Protein 8DP2 (pdb70)

GO terms:
  GO:0008764 UDP-N-acetylmuramoylalanine-D-glutamate ligase activity (F, EXP)

Nearest PDB structures (foldseek):
  8dp2-assembly1_A  TM=1.002E+00  e=1.182E-81  Pseudomonas aeruginosa PAO1
  7u35-assembly1_A  TM=8.808E-01  e=1.745E-71  Pseudomonas aeruginosa PAO1
  7u35-assembly2_B  TM=8.351E-01  e=9.597E-72  Pseudomonas aeruginosa PAO1
  7u35-assembly3_C  TM=8.369E-01  e=3.872E-71  Pseudomonas aeruginosa PAO1
  7sy9-assembly2_B  TM=7.189E-01  e=4.945E-66  Pseudomonas aeruginosa PAO1

Secondary structure (DSSP, 8-state):
----TT-EEEE--SHHHHHHHHHHHHTT--EEEEESSSS-TTHHHHHHH-TTS-EEESS--HHHHTTSSEEEE-TTS-TTSHHHHHHHHTT-EEE-HHHHHHHH--S-EEEEE-SSSHHHHHHHHHHHHHHTT--EEEEETTSS-GGGG--TT--EEEEE--HHHHTT-S----SEEEE----S--TTTSSSHHHHHH--GGGTT-SSEEEETT-GGG--GGGGTS-EEEE-SS---TTEEEEEEETTEEEEEETTEEEEEGGG-SS-SHHHHHHHHHHHHHHHHTT--HHHHHHHHHH----TTSSEEEEEETTEEEEE-TT--SHHHHHHHHHHHHHHSSS-EEEEEESB-TT---GGGHHHHHHHEEEEEEESTTHHHHHHHHTTSS-EEE-SSHHHHHHHHHHH--TT-EEEE--SSBSTTTSSSHHHHHHHHHHHHHH--

Sequence (445 aa):
HHHHHMFRIVVGLGKSSGMSLVRYLARRGLPFAVVDTRENPPELATLRAQYPQVEVRCGELDAEFLCSARELYVSPGLSLRTPALVQAAAKGVRISGDIDLFAREAKAPIVAITGSNAKSTVTTLVGEMAVAADKRVAVGGNLGTPALDLLADDIELYVLELSSFQLETCCDRLNAEVATVLNVSEDHMDRYDGMADDYHLAHRIFRGARRQVVVNRADALTRPLIADTVPCWSFGLNKPDFKAFGLIEEDGQKWLAFQFDKLLPVGEELKIRGAHNYSNALAALALGHAVGLPFDAMLGALKAFSSSGLLAHRCCQWVRERQGVSSYYDDSKKATNVGAALLAAIEGLGADIDDGGKLVLLAGGDGKGADFHDLREPVARFCRAVVLLGRRDAGLIAQQALGNAVPLVRVATLDEAVRRQQAAELAREGDAVLLSPACAASLDMFKNFEEERGRLFAKAVEELA

Radius of gyration: 22.84 Å; Cα contacts (8 Å, |Δi|>4): 1042; chains: 1; bounding box: 58×55×62 Å

InterPro domains:
  IPR004101 Mur ligase, C-terminal [PF02875] (308-424)
  IPR005762 UDP-N-acetylmuramoylalanine-D-glutamate ligase MurD [MF_00639] (8-442)
  IPR005762 UDP-N-acetylmuramoylalanine-D-glutamate ligase MurD [PTHR43692] (10-447)
  IPR005762 UDP-N-acetylmuramoylalanine-D-glutamate ligase MurD [TIGR01087] (12-445)
  IPR013221 Mur ligase, central [PF08245] (114-285)
  IPR036565 Mur-like, catalytic domain superfamily [G3DSA:3.40.1190.10] (98-305)
  IPR036565 Mur-like, catalytic domain superfamily [SSF53623] (100-303)
  IPR036615 Mur ligase, C-terminal domain superfamily [G3DSA:3.90.190.20] (311-448)
  IPR036615 Mur ligase, C-terminal domain superfamily [SSF53244] (305-447)

Foldseek 3Di:
DDDDQQEEEEEAQDDQSVLVVVLCVVVVTHYAYEYQAPCGPCPVVCCVPPVPHHYYYHHDDLVVNLNHQEYAYDLVDACVNPSNVVSVVSPRQYAHQLQVLLVDADAAEEEEEEPDDLLVLQVLLQQLCVLLVFQEAGEEPNPDRSSVRHDPRHHYYYYYYYLSNLLRRQASLHQEYWHLAYDDDLVLRDVDVVVSLVSLSRCRNHQEYEAEPVHPSTDDPCVVPHHYAYEYADQDAANYWYWDADPRWIATDHHPGGQGTPVLAQDDDRVVSRSLRSSVSSNVSVPRDSVSSVVSRSVDNTDPQCQDWQDADQQETEGRVLVQAALVSLLCSLVVVLVVWPAAEAEEAEAALSPDDNLVVQVSCLVGHQEYEYEYDCSVVNCVSNDVSHHYHYDYDLLVSLVVSVVSDHRGYYYYYNHNRFHVRPDPGSVRVRVVNSVSNVPDD

Structure (mmCIF, N/CA/C/O backbone):
data_8DP2
#
_entry.id   8DP2
#
_cell.length_a   95.460
_cell.length_b   95.460
_cell.length_c   99.550
_cell.angle_alpha   90.000
_cell.angle_beta   90.000
_cell.angle_gamma   120.000
#
_symmetry.space_group_name_H-M   'P 61'
#
loop_
_entity.id
_entity.type
_entity.pdbx_description
1 polymer 'UDP-N-acetylmuramoylalanine--D-glutamate ligase'
2 non-polymer "URIDINE-5'-DIPHOSPHATE-N-ACETYLMURAMOYL-L-ALANINE"
3 non-polymer 'MAGNESIUM ION'
4 non-polymer GLYCEROL
5 non-polymer 'PHOSPHATE ION'
6 non-polymer 3,6,9,12,15,18,21-HEPTAOXATRICOSANE-1,23-DIOL
7 non-polymer 'SUCCINIC ACID'
8 non-polymer 'ACETATE ION'
9 water water
#
loop_
_atom_site.group_PDB
_atom_site.id
_atom_site.type_symbol
_atom_site.label_atom_id
_atom_site.label_alt_id
_atom_site.label_comp_id
_atom_site.label_asym_id
_atom_site.label_entity_id
_atom_site.label_seq_id
_atom_site.pdbx_PDB_ins_code
_atom_site.Cartn_x
_atom_site.Cartn_y
_atom_site.Cartn_z
_atom_site.occupancy
_atom_site.B_iso_or_equiv
_atom_site.auth_seq_id
_atom_site.auth_comp_id
_atom_site.auth_asym_id
_atom_site.auth_atom_id
_atom_site.pdbx_PDB_model_num
ATOM 1 N N . HIS A 1 3 ? 75.47833 11.72634 24.51876 1.000 59.58944 3 HIS A N 1
ATOM 2 C CA . HIS A 1 3 ? 74.62185 11.62120 23.34987 1.000 56.76318 3 HIS A CA 1
ATOM 3 C C . HIS A 1 3 ? 73.18909 12.10300 23.64204 1.000 67.23708 3 HIS A C 1
ATOM 4 O O . HIS A 1 3 ? 72.22632 11.33582 23.54324 1.000 65.39952 3 HIS A O 1
ATOM 6 N N . HIS A 1 4 ? 73.07175 13.38522 23.98859 1.000 62.89989 4 HIS A N 1
ATOM 7 C CA . HIS A 1 4 ? 71.79568 14.03471 24.27123 1.000 53.69321 4 HIS A CA 1
ATOM 8 C C . HIS A 1 4 ? 70.95037 14.17040 23.00119 1.000 51.01214 4 HIS A C 1
ATOM 9 O O . HIS A 1 4 ? 71.47140 14.24441 21.88367 1.000 55.06396 4 HIS A O 1
ATOM 16 N N . HIS A 1 5 ? 69.62431 14.22114 23.19190 1.000 50.11776 5 HIS A N 1
ATOM 17 C CA . HIS A 1 5 ? 68.65917 14.51125 22.13083 1.000 39.73697 5 HIS A CA 1
ATOM 18 C C . HIS A 1 5 ? 67.44837 15.23031 22.71365 1.000 43.58973 5 HIS A C 1
ATOM 19 O O . HIS A 1 5 ? 67.16389 15.14828 23.90925 1.000 43.31372 5 HIS A O 1
ATOM 26 N N . HIS A 1 6 ? 66.72683 15.92010 21.83698 1.000 41.98170 6 HIS A N 1
ATOM 27 C CA . HIS A 1 6 ? 65.48061 16.58250 22.20129 1.000 38.74684 6 HIS A CA 1
ATOM 28 C C . HIS A 1 6 ? 64.41750 15.54158 22.56856 1.000 31.29438 6 HIS A C 1
ATOM 29 O O . HIS A 1 6 ? 64.42495 14.41456 22.06399 1.000 29.38247 6 HIS A O 1
ATOM 36 N N . HIS A 1 7 ? 63.50867 15.91869 23.48269 1.000 37.45154 7 HIS A N 1
ATOM 37 C CA . HIS A 1 7 ? 62.49586 14.95137 23.90696 1.000 31.43489 7 HIS A CA 1
ATOM 38 C C . HIS A 1 7 ? 61.55441 14.55049 22.79112 1.000 37.06226 7 HIS A C 1
ATOM 39 O O . HIS A 1 7 ? 60.86015 13.54289 22.94051 1.000 32.48292 7 HIS A O 1
ATOM 46 N N . MET A 1 8 ? 61.52920 15.27183 21.67053 1.000 28.34744 8 MET A N 1
ATOM 47 C CA . MET A 1 8 ? 60.69023 14.89159 20.54237 1.000 26.45766 8 MET A CA 1
ATOM 48 C C . MET A 1 8 ? 61.42919 14.06694 19.50804 1.000 25.48193 8 MET A C 1
ATOM 49 O O . MET A 1 8 ? 60.83259 13.70011 18.49432 1.000 27.10092 8 MET A O 1
ATOM 54 N N . PHE A 1 9 ? 62.69998 13.75187 19.75901 1.000 26.35897 9 PHE A N 1
ATOM 55 C CA . PHE A 1 9 ? 63.55663 13.16526 18.74271 1.000 26.91226 9 PHE A CA 1
ATOM 56 C C . PHE A 1 9 ? 62.96673 11.87942 18.18061 1.000 26.63490 9 PHE A C 1
ATOM 57 O O . PHE A 1 9 ? 62.55338 10.99024 18.92712 1.000 25.45248 9 PHE A O 1
ATOM 65 N N . ARG A 1 10 ? 62.95712 11.77186 16.85437 1.000 22.95051 10 ARG A N 1
ATOM 66 C CA . ARG A 1 10 ? 62.47885 10.58349 16.17497 1.000 21.78653 10 ARG A CA 1
ATOM 67 C C . ARG A 1 10 ? 63.46266 10.18362 15.08125 1.000 23.16230 10 ARG A C 1
ATOM 68 O O . ARG A 1 10 ? 64.29596 10.97905 14.65818 1.000 23.67481 10 ARG A O 1
ATOM 76 N N . ILE A 1 11 ? 63.41049 8.91731 14.66075 1.000 21.01443 11 ILE A N 1
ATOM 77 C CA . ILE A 1 11 ? 64.33949 8.40532 13.65371 1.000 21.27703 11 ILE A CA 1
ATOM 78 C C . ILE A 1 11 ? 63.53969 7.71570 12.55434 1.000 21.15203 11 ILE A C 1
ATOM 79 O O . ILE A 1 11 ? 62.64622 6.90354 12.83382 1.000 20.36933 11 ILE A O 1
ATOM 84 N N . VAL A 1 12 ? 63.84443 8.06814 11.31113 1.000 17.85392 12 VAL A N 1
ATOM 85 C CA . VAL A 1 12 ? 63.32342 7.40918 10.11703 1.000 17.92499 12 VAL A CA 1
ATOM 86 C C . VAL A 1 12 ? 64.24312 6.23664 9.81311 1.000 20.65039 12 VAL A C 1
ATOM 87 O O . VAL A 1 12 ? 65.44516 6.43059 9.60965 1.000 22.12372 12 VAL A O 1
ATOM 91 N N . VAL A 1 13 ? 63.69285 5.02106 9.80149 1.000 18.56246 13 VAL A N 1
ATOM 92 C CA . VAL A 1 13 ? 64.49040 3.81233 9.60893 1.000 17.08199 13 VAL A CA 1
ATOM 93 C C . VAL A 1 13 ? 64.19230 3.31656 8.20031 1.000 19.48966 13 VAL A C 1
ATOM 94 O O . VAL A 1 13 ? 63.14102 2.71518 7.95543 1.000 18.65224 13 VAL A O 1
ATOM 98 N N . GLY A 1 14 ? 65.11410 3.57402 7.27141 1.000 19.86080 14 GLY A N 1
ATOM 99 C CA . GLY A 1 14 ? 64.96764 3.16199 5.89593 1.000 21.12789 14 GLY A CA 1
ATOM 100 C C . GLY A 1 14 ? 64.86040 4.34026 4.96117 1.000 20.60945 14 GLY A C 1
ATOM 101 O O . GLY A 1 14 ? 63.96347 5.18431 5.07577 1.000 21.56459 14 GLY A O 1
ATOM 102 N N . LEU A 1 15 ? 65.78108 4.39121 4.01292 1.000 21.28881 15 LEU A N 1
ATOM 103 C CA . LEU A 1 15 ? 65.90998 5.51745 3.10307 1.000 21.75459 15 LEU A CA 1
ATOM 104 C C . LEU A 1 15 ? 65.50179 5.07783 1.69817 1.000 21.66396 15 LEU A C 1
ATOM 105 O O . LEU A 1 15 ? 66.31742 4.98850 0.76652 1.000 24.69395 15 LEU A O 1
ATOM 110 N N . GLY A 1 16 ? 64.20939 4.76072 1.56505 1.000 22.73893 16 GLY A N 1
ATOM 111 C CA . GLY A 1 16 ? 63.56114 4.50464 0.28989 1.000 20.90655 16 GLY A CA 1
ATOM 112 C C . GLY A 1 16 ? 62.48849 5.54781 0.03328 1.000 24.24793 16 GLY A C 1
ATOM 113 O O . GLY A 1 16 ? 62.56913 6.66321 0.54919 1.000 21.55632 16 GLY A O 1
ATOM 114 N N . LYS A 1 17 ? 61.48633 5.21015 -0.77265 1.000 21.18145 17 LYS A N 1
ATOM 115 C CA . LYS A 1 17 ? 60.47286 6.19509 -1.13522 1.000 20.74707 17 LYS A CA 1
ATOM 116 C C . LYS A 1 17 ? 59.63222 6.61076 0.06390 1.000 21.92934 17 LYS A C 1
ATOM 117 O O . LYS A 1 17 ? 59.31804 7.79871 0.21352 1.000 23.70200 17 LYS A O 1
ATOM 123 N N . SER A 1 18 ? 59.21890 5.66201 0.90725 1.000 21.05719 18 SER A N 1
ATOM 124 C CA A SER A 1 18 ? 58.45415 6.00060 2.11290 0.310 20.66787 18 SER A CA 1
ATOM 125 C CA B SER A 1 18 ? 58.41958 6.13249 2.02647 0.690 20.83592 18 SER A CA 1
ATOM 126 C C . SER A 1 18 ? 59.27829 6.84602 3.06657 1.000 20.50068 18 SER A C 1
ATOM 127 O O . SER A 1 18 ? 58.78574 7.80792 3.66067 1.000 20.31391 18 SER A O 1
ATOM 132 N N . GLY A 1 19 ? 60.54550 6.45292 3.25616 1.000 17.77306 19 GLY A N 1
ATOM 133 C CA . GLY A 1 19 ? 61.43226 7.20496 4.12661 1.000 18.58416 19 GLY A CA 1
ATOM 134 C C . GLY A 1 19 ? 61.54302 8.65694 3.70562 1.000 21.04269 19 GLY A C 1
ATOM 135 O O . GLY A 1 19 ? 61.52739 9.56587 4.54148 1.000 20.22979 19 GLY A O 1
ATOM 136 N N . MET A 1 20 ? 61.66793 8.89939 2.40349 1.000 20.51894 20 MET A N 1
ATOM 137 C CA . MET A 1 20 ? 61.75941 10.27997 1.95160 1.000 21.06605 20 MET A CA 1
ATOM 138 C C . MET A 1 20 ? 60.46736 11.04776 2.20870 1.000 21.57312 20 MET A C 1
ATOM 139 O O . MET A 1 20 ? 60.51895 12.25441 2.47568 1.000 22.35180 20 MET A O 1
ATOM 144 N N . SER A 1 21 ? 59.30660 10.38118 2.13610 1.000 21.59282 21 SER A N 1
ATOM 145 C CA . SER A 1 21 ? 58.06509 11.07810 2.46751 1.000 19.82300 21 SER A CA 1
ATOM 146 C C . SER A 1 21 ? 58.01704 11.43196 3.95118 1.000 20.33068 21 SER A C 1
ATOM 147 O O . SER A 1 21 ? 57.42637 12.45997 4.31527 1.000 23.09712 21 SER A O 1
ATOM 150 N N . LEU A 1 22 ? 58.63511 10.60744 4.80085 1.000 20.89081 22 LEU A N 1
ATOM 151 C CA . LEU A 1 22 ? 58.72360 10.91046 6.22483 1.000 19.90446 22 LEU A CA 1
ATOM 152 C C . LEU A 1 22 ? 59.67764 12.07282 6.47689 1.000 21.55948 22 LEU A C 1
ATOM 153 O O . LEU A 1 22 ? 59.39981 12.93384 7.31959 1.000 23.00050 22 LEU A O 1
ATOM 158 N N . VAL A 1 23 ? 60.82494 12.08743 5.78308 1.000 20.62547 23 VAL A N 1
ATOM 159 C CA . VAL A 1 23 ? 61.74403 13.22971 5.87340 1.000 22.26295 23 VAL A CA 1
ATOM 160 C C . VAL A 1 23 ? 61.01527 14.51641 5.52346 1.000 23.28592 23 VAL A C 1
ATOM 161 O O . VAL A 1 23 ? 61.09335 15.50698 6.25519 1.000 25.99270 23 VAL A O 1
ATOM 165 N N . ARG A 1 24 ? 60.26955 14.50801 4.40929 1.000 22.78819 24 ARG A N 1
ATOM 166 C CA . ARG A 1 24 ? 59.53462 15.70167 3.99748 1.000 24.59039 24 ARG A CA 1
ATOM 167 C C . ARG A 1 24 ? 58.57776 16.14876 5.08673 1.000 24.77071 24 ARG A C 1
ATOM 168 O O . ARG A 1 24 ? 58.47940 17.34649 5.39577 1.000 29.01832 24 ARG A O 1
ATOM 176 N N . TYR A 1 25 ? 57.83948 15.19226 5.64794 1.000 24.28535 25 TYR A N 1
ATOM 177 C CA . TYR A 1 25 ? 56.80428 15.49769 6.62189 1.000 27.70957 25 TYR A CA 1
ATOM 178 C C . TYR A 1 25 ? 57.41172 16.05439 7.90737 1.000 25.44682 25 TYR A C 1
ATOM 179 O O . TYR A 1 25 ? 56.96743 17.08796 8.42529 1.000 28.22199 25 TYR A O 1
ATOM 188 N N . LEU A 1 26 ? 58.43485 15.38028 8.43438 1.000 23.88849 26 LEU A N 1
ATOM 189 C CA . LEU A 1 26 ? 59.02839 15.81375 9.69391 1.000 23.46626 26 LEU A CA 1
ATOM 190 C C . LEU A 1 26 ? 59.74108 17.15162 9.52753 1.000 26.67914 26 LEU A C 1
ATOM 191 O O . LEU A 1 26 ? 59.67636 18.01770 10.41181 1.000 29.15319 26 LEU A O 1
ATOM 196 N N . ALA A 1 27 ? 60.43526 17.32635 8.40137 1.000 28.14349 27 ALA A N 1
ATOM 197 C CA . ALA A 1 27 ? 61.14575 18.57345 8.14124 1.000 29.98068 27 ALA A CA 1
ATOM 198 C C . ALA A 1 27 ? 60.18000 19.74941 8.04865 1.000 33.01792 27 ALA A C 1
ATOM 199 O O . ALA A 1 27 ? 60.43938 20.82294 8.61343 1.000 36.29498 27 ALA A O 1
ATOM 201 N N . ARG A 1 28 ? 59.05538 19.56326 7.35345 1.000 30.63862 28 ARG A N 1
ATOM 202 C CA . ARG A 1 28 ? 58.06486 20.62686 7.25319 1.000 35.81627 28 ARG A CA 1
ATOM 203 C C . ARG A 1 28 ? 57.52875 21.03384 8.61354 1.000 39.29621 28 ARG A C 1
ATOM 204 O O . ARG A 1 28 ? 57.20284 22.20712 8.82198 1.000 43.49634 28 ARG A O 1
ATOM 212 N N . ARG A 1 29 ? 57.43306 20.10438 9.55114 1.000 39.82033 29 ARG A N 1
ATOM 213 C CA . ARG A 1 29 ? 56.97556 20.45753 10.88615 1.000 44.04763 29 ARG A CA 1
ATOM 214 C C . ARG A 1 29 ? 58.10523 20.92441 11.79386 1.000 37.83727 29 ARG A C 1
ATOM 215 O O . ARG A 1 29 ? 57.85695 21.22347 12.96702 1.000 46.949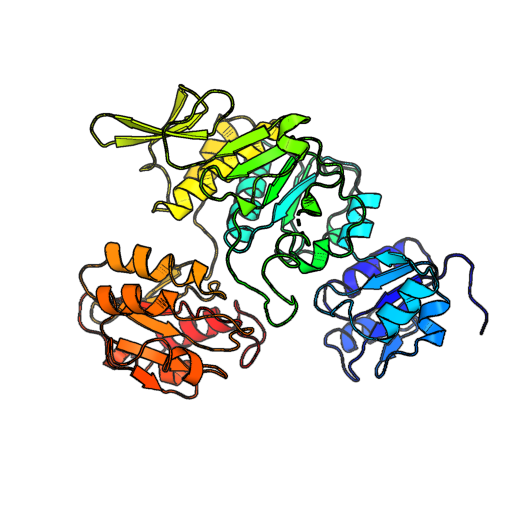69 29 ARG A O 1
ATOM 223 N N . GLY A 1 30 ? 59.32943 21.01905 11.27779 1.000 36.47997 30 GLY A N 1
ATOM 224 C CA . GLY A 1 30 ? 60.45022 21.50417 12.06475 1.000 38.16331 30 GLY A CA 1
ATOM 225 C C . GLY A 1 30 ? 60.80018 20.62433 13.24462 1.000 38.06833 30 GLY A C 1
ATOM 226 O O . GLY A 1 30 ? 61.34047 21.12626 14.23807 1.000 39.36864 30 GLY A O 1
ATOM 227 N N . LEU A 1 31 ? 60.51836 19.25849 13.14950 1.000 34.99832 31 LEU A N 1
ATOM 228 C CA . LEU A 1 31 ? 60.78763 18.35503 14.25712 1.000 35.45738 31 LEU A CA 1
ATOM 229 C C . LEU A 1 31 ? 62.21530 17.82382 14.19901 1.000 34.33872 31 LEU A C 1
ATOM 230 O O . LEU A 1 31 ? 62.80870 17.72650 13.12302 1.000 40.60629 31 LEU A O 1
ATOM 235 N N . PRO A 1 32 ? 62.79480 17.48925 15.34995 1.000 34.68626 32 PRO A N 1
ATOM 236 C CA . PRO A 1 32 ? 64.15272 16.93011 15.35625 1.000 31.20263 32 PRO A CA 1
ATOM 237 C C . PRO A 1 32 ? 64.12071 15.46287 14.94465 1.000 30.29410 32 PRO A C 1
ATOM 238 O O . PRO A 1 32 ? 63.36285 14.66300 15.49906 1.000 29.12769 32 PRO A O 1
ATOM 242 N N . PHE A 1 33 ? 64.94119 15.10583 13.96195 1.000 28.69688 33 PHE A N 1
ATOM 243 C CA . PHE A 1 33 ? 64.96126 13.71660 13.52280 1.000 24.80305 33 PHE A CA 1
ATOM 244 C C . PHE A 1 33 ? 66.26218 13.41781 12.79394 1.000 26.97605 33 PHE A C 1
ATOM 245 O O . PHE A 1 33 ? 67.03487 14.31207 12.44174 1.000 28.72242 33 PHE A O 1
ATOM 253 N N . ALA A 1 34 ? 66.50269 12.12724 12.61212 1.000 23.96569 34 ALA A N 1
ATOM 254 C CA . ALA A 1 34 ? 67.64706 11.60581 11.88057 1.000 25.84185 34 ALA A CA 1
ATOM 255 C C . ALA A 1 34 ? 67.15945 10.42492 11.05217 1.000 24.78507 34 ALA A C 1
ATOM 256 O O . ALA A 1 34 ? 66.04668 9.91912 11.23851 1.000 25.10527 34 ALA A O 1
ATOM 258 N N . VAL A 1 35 ? 68.00252 9.99213 10.12485 1.000 22.18235 35 VAL A N 1
ATOM 259 C CA . VAL A 1 35 ? 67.67316 8.91965 9.20112 1.000 20.19649 35 VAL A CA 1
ATOM 260 C C . VAL A 1 35 ? 68.73841 7.84706 9.35263 1.000 21.02118 35 VAL A C 1
ATOM 261 O O . VAL A 1 35 ? 69.92512 8.16111 9.48635 1.000 24.64117 35 VAL A O 1
ATOM 265 N N . VAL A 1 36 ? 68.31343 6.58352 9.35701 1.000 21.82712 36 VAL A N 1
ATOM 266 C CA . VAL A 1 36 ? 69.24359 5.46061 9.32112 1.000 21.54590 36 VAL A CA 1
ATOM 267 C C . VAL A 1 36 ? 68.78179 4.48077 8.24976 1.000 21.46725 36 VAL A C 1
ATOM 268 O O . VAL A 1 36 ? 67.62247 4.48183 7.83068 1.000 21.36993 36 VAL A O 1
ATOM 272 N N . ASP A 1 37 ? 69.70796 3.62094 7.82418 1.000 24.84637 37 ASP A N 1
ATOM 273 C CA . ASP A 1 37 ? 69.39290 2.57917 6.85666 1.000 22.62280 37 ASP A CA 1
ATOM 274 C C . ASP A 1 37 ? 70.40645 1.45236 7.03554 1.000 23.48255 37 ASP A C 1
ATOM 275 O O . ASP A 1 37 ? 71.57180 1.71594 7.32592 1.000 26.07515 37 ASP A O 1
ATOM 280 N N . THR A 1 38 ? 69.95383 0.20273 6.88226 1.000 23.68616 38 THR A N 1
ATOM 281 C CA . THR A 1 38 ? 70.86523 -0.91903 7.08453 1.000 23.36978 38 THR A CA 1
ATOM 282 C C . THR A 1 38 ? 71.91564 -1.02374 5.98425 1.000 25.76716 38 THR A C 1
ATOM 283 O O . THR A 1 38 ? 72.93088 -1.70122 6.17253 1.000 28.23192 38 THR A O 1
ATOM 287 N N . ARG A 1 39 ? 71.67795 -0.39843 4.83633 1.000 26.77029 39 ARG A N 1
ATOM 288 C CA . ARG A 1 39 ? 72.55103 -0.52013 3.67960 1.000 29.37597 39 ARG A CA 1
ATOM 289 C C . ARG A 1 39 ? 73.54727 0.63489 3.62710 1.000 33.72778 39 ARG A C 1
ATOM 290 O O . ARG A 1 39 ? 73.25545 1.75048 4.06281 1.000 32.44093 39 ARG A O 1
ATOM 298 N N . GLU A 1 40 ? 74.73463 0.35360 3.08385 1.000 35.17294 40 GLU A N 1
ATOM 299 C CA . GLU A 1 40 ? 75.74202 1.39888 2.94679 1.000 35.59430 40 GLU A CA 1
ATOM 300 C C . GLU A 1 40 ? 75.32056 2.45373 1.93513 1.000 37.68511 40 GLU A C 1
ATOM 301 O O . GLU A 1 40 ? 75.69907 3.62375 2.06783 1.000 39.04324 40 GLU A O 1
ATOM 307 N N . ASN A 1 41 ? 74.53375 2.06559 0.93323 1.000 35.90230 41 ASN A N 1
ATOM 308 C CA . ASN A 1 41 ? 74.17933 2.94091 -0.18692 1.000 36.16827 41 ASN A CA 1
ATOM 309 C C . ASN A 1 41 ? 72.71176 2.73070 -0.52753 1.000 33.00081 41 ASN A C 1
ATOM 310 O O . ASN A 1 41 ? 72.37708 2.15598 -1.56899 1.000 33.48478 41 ASN A O 1
ATOM 315 N N . PRO A 1 42 ? 71.79971 3.17206 0.34373 1.000 31.10405 42 PRO A N 1
ATOM 316 C CA . PRO A 1 42 ? 70.37313 2.98319 0.07031 1.000 27.42123 42 PRO A CA 1
ATOM 317 C C . PRO A 1 42 ? 69.95110 3.80637 -1.13134 1.000 27.96077 42 PRO A C 1
ATOM 318 O O . PRO A 1 42 ? 70.63329 4.77802 -1.50014 1.000 29.67163 42 PRO A O 1
ATOM 322 N N . PRO A 1 43 ? 68.82989 3.44078 -1.76160 1.000 27.84093 43 PRO A N 1
ATOM 323 C CA . PRO A 1 43 ? 68.47480 4.04217 -3.05329 1.000 32.25813 43 PRO A CA 1
ATOM 324 C C . PRO A 1 43 ? 68.18636 5.53085 -3.00190 1.000 28.43794 43 PRO A C 1
ATOM 325 O O . PRO A 1 43 ? 68.37467 6.20455 -4.01780 1.000 33.04916 43 PRO A O 1
ATOM 329 N N . GLU A 1 44 ? 67.71862 6.06787 -1.87640 1.000 27.54005 44 GLU A N 1
ATOM 330 C CA . GLU A 1 44 ? 67.44668 7.49997 -1.78948 1.000 27.87309 44 GLU A CA 1
ATOM 331 C C . GLU A 1 44 ? 68.53219 8.26516 -1.03548 1.000 33.87050 44 GLU A C 1
ATOM 332 O O . GLU A 1 44 ? 68.31141 9.42116 -0.65120 1.000 30.46591 44 GLU A O 1
ATOM 338 N N . LEU A 1 45 ? 69.70328 7.65615 -0.82132 1.000 29.96029 45 LEU A N 1
ATOM 339 C CA . LEU A 1 45 ? 70.79958 8.39092 -0.18999 1.000 32.57585 45 LEU A CA 1
ATOM 340 C C . LEU A 1 45 ? 71.20043 9.60192 -1.02033 1.000 33.70964 45 LEU A C 1
ATOM 341 O O . LEU A 1 45 ? 71.36296 10.70524 -0.48822 1.000 34.53441 45 LEU A O 1
ATOM 346 N N . ALA A 1 46 ? 71.38446 9.41255 -2.33077 1.000 33.97111 46 ALA A N 1
ATOM 347 C CA . ALA A 1 46 ? 71.75673 10.54167 -3.17620 1.000 39.21822 46 ALA A CA 1
A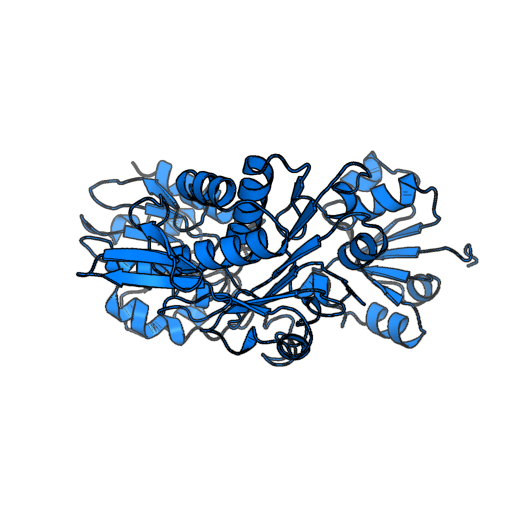TOM 348 C C . ALA A 1 46 ? 70.70242 11.63773 -3.10387 1.000 37.30205 46 ALA A C 1
ATOM 349 O O . ALA A 1 46 ? 71.03125 12.83066 -3.07903 1.000 42.14064 46 ALA A O 1
ATOM 351 N N . THR A 1 47 ? 69.43140 11.24351 -3.04961 1.000 35.87859 47 THR A N 1
ATOM 352 C CA . THR A 1 47 ? 68.33920 12.20367 -2.95579 1.000 33.38613 47 THR A CA 1
ATOM 353 C C . THR A 1 47 ? 68.40166 12.98056 -1.65536 1.000 34.27941 47 THR A C 1
ATOM 354 O O . THR A 1 47 ? 68.27706 14.20883 -1.64474 1.000 33.50399 47 THR A O 1
ATOM 358 N N . LEU A 1 48 ? 68.55339 12.27027 -0.53664 1.000 35.03483 48 LEU A N 1
ATOM 359 C CA . LEU A 1 48 ? 68.62375 12.94537 0.75098 1.000 28.59996 48 LEU A CA 1
ATOM 360 C C . LEU A 1 48 ? 69.81750 13.88406 0.80895 1.000 33.20441 48 LEU A C 1
ATOM 361 O O . LEU A 1 48 ? 69.71622 14.99446 1.34807 1.000 34.01470 48 LEU A O 1
ATOM 366 N N . ARG A 1 49 ? 70.96846 13.45053 0.27534 1.000 32.39180 49 ARG A N 1
ATOM 367 C CA . ARG A 1 49 ? 72.15679 14.29738 0.33141 1.000 38.21336 49 ARG A CA 1
ATOM 368 C C . ARG A 1 49 ? 71.97926 15.55076 -0.50515 1.000 37.32417 49 ARG A C 1
ATOM 369 O O . ARG A 1 49 ? 72.50934 16.60943 -0.15437 1.000 40.68457 49 ARG A O 1
ATOM 377 N N . ALA A 1 50 ? 71.21618 15.45446 -1.59469 1.000 37.25296 50 ALA A N 1
ATOM 378 C CA . ALA A 1 50 ? 71.04918 16.59865 -2.48123 1.000 39.77975 50 ALA A CA 1
ATOM 379 C C . ALA A 1 50 ? 70.01147 17.57927 -1.95091 1.000 39.50801 50 ALA A C 1
ATOM 380 O O . ALA A 1 50 ? 70.19448 18.79871 -2.05940 1.000 41.99797 50 ALA A O 1
ATOM 382 N N . GLN A 1 51 ? 68.92091 17.06541 -1.39256 1.000 36.80724 51 GLN A N 1
ATOM 383 C CA . GLN A 1 51 ? 67.77728 17.87386 -0.99301 1.000 39.88157 51 GLN A CA 1
ATOM 384 C C . GLN A 1 51 ? 67.78139 18.25795 0.47429 1.000 37.06560 51 GLN A C 1
ATOM 385 O O . GLN A 1 51 ? 67.27125 19.32646 0.82005 1.000 39.44395 51 GLN A O 1
ATOM 391 N N . TYR A 1 52 ? 68.30903 17.40566 1.35029 1.000 38.19454 52 TYR A N 1
ATOM 392 C CA . TYR A 1 52 ? 68.34920 17.66409 2.79220 1.000 37.14794 52 TYR A CA 1
ATOM 393 C C . TYR A 1 52 ? 69.77919 17.47514 3.29046 1.000 40.96227 52 TYR A C 1
ATOM 394 O O . TYR A 1 52 ? 70.06362 16.54354 4.06033 1.000 38.62217 52 TYR A O 1
ATOM 403 N N . PRO A 1 53 ? 70.70687 18.34784 2.87257 1.000 40.08309 53 PRO A N 1
ATOM 404 C CA . PRO A 1 53 ? 72.12276 18.15492 3.24569 1.000 39.94861 53 PRO A CA 1
ATOM 405 C C . PRO A 1 53 ? 72.39564 18.30830 4.73445 1.000 44.23868 53 PRO A C 1
ATOM 406 O O . PRO A 1 53 ? 73.48369 17.92300 5.18743 1.000 44.69091 53 PRO A O 1
ATOM 410 N N . GLN A 1 54 ? 71.44803 18.83883 5.50301 1.000 37.66300 54 GLN A N 1
ATOM 411 C CA . GLN A 1 54 ? 71.62015 19.04524 6.93445 1.000 39.52852 54 GLN A CA 1
ATOM 412 C C . GLN A 1 54 ? 71.04527 17.92136 7.79277 1.000 36.71649 54 GLN A C 1
ATOM 413 O O . GLN A 1 54 ? 71.23595 17.94244 9.01435 1.000 41.83294 54 GLN A O 1
ATOM 419 N N . VAL A 1 55 ? 70.34228 16.95902 7.21660 1.000 33.29520 55 VAL A N 1
ATOM 420 C CA . VAL A 1 55 ? 69.77142 15.88801 8.02497 1.000 31.55763 55 VAL A CA 1
ATOM 421 C C . VAL A 1 55 ? 70.85727 14.86395 8.32992 1.000 38.97953 55 VAL A C 1
ATOM 422 O O . VAL A 1 55 ? 71.59999 14.44582 7.42963 1.000 36.50000 55 VAL A O 1
ATOM 426 N N . GLU A 1 56 ? 70.98128 14.49295 9.61056 1.000 35.55478 56 GLU A N 1
ATOM 427 C CA . GLU A 1 56 ? 71.89837 13.42723 10.00270 1.000 34.25535 56 GLU A CA 1
ATOM 428 C C . GLU A 1 56 ? 71.43610 12.11356 9.38417 1.000 30.04999 56 GLU A C 1
ATOM 429 O O . GLU A 1 56 ? 70.25735 11.75635 9.47735 1.000 31.37758 56 GLU A O 1
ATOM 435 N N . VAL A 1 57 ? 72.35724 11.39766 8.74522 1.000 32.85586 57 VAL A N 1
ATOM 436 C CA . VAL A 1 57 ? 72.03296 10.09816 8.17105 1.000 26.95432 57 VAL A CA 1
ATOM 437 C C . VAL A 1 57 ? 73.15643 9.13451 8.52136 1.000 29.70599 57 VAL A C 1
ATOM 438 O O . VAL A 1 57 ? 74.33678 9.50066 8.47815 1.000 34.16825 57 VAL A O 1
ATOM 442 N N . ARG A 1 58 ? 72.77836 7.91898 8.92840 1.000 28.20622 58 ARG A N 1
ATOM 443 C CA . ARG A 1 58 ? 73.72225 6.88048 9.34145 1.000 32.57800 58 ARG A CA 1
ATOM 444 C C . ARG A 1 58 ? 73.40051 5.61849 8.55726 1.000 32.60517 58 ARG A C 1
ATOM 445 O O . ARG A 1 58 ? 72.32947 5.03594 8.73901 1.000 27.91592 58 ARG A O 1
ATOM 453 N N . CYS A 1 59 ? 74.31964 5.19551 7.69430 1.000 32.98975 59 CYS A N 1
ATOM 454 C CA . CYS A 1 59 ? 74.10074 4.05854 6.81015 1.000 28.97686 59 CYS A CA 1
ATOM 455 C C . CYS A 1 59 ? 74.98658 2.89745 7.23796 1.000 36.08292 59 CYS A C 1
ATOM 456 O O . CYS A 1 59 ? 76.18399 3.08267 7.45274 1.000 38.05822 59 CYS A O 1
ATOM 459 N N . GLY A 1 60 ? 74.39931 1.70765 7.36697 1.000 29.00550 60 GLY A N 1
ATOM 460 C CA . GLY A 1 60 ? 75.13222 0.51036 7.73421 1.000 28.61162 60 GLY A CA 1
ATOM 461 C C . GLY A 1 60 ? 74.47860 -0.16528 8.91739 1.000 27.62707 60 GLY A C 1
ATOM 462 O O . GLY A 1 60 ? 73.33289 0.12292 9.27163 1.000 27.75090 60 GLY A O 1
ATOM 463 N N . GLU A 1 61 ? 75.21295 -1.09508 9.52726 1.000 33.35941 61 GLU A N 1
ATOM 464 C CA . GLU A 1 61 ? 74.73142 -1.83050 10.68942 1.000 38.71489 61 GLU A CA 1
ATOM 465 C C . GLU A 1 61 ? 74.01928 -0.90964 11.67163 1.000 30.88160 61 GLU A C 1
ATOM 466 O O . GLU A 1 61 ? 74.61195 0.04472 12.17800 1.000 31.24416 61 GLU A O 1
ATOM 472 N N . LEU A 1 62 ? 72.74525 -1.19258 11.94675 1.000 27.88769 62 LEU A N 1
ATOM 473 C CA . LEU A 1 62 ? 71.97533 -0.32825 12.84425 1.000 27.51206 62 LEU A CA 1
ATOM 474 C C . LEU A 1 62 ? 72.57066 -0.30058 14.24304 1.000 30.64331 62 LEU A C 1
ATOM 475 O O . LEU A 1 62 ? 72.92718 -1.33502 14.81201 1.000 32.62030 62 LEU A O 1
ATOM 480 N N . ASP A 1 63 ? 72.62567 0.90054 14.81048 1.000 30.69451 63 ASP A N 1
ATOM 481 C CA . ASP A 1 63 ? 73.14903 1.12465 16.15290 1.000 31.32043 63 ASP A CA 1
ATOM 482 C C . ASP A 1 63 ? 71.95925 1.14942 17.10350 1.000 35.02900 63 ASP A C 1
ATOM 483 O O . ASP A 1 63 ? 71.23214 2.14189 17.17914 1.000 30.42781 63 ASP A O 1
ATOM 488 N N . ALA A 1 64 ? 71.74865 0.04104 17.82022 1.000 31.24409 64 ALA A N 1
ATOM 489 C CA . ALA A 1 64 ? 70.57347 -0.06026 18.67623 1.000 33.78643 64 ALA A CA 1
ATOM 490 C C . ALA A 1 64 ? 70.56451 1.02807 19.74041 1.000 30.02792 64 ALA A C 1
ATOM 491 O O . ALA A 1 64 ? 69.49506 1.49401 20.14508 1.000 34.66801 64 ALA A O 1
ATOM 493 N N . GLU A 1 65 ? 71.73990 1.45006 20.20101 1.000 33.02756 65 GLU A N 1
ATOM 494 C CA . GLU A 1 65 ? 71.78268 2.48765 21.22907 1.000 33.19659 65 GLU A CA 1
ATOM 495 C C . GLU A 1 65 ? 71.30250 3.81930 20.67769 1.000 37.74364 65 GLU A C 1
ATOM 496 O O . GLU A 1 65 ? 70.63972 4.58639 21.38890 1.000 37.21961 65 GLU A O 1
ATOM 502 N N . PHE A 1 66 ? 71.59431 4.09026 19.40270 1.000 30.03922 66 PHE A N 1
ATOM 503 C CA . PHE A 1 66 ? 71.07094 5.28622 18.74985 1.000 31.30495 66 PHE A CA 1
ATOM 504 C C . PHE A 1 66 ? 69.55298 5.20467 18.57784 1.000 33.92503 66 PHE A C 1
ATOM 505 O O . PHE A 1 66 ? 68.83363 6.16369 18.89211 1.000 32.64049 66 PHE A O 1
ATOM 513 N N . LEU A 1 67 ? 69.04067 4.06810 18.08034 1.000 26.17987 67 LEU A N 1
ATOM 514 C CA . LEU A 1 67 ? 67.59237 3.92671 17.91476 1.000 24.14588 67 LEU A CA 1
ATOM 515 C C . LEU A 1 67 ? 66.86405 4.08399 19.23690 1.000 29.38825 67 LEU A C 1
ATOM 516 O O . LEU A 1 67 ? 65.75232 4.62784 19.28162 1.000 27.83689 67 LEU A O 1
ATOM 521 N N . CYS A 1 68 ? 67.46612 3.59346 20.32136 1.000 28.58313 68 CYS A N 1
ATOM 522 C CA . CYS A 1 68 ? 66.81539 3.62859 21.62386 1.000 30.47747 68 CYS A CA 1
ATOM 523 C C . CYS A 1 68 ? 66.73170 5.03023 22.20226 1.000 32.66704 68 CYS A C 1
ATOM 524 O O . CYS A 1 68 ? 66.08181 5.21222 23.23908 1.000 33.04355 68 CYS A O 1
ATOM 527 N N . SER A 1 69 ? 67.33058 6.02276 21.54869 1.000 27.98392 69 SER A N 1
ATOM 528 C CA . SER A 1 69 ? 67.21365 7.40071 22.00530 1.000 31.04248 69 SER A CA 1
ATOM 529 C C . SER A 1 69 ? 66.00573 8.11838 21.41407 1.000 31.20149 69 SER A C 1
ATOM 530 O O . SER A 1 69 ? 65.73105 9.26437 21.79495 1.000 34.15263 69 SER A O 1
ATOM 533 N N . ALA A 1 70 ? 65.28756 7.48235 20.50461 1.000 29.06409 70 ALA A N 1
ATOM 534 C CA . ALA A 1 70 ? 64.16229 8.10968 19.83103 1.000 24.99649 70 ALA A CA 1
ATOM 535 C C . ALA A 1 70 ? 62.87566 7.77466 20.56589 1.000 26.88040 70 ALA A C 1
ATOM 536 O O . ALA A 1 70 ? 62.77692 6.74552 21.24287 1.000 28.84959 70 ALA A O 1
ATOM 538 N N . ARG A 1 71 ? 61.89629 8.68169 20.46738 1.000 24.36819 71 ARG A N 1
ATOM 539 C CA . ARG A 1 71 ? 60.56944 8.38692 21.01068 1.000 23.10048 71 ARG A CA 1
ATOM 540 C C . ARG A 1 71 ? 59.81218 7.41748 20.12488 1.000 23.96218 71 ARG A C 1
ATOM 541 O O . ARG A 1 71 ? 59.00429 6.62823 20.63453 1.000 24.11436 71 ARG A O 1
ATOM 549 N N . GLU A 1 72 ? 60.03402 7.50195 18.80935 1.000 24.85657 72 GLU A N 1
ATOM 550 C CA . GLU A 1 72 ? 59.38460 6.65689 17.82082 1.000 20.76929 72 GLU A CA 1
ATOM 551 C C . GLU A 1 72 ? 60.36072 6.41473 16.68667 1.000 19.99048 72 GLU A C 1
ATOM 552 O O . GLU A 1 72 ? 61.13399 7.30599 16.32229 1.000 20.84477 72 GLU A O 1
ATOM 558 N N . LEU A 1 73 ? 60.24927 5.23995 16.08882 1.000 18.33683 73 LEU A N 1
ATOM 559 C CA . LEU A 1 73 ? 60.93507 4.88950 14.85570 1.000 19.19759 73 LEU A CA 1
ATOM 560 C C . LEU A 1 73 ? 59.88327 4.77218 13.76323 1.000 17.57569 73 LEU A C 1
ATOM 561 O O . LEU A 1 73 ? 58.88378 4.08531 13.95485 1.000 21.20748 73 LEU A O 1
ATOM 566 N N . TYR A 1 74 ? 60.12558 5.38695 12.61864 1.000 15.85082 74 TYR A N 1
ATOM 567 C CA . TYR A 1 74 ? 59.22729 5.22859 11.46372 1.000 15.15812 74 TYR A CA 1
ATOM 568 C C . TYR A 1 74 ? 59.91959 4.28162 10.49200 1.000 18.06468 74 TYR A C 1
ATOM 569 O O . TYR A 1 74 ? 60.88105 4.66759 9.82154 1.000 18.55459 74 TYR A O 1
ATOM 578 N N . VAL A 1 75 ? 59.46394 3.02170 10.45491 1.000 16.76231 75 VAL A N 1
ATOM 579 C CA . VAL A 1 75 ? 60.20934 1.94761 9.80244 1.000 17.61387 75 VAL A CA 1
ATOM 580 C C . VAL A 1 75 ? 59.67428 1.74030 8.39595 1.000 17.09602 75 VAL A C 1
ATOM 581 O O . VAL A 1 75 ? 58.45565 1.60991 8.20097 1.000 17.88895 75 VAL A O 1
ATOM 585 N N . SER A 1 76 ? 60.59452 1.68911 7.43267 1.000 17.76912 76 SER A N 1
ATOM 586 C CA . SER A 1 76 ? 60.26418 1.29008 6.06388 1.000 16.88571 76 SER A CA 1
ATOM 587 C C . SER A 1 76 ? 59.48365 -0.02191 6.06811 1.000 15.96297 76 SER A C 1
ATOM 588 O O . SER A 1 76 ? 59.90158 -0.97525 6.73355 1.000 17.24628 76 SER A O 1
ATOM 591 N N . PRO A 1 77 ? 58.39184 -0.12931 5.30980 1.000 16.62744 77 PRO A N 1
ATOM 592 C CA . PRO A 1 77 ? 57.61811 -1.38787 5.34452 1.000 16.32557 77 PRO A CA 1
ATOM 593 C C . PRO A 1 77 ? 58.39374 -2.57750 4.80680 1.000 17.17419 77 PRO A C 1
ATOM 594 O O . PRO A 1 77 ? 58.14407 -3.70812 5.24431 1.000 18.95319 77 PRO A O 1
ATOM 598 N N . GLY A 1 78 ? 59.36082 -2.35225 3.91411 1.000 16.42660 78 GLY A N 1
ATOM 599 C CA . GLY A 1 78 ? 60.16264 -3.46170 3.41029 1.000 19.37264 78 GLY A CA 1
ATOM 600 C C . GLY A 1 78 ? 61.18946 -4.02115 4.38070 1.000 19.49201 78 GLY A C 1
ATOM 601 O O . GLY A 1 78 ? 61.81113 -5.05522 4.07357 1.000 21.43508 78 GLY A O 1
ATOM 602 N N . LEU A 1 79 ? 61.39863 -3.38567 5.53782 1.000 18.22402 79 LEU A N 1
ATOM 603 C CA . LEU A 1 79 ? 62.37501 -3.83689 6.52472 1.000 18.78396 79 LEU A CA 1
ATOM 604 C C . LEU A 1 79 ? 61.68546 -4.65060 7.62075 1.000 21.07189 79 LEU A C 1
ATOM 605 O O . LEU A 1 79 ? 60.79242 -4.14848 8.31002 1.000 20.70139 79 LEU A O 1
ATOM 610 N N . SER A 1 80 ? 62.07239 -5.91746 7.76282 1.000 21.51353 80 SER A N 1
ATOM 611 C CA . SER A 1 80 ? 61.40334 -6.77631 8.73892 1.000 22.05831 80 SER A CA 1
ATOM 612 C C . SER A 1 80 ? 61.49888 -6.19925 10.15351 1.000 20.67895 80 SER A C 1
ATOM 613 O O . SER A 1 80 ? 62.55017 -5.71818 10.58328 1.000 22.01624 80 SER A O 1
ATOM 616 N N . LEU A 1 81 ? 60.38449 -6.25222 10.88043 1.000 23.02224 81 LEU A N 1
ATOM 617 C CA . LEU A 1 81 ? 60.40691 -5.79076 12.26027 1.000 22.33771 81 LEU A CA 1
ATOM 618 C C . LEU A 1 81 ? 61.14198 -6.75712 13.16824 1.000 25.74305 81 LEU A C 1
ATOM 619 O O . LEU A 1 81 ? 61.34105 -6.44796 14.34650 1.000 24.86170 81 LEU A O 1
ATOM 624 N N . ARG A 1 82 ? 61.53119 -7.92095 12.66012 1.000 22.60307 82 ARG A N 1
ATOM 625 C CA . ARG A 1 82 ? 62.40770 -8.79733 13.42598 1.000 21.79559 82 ARG A CA 1
ATOM 626 C C . ARG A 1 82 ? 63.87720 -8.42768 13.29016 1.000 25.64551 82 ARG A C 1
ATOM 627 O O . ARG A 1 82 ? 64.71907 -9.11827 13.87223 1.000 26.03638 82 ARG A O 1
ATOM 635 N N . THR A 1 83 ? 64.20613 -7.37163 12.54180 1.000 24.78899 83 THR A N 1
ATOM 636 C CA . THR A 1 83 ? 65.56777 -6.85428 12.53513 1.000 22.39729 83 THR A CA 1
ATOM 637 C C . THR A 1 83 ? 66.01720 -6.61871 13.97697 1.000 22.78758 83 THR A C 1
ATOM 638 O O . THR A 1 83 ? 65.30340 -5.94410 14.73235 1.000 24.50846 83 THR A O 1
ATOM 642 N N . PRO A 1 84 ? 67.15039 -7.18528 14.40878 1.000 25.09127 84 PRO A N 1
ATOM 643 C CA . PRO A 1 84 ? 67.47139 -7.19059 15.85476 1.000 24.41426 84 PRO A CA 1
ATOM 644 C C . PRO A 1 84 ? 67.42363 -5.84172 16.55177 1.000 30.42526 84 PRO A C 1
ATOM 645 O O . PRO A 1 84 ? 66.86032 -5.74084 17.65075 1.000 27.82721 84 PRO A O 1
ATOM 649 N N . ALA A 1 85 ? 68.01143 -4.79693 15.96073 1.000 25.31214 85 ALA A N 1
ATOM 650 C CA . ALA A 1 85 ? 67.98765 -3.49432 16.61785 1.000 29.43068 85 ALA A CA 1
ATOM 651 C C . ALA A 1 85 ? 66.56665 -2.97293 16.78637 1.000 24.50939 85 ALA A C 1
ATOM 652 O O . ALA 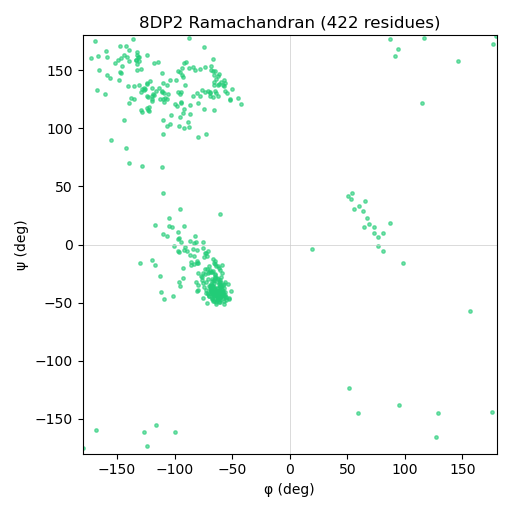A 1 85 ? 66.30239 -2.21825 17.73245 1.000 25.35055 85 ALA A O 1
ATOM 654 N N . LEU A 1 86 ? 65.65675 -3.33617 15.87997 1.000 24.17125 86 LEU A N 1
ATOM 655 C CA . LEU A 1 86 ? 64.26291 -2.92359 16.02962 1.000 23.06751 86 LEU A CA 1
ATOM 656 C C . LEU A 1 86 ? 63.59798 -3.70359 17.15371 1.000 29.44591 86 LEU A C 1
ATOM 657 O O . LEU A 1 86 ? 62.81442 -3.14386 17.92802 1.000 29.54957 86 LEU A O 1
ATOM 662 N N . VAL A 1 87 ? 63.90640 -4.99687 17.26399 1.000 26.55289 87 VAL A N 1
ATOM 663 C CA . VAL A 1 87 ? 63.38954 -5.77476 18.38898 1.000 31.05355 87 VAL A CA 1
ATOM 664 C C . VAL A 1 87 ? 63.87194 -5.17930 19.69871 1.000 31.56685 87 VAL A C 1
ATOM 665 O O . VAL A 1 87 ? 63.11095 -5.06631 20.66950 1.000 29.25793 87 VAL A O 1
ATOM 669 N N . GLN A 1 88 ? 65.14791 -4.78544 19.74537 1.000 28.04514 88 GLN A N 1
ATOM 670 C CA . GLN A 1 88 ? 65.73118 -4.26587 20.97058 1.000 31.47841 88 GLN A CA 1
ATOM 671 C C . GLN A 1 88 ? 65.13277 -2.91272 21.32628 1.000 34.56219 88 GLN A C 1
ATOM 672 O O . GLN A 1 88 ? 64.86337 -2.63744 22.50405 1.000 36.04468 88 GLN A O 1
ATOM 678 N N . ALA A 1 89 ? 64.88259 -2.06679 20.32466 1.000 28.93309 89 ALA A N 1
ATOM 679 C CA . ALA A 1 89 ? 64.26392 -0.77867 20.61340 1.000 32.03325 89 ALA A CA 1
ATOM 680 C C . ALA A 1 89 ? 62.84304 -0.97251 21.12176 1.000 27.07238 89 ALA A C 1
ATOM 681 O O . ALA A 1 89 ? 62.43239 -0.32387 22.09463 1.000 30.13830 89 ALA A O 1
ATOM 683 N N . ALA A 1 90 ? 62.10685 -1.89811 20.50921 1.000 27.81646 90 ALA A N 1
ATOM 684 C CA . ALA A 1 90 ? 60.72506 -2.15849 20.90565 1.000 27.44521 90 ALA A CA 1
ATOM 685 C C . ALA A 1 90 ? 60.65823 -2.59604 22.36061 1.000 31.95432 90 ALA A C 1
ATOM 686 O O . ALA A 1 90 ? 59.78350 -2.15396 23.11907 1.000 32.49400 90 ALA A O 1
ATOM 688 N N . ALA A 1 91 ? 61.59486 -3.44818 22.77322 1.000 30.69505 91 ALA A N 1
ATOM 689 C CA . ALA A 1 91 ? 61.60420 -3.91420 24.15667 1.000 27.58801 91 ALA A CA 1
ATOM 690 C C . ALA A 1 91 ? 61.97775 -2.81867 25.14875 1.000 35.05799 91 ALA A C 1
ATOM 691 O O . ALA A 1 91 ? 61.66665 -2.94067 26.33887 1.000 37.97266 91 ALA A O 1
ATOM 693 N N . LYS A 1 92 ? 62.65953 -1.77186 24.71263 1.000 32.91191 92 LYS A N 1
ATOM 694 C CA . LYS A 1 92 ? 62.95024 -0.64627 25.58090 1.000 32.58611 92 LYS A CA 1
ATOM 695 C C . LYS A 1 92 ? 61.89220 0.44724 25.49456 1.000 32.00887 92 LYS A C 1
ATOM 696 O O . LYS A 1 92 ? 62.13706 1.58085 25.94125 1.000 30.59826 92 LYS A O 1
ATOM 702 N N . GLY A 1 93 ? 60.72999 0.12669 24.92963 1.000 32.36832 93 GLY A N 1
ATOM 703 C CA . GLY A 1 93 ? 59.59676 1.02138 24.88022 1.000 31.86687 93 GLY A CA 1
ATOM 704 C C . GLY A 1 93 ? 59.60650 2.06689 23.78846 1.000 30.12288 93 GLY A C 1
ATOM 705 O O . GLY A 1 93 ? 58.76552 2.97097 23.82593 1.000 28.07138 93 GLY A O 1
ATOM 706 N N . VAL A 1 94 ? 60.52897 1.99658 22.82572 1.000 23.35148 94 VAL A N 1
ATOM 707 C CA . VAL A 1 94 ? 60.45274 2.88738 21.67124 1.000 23.54594 94 VAL A CA 1
ATOM 708 C C . VAL A 1 94 ? 59.28697 2.44560 20.80970 1.000 24.90523 94 VAL A C 1
ATOM 709 O O . VAL A 1 94 ? 59.12729 1.25448 20.52266 1.000 23.78572 94 VAL A O 1
ATOM 713 N N . ARG A 1 95 ? 58.44428 3.39076 20.40637 1.000 21.86795 95 ARG A N 1
ATOM 714 C CA . ARG A 1 95 ? 57.31118 3.00418 19.58299 1.000 19.21476 95 ARG A CA 1
ATOM 715 C C . ARG A 1 95 ? 57.79761 2.67211 18.18584 1.000 20.69497 95 ARG A C 1
ATOM 716 O O . ARG A 1 95 ? 58.55750 3.44244 17.59081 1.000 21.79131 95 ARG A O 1
ATOM 724 N N . ILE A 1 96 ? 57.35956 1.53094 17.67352 1.000 20.46490 96 ILE A N 1
ATOM 725 C CA . ILE A 1 96 ? 57.68284 1.11304 16.31722 1.000 19.44550 96 ILE A CA 1
ATOM 726 C C . ILE A 1 96 ? 56.52336 1.55814 15.44290 1.000 18.65311 96 ILE A C 1
ATOM 727 O O . ILE A 1 96 ? 55.42235 1.00834 15.54426 1.000 19.68993 96 ILE A O 1
ATOM 732 N N . SER A 1 97 ? 56.75642 2.56023 14.59651 1.000 17.40625 97 SER A N 1
ATOM 733 C CA . SER A 1 97 ? 55.72154 3.16956 13.76967 1.000 16.90858 97 SER A CA 1
ATOM 734 C C . SER A 1 97 ? 56.17894 3.14688 12.31135 1.000 16.49562 97 SER A C 1
ATOM 735 O O . SER A 1 97 ? 57.09568 2.40721 11.92101 1.000 17.75424 97 SER A O 1
ATOM 738 N N . GLY A 1 98 ? 55.55261 3.98912 11.49309 1.000 15.32647 98 GLY A N 1
ATOM 739 C CA . GLY A 1 98 ? 55.78549 3.99381 10.05993 1.000 16.36552 98 GLY A CA 1
ATOM 740 C C . GLY A 1 98 ? 54.90243 5.04618 9.43235 1.000 17.18606 98 GLY A C 1
ATOM 741 O O . GLY A 1 98 ? 54.13126 5.72539 10.11553 1.000 16.62872 98 GLY A O 1
ATOM 742 N N . ASP A 1 99 ? 55.02269 5.17803 8.10961 1.000 15.27692 99 ASP A N 1
ATOM 743 C CA . ASP A 1 99 ? 54.37396 6.32065 7.46544 1.000 16.91266 99 ASP A CA 1
ATOM 744 C C . ASP A 1 99 ? 52.85561 6.19096 7.47310 1.000 15.75131 99 ASP A C 1
ATOM 745 O O . ASP A 1 99 ? 52.15655 7.20777 7.55155 1.000 17.32109 99 ASP A O 1
ATOM 750 N N . ILE A 1 100 ? 52.32091 4.97568 7.33262 1.000 14.33864 100 ILE A N 1
ATOM 751 C CA . ILE A 1 100 ? 50.87013 4.80463 7.35814 1.000 15.59112 100 ILE A CA 1
ATOM 752 C C . ILE A 1 100 ? 50.33315 5.05243 8.77067 1.000 17.19314 100 ILE A C 1
ATOM 753 O O . ILE A 1 100 ? 49.32123 5.73795 8.94843 1.000 17.22113 100 ILE A O 1
ATOM 758 N N . ASP A 1 101 ? 51.00711 4.51288 9.80084 1.000 15.24298 101 ASP A N 1
ATOM 759 C CA . ASP A 1 101 ? 50.63987 4.82115 11.18182 1.000 15.52125 101 ASP A CA 1
ATOM 760 C C . ASP A 1 101 ? 50.59200 6.32701 11.41700 1.000 17.55030 101 ASP A C 1
ATOM 761 O O . ASP A 1 101 ? 49.62475 6.85631 11.97942 1.000 16.78877 101 ASP A O 1
ATOM 766 N N . LEU A 1 102 ? 51.62356 7.03415 10.96626 1.000 15.86613 102 LEU A N 1
ATOM 767 C CA . LEU A 1 102 ? 51.64579 8.47787 11.15746 1.000 16.46653 102 LEU A CA 1
ATOM 768 C C . LEU A 1 102 ? 50.54033 9.14760 10.34866 1.000 16.61597 102 LEU A C 1
ATOM 769 O O . LEU A 1 102 ? 49.85393 10.04722 10.85444 1.000 17.33908 102 LEU A O 1
ATOM 774 N N . PHE A 1 103 ? 50.33401 8.70690 9.10362 1.000 17.08042 103 PHE A N 1
ATOM 775 C CA . PHE A 1 103 ? 49.24075 9.25918 8.31542 1.000 16.98754 103 PHE A CA 1
ATOM 776 C C . PHE A 1 103 ? 47.90948 9.11086 9.04191 1.000 17.57818 103 PHE A C 1
ATOM 777 O O . PHE A 1 103 ? 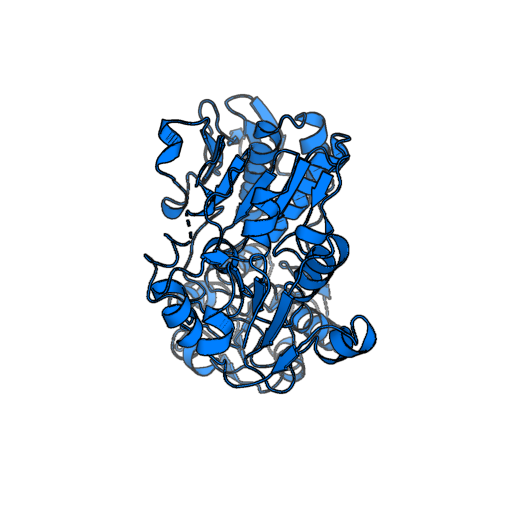47.11035 10.05954 9.10173 1.000 18.38526 103 PHE A O 1
ATOM 785 N N . ALA A 1 104 ? 47.66119 7.92994 9.60273 1.000 16.26591 104 ALA A N 1
ATOM 786 C CA . ALA A 1 104 ? 46.38118 7.65912 10.25140 1.000 17.62755 104 ALA A CA 1
ATOM 787 C C . ALA A 1 104 ? 46.16542 8.56532 11.44479 1.000 19.16554 104 ALA A C 1
ATOM 788 O O . ALA A 1 104 ? 45.02003 8.86154 11.80382 1.000 21.11102 104 ALA A O 1
ATOM 790 N N . ARG A 1 105 ? 47.25930 8.98792 12.07964 1.000 16.32817 105 ARG A N 1
ATOM 791 C CA . ARG A 1 105 ? 47.23226 9.83521 13.25547 1.000 16.23223 105 ARG A CA 1
ATOM 792 C C . ARG A 1 105 ? 47.03736 11.29158 12.89314 1.000 17.35939 105 ARG A C 1
ATOM 793 O O . ARG A 1 105 ? 46.69549 12.09486 13.76831 1.000 18.94528 105 ARG A O 1
ATOM 801 N N . GLU A 1 106 ? 47.24398 11.63634 11.61559 1.000 18.80554 106 GLU A N 1
ATOM 802 C CA . GLU A 1 106 ? 47.20920 13.02192 11.17521 1.000 20.20127 106 GLU A CA 1
ATOM 803 C C . GLU A 1 106 ? 46.05062 13.35143 10.24864 1.000 17.89474 106 GLU A C 1
ATOM 804 O O . GLU A 1 106 ? 45.64648 14.52402 10.18969 1.000 21.10406 106 GLU A O 1
ATOM 810 N N . ALA A 1 107 ? 45.53804 12.37415 9.50528 1.000 18.95847 107 ALA A N 1
ATOM 811 C CA . ALA A 1 107 ? 44.54288 12.65051 8.46954 1.000 17.12635 107 ALA A CA 1
ATOM 812 C C . ALA A 1 107 ? 43.26998 13.24264 9.06773 1.000 17.82525 107 ALA A C 1
ATOM 813 O O . ALA A 1 107 ? 42.89419 12.94154 10.20509 1.000 19.45562 107 ALA A O 1
ATOM 815 N N . LYS A 1 108 ? 42.63656 14.15526 8.32516 1.000 17.61031 108 LYS A N 1
ATOM 816 C CA . LYS A 1 108 ? 41.46440 14.86872 8.82114 1.000 17.17761 108 LYS A CA 1
ATOM 817 C C . LYS A 1 108 ? 40.21213 14.57145 8.00430 1.000 21.11313 108 LYS A C 1
ATOM 818 O O . LYS A 1 108 ? 39.21985 15.31210 8.09533 1.000 21.82373 108 LYS A O 1
ATOM 824 N N . ALA A 1 109 ? 40.23443 13.50959 7.22392 1.000 18.54544 109 ALA A N 1
ATOM 825 C CA . ALA A 1 109 ? 39.10664 13.10604 6.40931 1.000 17.83439 109 ALA A CA 1
ATOM 826 C C . ALA A 1 109 ? 38.98773 11.59428 6.46820 1.000 16.63097 109 ALA A C 1
ATOM 827 O O . ALA A 1 109 ? 39.98555 10.89342 6.70013 1.000 18.94397 109 ALA A O 1
ATOM 829 N N . PRO A 1 110 ? 37.80220 11.05407 6.18651 1.000 17.03009 110 PRO A N 1
ATOM 830 C CA . PRO A 1 110 ? 37.62352 9.59264 6.19682 1.000 17.23116 110 PRO A CA 1
ATOM 831 C C . PRO A 1 110 ? 38.56986 8.86134 5.26115 1.000 18.62287 110 PRO A C 1
ATOM 832 O O . PRO A 1 110 ? 38.83924 9.31654 4.13864 1.000 17.09615 110 PRO A O 1
ATOM 836 N N . ILE A 1 111 ? 39.03958 7.70382 5.73214 1.000 16.56858 111 ILE A N 1
ATOM 837 C CA . ILE A 1 111 ? 39.96711 6.83661 5.00986 1.000 16.80798 111 ILE A CA 1
ATOM 838 C C . ILE A 1 111 ? 39.22158 5.59287 4.54816 1.000 16.83479 111 ILE A C 1
ATOM 839 O O . ILE A 1 111 ? 38.60369 4.88854 5.35531 1.000 16.79243 111 ILE A O 1
ATOM 844 N N . VAL A 1 112 ? 39.29870 5.31131 3.25868 1.000 15.10605 112 VAL A N 1
ATOM 845 C CA . VAL A 1 112 ? 38.96011 4.00294 2.70158 1.000 13.73103 112 VAL A CA 1
ATOM 846 C C . VAL A 1 112 ? 40.25847 3.22339 2.67166 1.000 16.62189 112 VAL A C 1
ATOM 847 O O . VAL A 1 112 ? 41.20771 3.65425 2.01730 1.000 17.56313 112 VAL A O 1
ATOM 851 N N . ALA A 1 113 ? 40.34011 2.13121 3.42821 1.000 15.03876 113 ALA A N 1
ATOM 852 C CA . ALA A 1 113 ? 41.57540 1.35649 3.53884 1.000 14.47839 113 ALA A CA 1
ATOM 853 C C . ALA A 1 113 ? 41.40024 -0.01715 2.89552 1.000 15.69769 113 ALA A C 1
ATOM 854 O O . ALA A 1 113 ? 40.48176 -0.76918 3.25385 1.000 15.20167 113 ALA A O 1
ATOM 856 N N . ILE A 1 114 ? 42.29231 -0.35258 1.95857 1.000 13.13521 114 ILE A N 1
ATOM 857 C CA . ILE A 1 114 ? 42.13935 -1.54360 1.10962 1.000 13.86961 114 ILE A CA 1
ATOM 858 C C . ILE A 1 114 ? 43.42442 -2.36622 1.13976 1.000 14.44959 114 ILE A C 1
ATOM 859 O O . ILE A 1 114 ? 44.47738 -1.88717 0.70548 1.000 14.52129 114 ILE A O 1
ATOM 864 N N . THR A 1 115 ? 43.35693 -3.58424 1.67143 1.000 13.65147 115 THR A N 1
ATOM 865 C CA . THR A 1 115 ? 44.47196 -4.52036 1.51825 1.000 13.06116 115 THR A CA 1
ATOM 866 C C . THR A 1 115 ? 43.97255 -5.83149 0.87895 1.000 12.52393 115 THR A C 1
ATOM 867 O O . THR A 1 115 ? 42.81928 -5.95895 0.49757 1.000 14.67596 115 THR A O 1
ATOM 871 N N . GLY A 1 116 ? 44.83690 -6.81610 0.80222 1.000 13.80189 116 GLY A N 1
ATOM 872 C CA . GLY A 1 116 ? 44.51375 -8.08645 0.17917 1.000 16.22992 116 GLY A CA 1
ATOM 873 C C . GLY A 1 116 ? 45.75386 -8.62903 -0.50300 1.000 15.95910 116 GLY A C 1
ATOM 874 O O . GLY A 1 116 ? 46.69705 -7.91129 -0.81449 1.000 17.08435 116 GLY A O 1
ATOM 875 N N . SER A 1 117 ? 45.76558 -9.94092 -0.72310 1.000 14.35061 117 SER A N 1
ATOM 876 C CA . SER A 1 117 ? 46.93874 -10.55485 -1.35005 1.000 12.31581 117 SER A CA 1
ATOM 877 C C . SER A 1 117 ? 47.01251 -10.22263 -2.82635 1.000 16.57042 117 SER A C 1
ATOM 878 O O . SER A 1 117 ? 48.10597 -10.21187 -3.40678 1.000 18.01705 117 SER A O 1
ATOM 881 N N . ASN A 1 118 ? 45.85486 -9.92720 -3.41700 1.000 15.45307 118 ASN A N 1
ATOM 882 C CA . ASN A 1 118 ? 45.70307 -9.53343 -4.80856 1.000 13.45935 118 ASN A CA 1
ATOM 883 C C . ASN A 1 118 ? 44.56334 -8.54566 -4.87931 1.000 15.88803 118 ASN A C 1
ATOM 884 O O . ASN A 1 118 ? 43.76748 -8.43438 -3.94827 1.000 17.06062 118 ASN A O 1
ATOM 889 N N . ALA A 1 119 ? 44.53498 -7.78904 -5.97454 1.000 17.21071 119 ALA A N 1
ATOM 890 C CA . ALA A 1 119 ? 43.43831 -6.93077 -6.38782 1.000 17.88470 119 ALA A CA 1
ATOM 891 C C . ALA A 1 119 ? 43.43553 -5.59524 -5.67052 1.000 18.92266 119 ALA A C 1
ATOM 892 O O . ALA A 1 119 ? 42.59517 -4.75302 -5.99594 1.000 18.32996 119 ALA A O 1
ATOM 894 N N . LYS A 1 120 ? 44.31715 -5.35891 -4.68952 1.000 15.88425 120 LYS A N 1
ATOM 895 C CA . LYS A 1 120 ? 44.17037 -4.13176 -3.92008 1.000 14.75946 120 LYS A CA 1
ATOM 896 C C . LYS A 1 120 ? 44.53739 -2.89827 -4.72776 1.000 16.00828 120 LYS A C 1
ATOM 897 O O . LYS A 1 120 ? 43.92860 -1.84588 -4.51933 1.000 18.45052 120 LYS A O 1
ATOM 903 N N . SER A 1 121 ? 45.45367 -3.00673 -5.69839 1.000 16.19926 121 SER A N 1
ATOM 904 C CA . SER A 1 121 ? 45.73589 -1.82674 -6.52253 1.000 16.70084 121 SER A CA 1
ATOM 905 C C . SER A 1 121 ? 44.57325 -1.51914 -7.46053 1.000 15.46151 121 SER A C 1
ATOM 906 O O . SER A 1 121 ? 44.20857 -0.35350 -7.66171 1.000 16.63821 121 SER A O 1
ATOM 909 N N . THR A 1 122 ? 44.00029 -2.55516 -8.06394 1.000 15.77351 122 THR A N 1
ATOM 910 C CA . THR A 1 122 ? 42.87961 -2.34667 -8.97847 1.000 14.89413 122 THR A CA 1
ATOM 911 C C . THR A 1 122 ? 41.68356 -1.74657 -8.24433 1.000 15.90148 122 THR A C 1
ATOM 912 O O . THR A 1 122 ? 41.08899 -0.76979 -8.71148 1.000 16.76311 122 THR A O 1
ATOM 916 N N . VAL A 1 123 ? 41.32581 -2.30980 -7.08489 1.000 13.39170 123 VAL A N 1
ATOM 917 C CA . VAL A 1 123 ? 40.15675 -1.81434 -6.35698 1.000 15.61643 123 VAL A CA 1
ATOM 918 C C . VAL A 1 123 ? 40.41439 -0.41212 -5.80234 1.000 17.08723 123 VAL A C 1
ATOM 919 O O . VAL A 1 123 ? 39.55240 0.45913 -5.89408 1.000 15.78502 123 VAL A O 1
ATOM 923 N N . THR A 1 124 ? 41.61948 -0.15287 -5.28271 1.000 14.46644 124 THR A N 1
ATOM 924 C CA . THR A 1 124 ? 41.97569 1.20224 -4.83718 1.000 14.15806 124 THR A CA 1
ATOM 925 C C . THR A 1 124 ? 41.83213 2.20440 -5.98107 1.000 15.29834 124 THR A C 1
ATOM 926 O O . THR A 1 124 ? 41.21599 3.26798 -5.81655 1.000 15.79592 124 THR A O 1
ATOM 930 N N . THR A 1 125 ? 42.38750 1.87215 -7.15540 1.000 14.66141 125 THR A N 1
ATOM 931 C CA . THR A 1 125 ? 42.31316 2.77627 -8.29508 1.000 14.82566 125 THR A CA 1
ATOM 932 C C . THR A 1 125 ? 40.86302 3.02141 -8.67154 1.000 16.25698 125 THR A C 1
ATOM 933 O O . THR A 1 125 ? 40.45445 4.16688 -8.91832 1.000 17.58371 125 THR A O 1
ATOM 937 N N . LEU A 1 126 ? 40.07932 1.94455 -8.72342 1.000 17.34355 126 LEU A N 1
ATOM 938 C CA . LEU A 1 126 ? 38.66925 2.04669 -9.08375 1.000 16.80985 126 LEU A CA 1
ATOM 939 C C . LEU A 1 126 ? 37.89399 2.90807 -8.09413 1.000 15.78561 126 LEU A C 1
ATOM 940 O O . LEU A 1 126 ? 37.13108 3.79562 -8.51034 1.000 16.63310 126 LEU A O 1
ATOM 945 N N . VAL A 1 127 ? 38.07638 2.68615 -6.78818 1.000 15.11839 127 VAL A N 1
ATOM 946 C CA . VAL A 1 127 ? 37.33884 3.50859 -5.82508 1.000 15.00227 127 VAL A CA 1
ATOM 947 C C . VAL A 1 127 ? 37.74756 4.96287 -5.97440 1.000 14.63471 127 VAL A C 1
ATOM 948 O O . VAL A 1 127 ? 36.90595 5.86536 -5.88455 1.000 15.89555 127 VAL A O 1
ATOM 952 N N . GLY A 1 128 ? 39.04170 5.21577 -6.19279 1.000 15.39104 128 GLY A N 1
ATOM 953 C CA . GLY A 1 128 ? 39.47670 6.58290 -6.46172 1.000 15.83954 128 GLY A CA 1
ATOM 954 C C . GLY A 1 128 ? 38.76796 7.18973 -7.65742 1.000 17.60235 128 GLY A C 1
ATOM 955 O O . GLY A 1 128 ? 38.29635 8.32894 -7.59343 1.000 17.06918 128 GLY A O 1
ATOM 956 N N . GLU A 1 129 ? 38.63201 6.42655 -8.74866 1.000 16.96977 129 GLU A N 1
ATOM 957 C CA . GLU A 1 129 ? 37.96212 6.96456 -9.93199 1.000 15.06250 129 GLU A CA 1
ATOM 958 C C . GLU A 1 129 ? 36.47208 7.16280 -9.67061 1.000 16.31268 129 GLU A C 1
ATOM 959 O O . GLU A 1 129 ? 35.86433 8.11591 -10.17930 1.000 17.82608 129 GLU A O 1
ATOM 965 N N . MET A 1 130 ? 35.86256 6.26612 -8.89450 1.000 16.31847 130 MET A N 1
ATOM 966 C CA . MET A 1 130 ? 34.48051 6.48221 -8.47670 1.000 18.14368 130 MET A CA 1
ATOM 967 C C . MET A 1 130 ? 34.33885 7.77854 -7.68416 1.000 16.69210 130 MET A C 1
ATOM 968 O O . MET A 1 130 ? 33.38091 8.53690 -7.88325 1.000 16.69721 130 MET A O 1
ATOM 973 N N . ALA A 1 131 ? 35.27871 8.03916 -6.77412 1.000 17.07390 131 ALA A N 1
ATOM 974 C CA . ALA A 1 131 ? 35.21006 9.25690 -5.96450 1.000 17.23480 131 ALA A CA 1
ATOM 975 C C . ALA A 1 131 ? 35.36089 10.50957 -6.82964 1.000 18.38880 131 ALA A C 1
ATOM 976 O O . ALA A 1 131 ? 34.64914 11.50814 -6.61864 1.000 17.31622 131 ALA A O 1
ATOM 978 N N . VAL A 1 132 ? 36.23226 10.45872 -7.85230 1.000 15.51043 132 VAL A N 1
ATOM 979 C CA . VAL A 1 132 ? 36.36753 11.59386 -8.75420 1.000 17.66015 132 VAL A CA 1
ATOM 980 C C . VAL A 1 132 ? 35.06964 11.78556 -9.52122 1.000 17.74153 132 VAL A C 1
ATOM 981 O O . VAL A 1 132 ? 34.57292 12.91050 -9.67231 1.000 20.44853 132 VAL A O 1
ATOM 985 N N . ALA A 1 133 ? 34.46797 10.68001 -9.96608 1.000 18.18785 133 ALA A N 1
ATOM 986 C CA . ALA A 1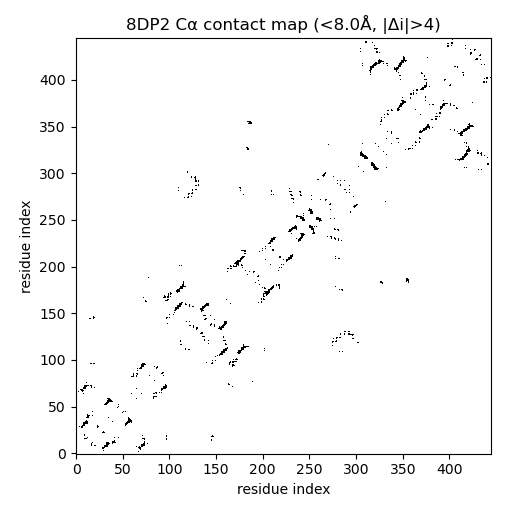 133 ? 33.20713 10.77721 -10.69844 1.000 20.27565 133 ALA A CA 1
ATOM 987 C C . ALA A 1 133 ? 32.08660 11.31178 -9.82424 1.000 21.46105 133 ALA A C 1
ATOM 988 O O . ALA A 1 133 ? 31.15042 11.95023 -10.33779 1.000 23.51677 133 ALA A O 1
ATOM 990 N N . ALA A 1 134 ? 32.16439 11.07016 -8.52160 1.000 19.14838 134 ALA A N 1
ATOM 991 C CA . ALA A 1 134 ? 31.22067 11.60550 -7.55194 1.000 19.45479 134 ALA A CA 1
ATOM 992 C C . ALA A 1 134 ? 31.53762 13.03701 -7.14370 1.000 21.21657 134 ALA A C 1
ATOM 993 O O . ALA A 1 134 ? 30.85505 13.57588 -6.26032 1.000 23.20352 134 ALA A O 1
ATOM 995 N N . ASP A 1 135 ? 32.57587 13.63375 -7.72777 1.000 19.96643 135 ASP A N 1
ATOM 996 C CA . ASP A 1 135 ? 32.94577 15.02358 -7.47694 1.000 18.78016 135 ASP A CA 1
ATOM 997 C C . ASP A 1 135 ? 33.39889 15.23267 -6.03743 1.000 21.22127 135 ASP A C 1
ATOM 998 O O . ASP A 1 135 ? 33.09305 16.25018 -5.41532 1.000 22.97033 135 ASP A O 1
ATOM 1003 N N . LYS A 1 136 ? 34.11719 14.25352 -5.49827 1.000 18.57569 136 LYS A N 1
ATOM 1004 C CA . LYS A 1 136 ? 34.74961 14.37350 -4.19661 1.000 17.98731 136 LYS A CA 1
ATOM 1005 C C . LYS A 1 136 ? 36.18292 14.85646 -4.37111 1.000 19.44497 136 LYS A C 1
ATOM 1006 O O . LYS A 1 136 ? 36.85730 14.48580 -5.34062 1.000 20.56037 136 LYS A O 1
ATOM 1012 N N . ARG A 1 137 ? 36.65146 15.65946 -3.41763 1.000 19.36026 137 ARG A N 1
ATOM 1013 C CA . ARG A 1 137 ? 38.07775 16.00661 -3.37581 1.000 20.61921 137 ARG A CA 1
ATOM 1014 C C . ARG A 1 137 ? 38.81156 14.83740 -2.74804 1.000 17.29302 137 ARG A C 1
ATOM 1015 O O . ARG A 1 137 ? 38.93127 14.72723 -1.52478 1.000 17.18038 137 ARG A O 1
ATOM 1023 N N . VAL A 1 138 ? 39.28945 13.93047 -3.59169 1.000 17.56786 138 VAL A N 1
ATOM 1024 C CA . VAL A 1 138 ? 39.82374 12.66159 -3.13196 1.000 18.16953 138 VAL A CA 1
ATOM 1025 C C . VAL A 1 138 ? 41.33012 12.63684 -3.35930 1.000 17.20113 138 VAL A C 1
ATOM 1026 O O . VAL A 1 138 ? 41.85752 13.25507 -4.30210 1.000 20.13568 138 VAL A O 1
ATOM 1030 N N . ALA A 1 139 ? 42.03411 11.94357 -2.45733 1.000 16.94077 139 ALA A N 1
ATOM 1031 C CA . ALA A 1 139 ? 43.45855 11.68787 -2.62139 1.000 14.97730 139 ALA A CA 1
ATOM 1032 C C . ALA A 1 139 ? 43.68520 10.19339 -2.51781 1.000 17.05782 139 ALA A C 1
ATOM 1033 O O . ALA A 1 139 ? 43.15735 9.54660 -1.59917 1.000 17.57531 139 ALA A O 1
ATOM 1035 N N . VAL A 1 140 ? 44.47985 9.64421 -3.44069 1.000 16.05999 140 VAL A N 1
ATOM 1036 C CA . VAL A 1 140 ? 44.62429 8.19943 -3.58620 1.000 16.00128 140 VAL A CA 1
ATOM 1037 C C . VAL A 1 140 ? 46.10617 7.83277 -3.52581 1.000 18.04408 140 VAL A C 1
ATOM 1038 O O . VAL A 1 140 ? 46.93089 8.43359 -4.23048 1.000 19.47913 140 VAL A O 1
ATOM 1042 N N . GLY A 1 141 ? 46.44120 6.82238 -2.73434 1.000 16.32008 141 GLY A N 1
ATOM 1043 C CA . GLY A 1 141 ? 47.84417 6.45560 -2.67393 1.000 16.30785 141 GLY A CA 1
ATOM 1044 C C . GLY A 1 141 ? 48.12302 5.36264 -1.66838 1.000 17.03773 141 GLY A C 1
ATOM 1045 O O . GLY A 1 141 ? 47.32269 4.43849 -1.52020 1.000 18.85457 141 GLY A O 1
ATOM 1046 N N . GLY A 1 142 ? 49.27599 5.43920 -0.99293 1.000 17.49427 142 GLY A N 1
ATOM 1047 C CA . GLY A 1 142 ? 49.73263 4.35893 -0.12259 1.000 16.42703 142 GLY A CA 1
ATOM 1048 C C . GLY A 1 142 ? 50.68874 3.42114 -0.84350 1.000 18.79330 142 GLY A C 1
ATOM 1049 O O . GLY A 1 142 ? 51.54260 3.87304 -1.61808 1.000 20.86630 142 GLY A O 1
ATOM 1050 N N . ASN A 1 143 ? 50.53471 2.10987 -0.62865 1.000 17.10439 143 ASN A N 1
ATOM 1051 C CA . ASN A 1 143 ? 51.35039 1.10925 -1.29962 1.000 15.81416 143 ASN A CA 1
ATOM 1052 C C . ASN A 1 143 ? 51.22017 1.21428 -2.81297 1.000 19.11143 143 ASN A C 1
ATOM 1053 O O . ASN A 1 143 ? 52.14309 0.83336 -3.51924 1.000 19.64429 143 ASN A O 1
ATOM 1058 N N . LEU A 1 144 ? 50.10579 1.77397 -3.29976 1.000 19.43156 144 LEU A N 1
ATOM 1059 C CA . LEU A 1 144 ? 49.86794 1.93150 -4.73182 1.000 19.56135 144 LEU A CA 1
ATOM 1060 C C . LEU A 1 144 ? 50.98621 2.71250 -5.40693 1.000 21.64432 144 LEU A C 1
ATOM 1061 O O . LEU A 1 144 ? 51.29866 2.46971 -6.58697 1.000 21.20110 144 LEU A O 1
ATOM 1066 N N . GLY A 1 145 ? 51.59671 3.64272 -4.69040 1.000 22.08232 145 GLY A N 1
ATOM 1067 C CA . GLY A 1 145 ? 52.70101 4.41460 -5.20580 1.000 23.80744 145 GLY A CA 1
ATOM 1068 C C . GLY A 1 145 ? 52.90646 5.75691 -4.53088 1.000 20.00969 145 GLY A C 1
ATOM 1069 O O . GLY A 1 145 ? 54.00735 6.00615 -4.04121 1.000 28.16277 145 GLY A O 1
ATOM 1070 N N . THR A 1 146 ? 51.90694 6.63758 -4.51045 1.000 20.36079 146 THR A N 1
ATOM 1071 C CA . THR A 1 146 ? 52.12426 7.95517 -3.88669 1.000 21.37268 146 THR A CA 1
ATOM 1072 C C . THR A 1 146 ? 52.13604 7.79983 -2.37799 1.000 20.35325 146 THR A C 1
ATOM 1073 O O . THR A 1 146 ? 51.11243 7.40343 -1.80339 1.000 20.08941 146 THR A O 1
ATOM 1077 N N . PRO A 1 147 ? 53.24331 8.07817 -1.70624 1.000 17.89046 147 PRO A N 1
ATOM 1078 C CA . PRO A 1 147 ? 53.28767 7.87760 -0.25036 1.000 17.45951 147 PRO A CA 1
ATOM 1079 C C . PRO A 1 147 ? 52.18393 8.65304 0.43476 1.000 18.51878 147 PRO A C 1
ATOM 1080 O O . PRO A 1 147 ? 51.90621 9.80497 0.09709 1.000 18.88817 147 PRO A O 1
ATOM 1084 N N . ALA A 1 148 ? 51.57077 8.00398 1.43217 1.000 18.09118 148 ALA A N 1
ATOM 1085 C CA . ALA A 1 148 ? 50.36108 8.55835 2.03196 1.000 18.32100 148 ALA A CA 1
ATOM 1086 C C . ALA A 1 148 ? 50.58941 9.94481 2.62972 1.000 19.05636 148 ALA A C 1
ATOM 1087 O O . ALA A 1 148 ? 49.72241 10.81926 2.52796 1.000 17.40863 148 ALA A O 1
ATOM 1089 N N . LEU A 1 149 ? 51.72823 10.16158 3.29415 1.000 18.50964 149 LEU A N 1
ATOM 1090 C CA . LEU A 1 149 ? 51.96433 11.46959 3.90569 1.000 16.00779 149 LEU A CA 1
ATOM 1091 C C . LEU A 1 149 ? 51.98151 12.60302 2.87454 1.000 16.92525 149 LEU A C 1
ATOM 1092 O O . LEU A 1 149 ? 51.63010 13.74898 3.20030 1.000 19.84028 149 LEU A O 1
ATOM 1097 N N . ASP A 1 150 ? 52.40858 12.30773 1.63928 1.000 17.44478 150 ASP A N 1
ATOM 1098 C CA . ASP A 1 150 ? 52.41423 13.30087 0.57200 1.000 18.32665 150 ASP A CA 1
ATOM 1099 C C . ASP A 1 150 ? 51.00289 13.63350 0.08629 1.000 19.50043 150 ASP A C 1
ATOM 1100 O O . ASP A 1 150 ? 50.84602 14.58382 -0.69405 1.000 22.39922 150 ASP A O 1
ATOM 1105 N N . LEU A 1 151 ? 49.99567 12.88034 0.51167 1.000 17.35639 151 LEU A N 1
ATOM 1106 C CA . LEU A 1 151 ? 48.60517 13.17035 0.17974 1.000 18.09345 151 LEU A CA 1
ATOM 1107 C C . LEU A 1 151 ? 47.93723 14.15643 1.11879 1.000 22.45209 151 LEU A C 1
ATOM 1108 O O . LEU A 1 151 ? 46.86249 14.66607 0.78421 1.000 19.28848 151 LEU A O 1
ATOM 1113 N N . LEU A 1 152 ? 48.48826 14.38062 2.30666 1.000 21.32422 152 LEU A N 1
ATOM 1114 C CA . LEU A 1 152 ? 47.78640 15.15080 3.32787 1.000 20.28227 152 LEU A CA 1
ATOM 1115 C C . LEU A 1 152 ? 47.51848 16.58116 2.88668 1.000 19.78800 152 LEU A C 1
ATOM 1116 O O . LEU A 1 152 ? 48.43061 17.31241 2.49382 1.000 23.58324 152 LEU A O 1
ATOM 1121 N N . ALA A 1 153 ? 46.25804 16.98177 2.98967 1.000 18.96772 153 ALA A N 1
ATOM 1122 C CA . ALA A 1 153 ? 45.88299 18.37696 2.81031 1.000 18.86081 153 ALA A CA 1
ATOM 1123 C C . ALA A 1 153 ? 44.54094 18.57033 3.49079 1.000 17.16642 153 ALA A C 1
ATOM 1124 O O . ALA A 1 153 ? 43.69853 17.68068 3.46890 1.000 19.71526 153 ALA A O 1
ATOM 1126 N N . ASP A 1 154 ? 44.33614 19.75826 4.05651 1.000 18.89459 154 ASP A N 1
ATOM 1127 C CA . ASP A 1 154 ? 43.13629 19.93026 4.86462 1.000 20.16071 154 ASP A CA 1
ATOM 1128 C C . ASP A 1 154 ? 41.85964 19.93578 4.02364 1.000 24.05053 154 ASP A C 1
ATOM 1129 O O . ASP A 1 154 ? 40.78534 19.66674 4.56492 1.000 24.85215 154 ASP A O 1
ATOM 1134 N N . ASP A 1 155 ? 41.93868 20.26138 2.72807 1.000 21.08026 155 ASP A N 1
ATOM 1135 C CA . ASP A 1 155 ? 40.73703 20.29508 1.88705 1.000 21.51310 155 ASP A CA 1
ATOM 1136 C C . ASP A 1 155 ? 40.34196 18.93233 1.32927 1.000 21.15147 155 ASP A C 1
ATOM 1137 O O . ASP A 1 155 ? 39.30372 18.83852 0.65690 1.000 20.57920 155 ASP A O 1
ATOM 1142 N N . ILE A 1 156 ? 41.12830 17.88000 1.57357 1.000 17.27580 156 ILE A N 1
ATOM 1143 C CA . ILE A 1 156 ? 40.78241 16.55638 1.07639 1.000 18.52955 156 ILE A CA 1
ATOM 1144 C C . ILE A 1 156 ? 39.55762 16.06818 1.83283 1.000 17.08269 156 ILE A C 1
ATOM 1145 O O . ILE A 1 156 ? 39.48488 16.21383 3.06055 1.000 19.54457 156 ILE A O 1
ATOM 1150 N N . GLU A 1 157 ? 38.55987 15.58760 1.08613 1.000 17.24122 157 GLU A N 1
ATOM 1151 C CA . GLU A 1 157 ? 37.31335 15.04758 1.61913 1.000 18.35632 157 GLU A CA 1
ATOM 1152 C C . GLU A 1 157 ? 37.33990 13.54273 1.84411 1.000 19.60858 157 GLU A C 1
ATOM 1153 O O . GLU A 1 157 ? 36.53471 13.02403 2.62781 1.000 19.35550 157 GLU A O 1
ATOM 1159 N N . LEU A 1 158 ? 38.24313 12.83474 1.19087 1.000 17.11171 158 LEU A N 1
ATOM 1160 C CA . LEU A 1 158 ? 38.22519 11.37756 1.23646 1.000 16.01939 158 LEU A CA 1
ATOM 1161 C C . LEU A 1 158 ? 39.60655 10.89770 0.83632 1.000 16.50155 158 LEU A C 1
ATOM 1162 O O . LEU A 1 158 ? 40.16053 11.37893 -0.15761 1.000 16.54230 158 LEU A O 1
ATOM 1167 N N . TYR A 1 159 ? 40.19127 10.02154 1.63948 1.000 14.62645 159 TYR A N 1
ATOM 1168 C CA . TYR A 1 159 ? 41.44497 9.37463 1.28335 1.000 13.11908 159 TYR A CA 1
ATOM 1169 C C . TYR A 1 159 ? 41.16553 7.93198 0.92324 1.000 17.86236 159 TYR A C 1
ATOM 1170 O O . TYR A 1 159 ? 40.38896 7.25736 1.60690 1.000 17.88280 159 TYR A O 1
ATOM 1179 N N . VAL A 1 160 ? 41.80225 7.45367 -0.13963 1.000 16.12428 160 VAL A N 1
ATOM 1180 C CA . VAL A 1 160 ? 41.68697 6.04811 -0.52801 1.000 13.37631 160 VAL A CA 1
ATOM 1181 C C . VAL A 1 160 ? 43.09609 5.47267 -0.53389 1.000 17.24739 160 VAL A C 1
ATOM 1182 O O . VAL A 1 160 ? 43.95267 5.90127 -1.33392 1.000 16.88897 160 VAL A O 1
ATOM 1186 N N . LEU A 1 161 ? 43.35292 4.52594 0.36463 1.000 15.43775 161 LEU A N 1
ATOM 1187 C CA . LEU A 1 161 ? 44.69628 3.99056 0.53831 1.000 14.43345 161 LEU A CA 1
ATOM 1188 C C . LEU A 1 161 ? 44.73333 2.50753 0.22101 1.000 14.85014 161 LEU A C 1
ATOM 1189 O O . LEU A 1 161 ? 43.95884 1.71686 0.78128 1.000 16.30562 161 LEU A O 1
ATOM 1194 N N . GLU A 1 162 ? 45.66993 2.13672 -0.63903 1.000 14.15485 162 GLU A N 1
ATOM 1195 C CA . GLU A 1 162 ? 46.09207 0.74553 -0.74717 1.000 13.13658 162 GLU A CA 1
ATOM 1196 C C . GLU A 1 162 ? 47.13670 0.49315 0.32004 1.000 15.37764 162 GLU A C 1
ATOM 1197 O O . GLU A 1 162 ? 48.10378 1.26003 0.43416 1.000 15.76389 162 GLU A O 1
ATOM 1203 N N . LEU A 1 163 ? 46.92979 -0.54115 1.11749 1.000 14.39517 163 LEU A N 1
ATOM 1204 C CA . LEU A 1 163 ? 47.84583 -0.84806 2.20737 1.000 12.70433 163 LEU A CA 1
ATOM 1205 C C . LEU A 1 163 ? 48.37234 -2.26394 2.08353 1.000 15.23515 163 LEU A C 1
ATOM 1206 O O . LEU A 1 163 ? 47.61431 -3.19581 1.79533 1.000 16.05203 163 LEU A O 1
ATOM 1211 N N . SER A 1 164 ? 49.66544 -2.42919 2.34986 1.000 13.38313 164 SER A N 1
ATOM 1212 C CA . SER A 1 164 ? 50.25532 -3.76395 2.39156 1.000 14.93078 164 SER A CA 1
ATOM 1213 C C . SER A 1 164 ? 50.21062 -4.31856 3.81167 1.000 14.65662 164 SER A C 1
ATOM 1214 O O . SER A 1 164 ? 50.14119 -3.57494 4.79879 1.000 15.52205 164 SER A O 1
ATOM 1217 N N . SER A 1 165 ? 50.25290 -5.65353 3.90183 1.000 15.44283 165 SER A N 1
ATOM 1218 C CA . SER A 1 165 ? 50.43234 -6.29049 5.20679 1.000 14.93365 165 SER A CA 1
ATOM 1219 C C . SER A 1 165 ? 51.65841 -5.75388 5.93593 1.000 17.65701 165 SER A C 1
ATOM 1220 O O . SER A 1 165 ? 51.61865 -5.58160 7.15542 1.000 15.70225 165 SER A O 1
ATOM 1223 N N . PHE A 1 166 ? 52.72546 -5.39848 5.21080 1.000 16.40356 166 PHE A N 1
ATOM 1224 C CA . PHE A 1 166 ? 53.91220 -4.86494 5.88081 1.000 16.76592 166 PHE A CA 1
ATOM 1225 C C . PHE A 1 166 ? 53.61272 -3.52249 6.53739 1.000 15.30412 166 PHE A C 1
ATOM 1226 O O . PHE A 1 166 ? 54.00741 -3.28841 7.68999 1.000 16.32803 166 PHE A O 1
ATOM 1234 N N . GLN A 1 167 ? 52.97766 -2.60531 5.79224 1.000 15.43301 167 GLN A N 1
ATOM 1235 C CA . GLN A 1 167 ? 52.63650 -1.30782 6.36440 1.000 14.09420 167 GLN A CA 1
ATOM 1236 C C . GLN A 1 167 ? 51.76023 -1.47931 7.57658 1.000 16.08042 167 GLN A C 1
ATOM 1237 O O . GLN A 1 167 ? 51.88231 -0.73571 8.55211 1.000 16.61362 167 GLN A O 1
ATOM 1243 N N . LEU A 1 168 ? 50.82424 -2.41556 7.50310 1.000 14.91030 168 LEU A N 1
ATOM 1244 C CA . LEU A 1 168 ? 49.87226 -2.58536 8.58828 1.000 16.45518 168 LEU A CA 1
ATOM 1245 C C . LEU A 1 168 ? 50.53179 -3.09036 9.86131 1.000 17.06419 168 LEU A C 1
ATOM 1246 O O . LEU A 1 168 ? 49.99430 -2.86411 10.94514 1.000 16.19732 168 LEU A O 1
ATOM 1251 N N . GLU A 1 169 ? 51.68043 -3.75964 9.76160 1.000 15.40434 169 GLU A N 1
ATOM 1252 C CA . GLU A 1 169 ? 52.34093 -4.27220 10.95638 1.000 15.05121 169 GLU A CA 1
ATOM 1253 C C . GLU A 1 169 ? 52.69893 -3.17191 11.93842 1.000 17.07334 169 GLU A C 1
ATOM 1254 O O . GLU A 1 169 ? 52.79069 -3.44276 13.14299 1.000 19.15168 169 GLU A O 1
ATOM 1260 N N . THR A 1 170 ? 52.92497 -1.94272 11.46326 1.000 17.18448 170 THR A N 1
ATOM 1261 C CA . THR A 1 170 ? 53.26313 -0.84786 12.36229 1.000 18.56916 170 THR A CA 1
ATOM 1262 C C . THR A 1 170 ? 52.13158 0.14165 12.54604 1.000 17.90242 170 THR A C 1
ATOM 1263 O O . THR A 1 170 ? 52.34444 1.17967 13.18396 1.000 20.92878 170 THR A O 1
ATOM 1267 N N . CYS A 1 171 ? 50.94868 -0.14485 12.01699 1.000 17.99808 171 CYS A N 1
ATOM 1268 C CA A CYS A 1 171 ? 49.79916 0.73139 12.19891 0.500 18.40377 171 CYS A CA 1
ATOM 1269 C CA B CYS A 1 171 ? 49.76480 0.69285 12.19218 0.500 18.45261 171 CYS A CA 1
ATOM 1270 C C . CYS A 1 171 ? 49.08934 0.33250 13.49215 1.000 22.13116 171 CYS A C 1
ATOM 1271 O O . CYS A 1 171 ? 48.53133 -0.76113 13.59853 1.000 24.42791 171 CYS A O 1
ATOM 1276 N N . ASP A 1 172 ? 49.11166 1.23903 14.47481 1.000 20.67226 172 ASP A N 1
ATOM 1277 C CA . ASP A 1 172 ? 48.56464 0.88841 15.77434 1.000 21.05988 172 ASP A CA 1
ATOM 1278 C C . ASP A 1 172 ? 47.04643 0.87290 15.76371 1.000 20.43942 172 ASP A C 1
ATOM 1279 O O . ASP A 1 172 ? 46.42960 -0.05354 16.29736 1.000 25.61744 172 ASP A O 1
ATOM 1284 N N . ARG A 1 173 ? 46.42839 1.89742 15.17517 1.000 21.15643 173 ARG A N 1
ATOM 1285 C CA . ARG A 1 173 ? 44.97465 2.01560 15.15976 1.000 22.47562 173 ARG A CA 1
ATOM 1286 C C . ARG A 1 173 ? 44.60714 2.87115 13.94832 1.000 24.24265 173 ARG A C 1
ATOM 1287 O O . ARG A 1 173 ? 44.53712 4.10095 14.02642 1.000 24.27932 173 ARG A O 1
ATOM 1295 N N . LEU A 1 174 ? 44.39659 2.19912 12.82061 1.000 19.65900 174 LEU A N 1
ATOM 1296 C CA . LEU A 1 174 ? 44.17032 2.89580 11.56427 1.000 20.38224 174 LEU A CA 1
ATOM 1297 C C . LEU A 1 174 ? 42.93609 3.77924 11.61891 1.000 18.97473 174 LEU A C 1
ATOM 1298 O O . LEU A 1 174 ? 42.92570 4.86963 11.03498 1.000 21.34288 174 LEU A O 1
ATOM 1303 N N . ASN A 1 175 ? 41.88024 3.32301 12.31332 1.000 19.92890 175 ASN A N 1
ATOM 1304 C CA . ASN A 1 175 ? 40.64257 4.09306 12.42737 1.000 20.58078 175 ASN A CA 1
ATOM 1305 C C . ASN A 1 175 ? 40.08892 4.49471 11.04790 1.000 20.76725 175 ASN A C 1
ATOM 1306 O O . ASN A 1 175 ? 39.64911 5.62890 10.82036 1.000 20.13413 175 ASN A O 1
ATOM 1311 N N . ALA A 1 176 ? 40.09270 3.54108 10.10917 1.000 16.42493 176 ALA A N 1
ATOM 1312 C CA . ALA A 1 176 ? 39.49137 3.74894 8.79590 1.000 15.91368 176 ALA A CA 1
ATOM 1313 C C . ALA A 1 176 ? 37.98395 3.93573 8.89144 1.000 18.53482 176 ALA A C 1
ATOM 1314 O O . ALA A 1 176 ? 37.31212 3.39763 9.78585 1.000 19.21886 176 ALA A O 1
ATOM 1316 N N . GLU A 1 177 ? 37.45194 4.71637 7.95786 1.000 15.57388 177 GLU A N 1
ATOM 1317 C CA . GLU A 1 177 ? 36.00291 4.83667 7.83258 1.000 14.28897 177 GLU A CA 1
ATOM 1318 C C . GLU A 1 177 ? 35.41955 3.53978 7.30006 1.000 18.39362 177 GLU A C 1
ATOM 1319 O O . GLU A 1 177 ? 34.39888 3.06111 7.80043 1.000 17.98917 177 GLU A O 1
ATOM 1325 N N . VAL A 1 178 ? 36.04659 2.96563 6.28156 1.000 15.73637 178 VAL A N 1
ATOM 1326 C CA . VAL A 1 178 ? 35.69230 1.62033 5.83385 1.000 16.40485 178 VAL A CA 1
ATOM 1327 C C . VAL A 1 178 ? 36.98973 0.89156 5.48066 1.000 16.34550 178 VAL A C 1
ATOM 1328 O O . VAL A 1 178 ? 37.91914 1.48230 4.91783 1.000 16.60668 178 VAL A O 1
ATOM 1332 N N . ALA A 1 179 ? 37.08207 -0.36574 5.90178 1.000 15.59040 179 ALA A N 1
ATOM 1333 C CA . ALA A 1 179 ? 38.27686 -1.16781 5.66930 1.000 16.35469 179 ALA A CA 1
ATOM 1334 C C . ALA A 1 179 ? 37.89983 -2.49657 5.04527 1.000 15.98891 179 ALA A C 1
ATOM 1335 O O . ALA A 1 179 ? 36.83157 -3.04729 5.31933 1.000 16.42448 179 ALA A O 1
ATOM 1337 N N . THR A 1 180 ? 38.82737 -3.04165 4.26160 1.000 14.40872 180 THR A N 1
ATOM 1338 C CA . THR A 1 180 ? 38.61345 -4.34227 3.64335 1.000 14.18077 180 THR A CA 1
ATOM 1339 C C . THR A 1 180 ? 39.92878 -5.08255 3.48279 1.000 14.28018 180 THR A C 1
ATOM 1340 O O . THR A 1 180 ? 40.97480 -4.48699 3.18197 1.000 14.73191 180 THR A O 1
ATOM 1344 N N . VAL A 1 181 ? 39.86067 -6.38984 3.70756 1.000 14.21021 181 VAL A N 1
ATOM 1345 C CA . VAL A 1 181 ? 40.85915 -7.32362 3.19078 1.000 14.73353 181 VAL A CA 1
ATOM 1346 C C . VAL A 1 181 ? 40.20053 -7.99717 1.99132 1.000 14.86827 181 VAL A C 1
ATOM 1347 O O . VAL A 1 181 ? 39.24300 -8.74533 2.16716 1.000 14.85194 181 VAL A O 1
ATOM 1351 N N . LEU A 1 182 ? 40.66074 -7.73342 0.76192 1.000 13.71592 182 LEU A N 1
ATOM 1352 C CA . LEU A 1 182 ? 39.89177 -8.23342 -0.38711 1.000 13.79624 182 LEU A CA 1
ATOM 1353 C C . LEU A 1 182 ? 39.92740 -9.74796 -0.48389 1.000 15.02952 182 LEU A C 1
ATOM 1354 O O . LEU A 1 182 ? 38.93714 -10.38232 -0.88624 1.000 16.13607 182 LEU A O 1
ATOM 1359 N N . ASN A 1 183 ? 41.05605 -10.34800 -0.13559 1.000 15.08119 183 ASN A N 1
ATOM 1360 C CA . ASN A 1 183 ? 41.28476 -11.77730 -0.27560 1.000 15.25419 183 ASN A CA 1
ATOM 1361 C C . ASN A 1 183 ? 42.60442 -12.04737 0.41157 1.000 14.86597 183 ASN A C 1
ATOM 1362 O O . ASN A 1 183 ? 43.38593 -11.11581 0.67595 1.000 16.18897 183 ASN A O 1
ATOM 1367 N N . VAL A 1 184 ? 42.81587 -13.31125 0.76247 1.000 15.25879 184 VAL A N 1
ATOM 1368 C CA . VAL A 1 184 ? 44.09486 -13.75842 1.33063 1.000 14.20599 184 VAL A CA 1
ATOM 1369 C C . VAL A 1 184 ? 44.49274 -15.06240 0.66021 1.000 16.51075 184 VAL A C 1
ATOM 1370 O O . VAL A 1 184 ? 43.72997 -16.04373 0.67507 1.000 19.69301 184 VAL A O 1
ATOM 1374 N N . SER A 1 185 ? 45.70309 -15.09992 0.09972 1.000 15.50696 185 SER A N 1
ATOM 1375 C CA . SER A 1 185 ? 46.29056 -16.33798 -0.36821 1.000 16.43572 185 SER A CA 1
ATOM 1376 C C . SER A 1 185 ? 47.76875 -16.26555 -0.03245 1.000 15.11837 185 SER A C 1
ATOM 1377 O O . SER A 1 185 ? 48.30927 -15.18330 0.22255 1.000 18.67337 185 SER A O 1
ATOM 1380 N N . GLU A 1 186 ? 48.41574 -17.41599 -0.02117 1.000 15.81511 186 GLU A N 1
ATOM 1381 C CA . GLU A 1 186 ? 49.80911 -17.46163 0.42462 1.000 17.31310 186 GLU A CA 1
ATOM 1382 C C . GLU A 1 186 ? 50.67400 -16.44207 -0.29955 1.000 17.56916 186 GLU A C 1
ATOM 1383 O O . GLU A 1 186 ? 50.75742 -16.44087 -1.53428 1.000 17.32306 186 GLU A O 1
ATOM 1389 N N . ASP A 1 187 ? 51.34653 -15.59127 0.47328 1.000 17.18005 187 ASP A N 1
ATOM 1390 C CA . ASP A 1 187 ? 52.29850 -14.64469 -0.08759 1.000 17.04400 187 ASP A CA 1
ATOM 1391 C C . ASP A 1 187 ? 53.24275 -14.22647 1.03112 1.000 21.36850 187 ASP A C 1
ATOM 1392 O O . ASP A 1 187 ? 52.94144 -14.40663 2.21694 1.000 17.47707 187 ASP A O 1
ATOM 1397 N N . HIS A 1 188 ? 54.39546 -13.67844 0.63886 1.000 17.27813 188 HIS A N 1
ATOM 1398 C CA . HIS A 1 188 ? 55.31540 -13.05070 1.60216 1.000 17.70848 188 HIS A CA 1
ATOM 1399 C C . HIS A 1 188 ? 55.79711 -14.02177 2.66679 1.000 19.54383 188 HIS A C 1
ATOM 1400 O O . HIS A 1 188 ? 56.04716 -13.62878 3.81571 1.000 19.47975 188 HIS A O 1
ATOM 1407 N N . MET A 1 189 ? 55.96439 -15.29653 2.31156 1.000 17.55739 189 MET A N 1
ATOM 1408 C CA . MET A 1 189 ? 56.41706 -16.28138 3.28492 1.000 19.40660 189 MET A CA 1
ATOM 1409 C C . MET A 1 189 ? 57.92325 -16.26348 3.45805 1.000 18.95397 189 MET A C 1
ATOM 1410 O O . MET A 1 189 ? 58.46911 -17.14182 4.14276 1.000 24.16877 189 MET A O 1
ATOM 1415 N N . ASP A 1 190 ? 58.60172 -15.29328 2.84879 1.000 20.58989 190 ASP A N 1
ATOM 1416 C CA . ASP A 1 190 ? 59.96181 -14.98397 3.24420 1.000 24.64295 190 ASP A CA 1
ATOM 1417 C C . ASP A 1 190 ? 59.99451 -13.99381 4.39897 1.000 21.95105 190 ASP A C 1
ATOM 1418 O O . ASP A 1 190 ? 61.07061 -13.75460 4.95528 1.000 25.74191 190 ASP A O 1
ATOM 1423 N N . ARG A 1 191 ? 58.85228 -13.42129 4.76007 1.000 19.97105 191 ARG A N 1
ATOM 1424 C CA . ARG A 1 191 ? 58.75093 -12.51869 5.90534 1.000 20.89516 191 ARG A CA 1
ATOM 1425 C C . ARG A 1 191 ? 57.94473 -13.11507 7.04504 1.000 25.90946 191 ARG A C 1
ATOM 1426 O O . ARG A 1 191 ? 58.35160 -12.99186 8.20229 1.000 30.28241 191 ARG A O 1
ATOM 1434 N N . TYR A 1 192 ? 56.84026 -13.79804 6.75576 1.000 18.34034 192 TYR A N 1
ATOM 1435 C CA . TYR A 1 192 ? 55.98372 -14.37754 7.78958 1.000 19.37653 192 TYR A CA 1
ATOM 1436 C C . TYR A 1 192 ? 56.29825 -15.84336 8.01095 1.000 20.42451 192 TYR A C 1
ATOM 1437 O O . TYR A 1 192 ? 56.71806 -16.54837 7.09418 1.000 22.34919 192 TYR A O 1
ATOM 1446 N N . ASP A 1 193 ? 56.09152 -16.29738 9.25690 1.000 20.78725 193 ASP A N 1
ATOM 1447 C CA . ASP A 1 193 ? 56.33575 -17.69596 9.59242 1.000 22.54494 193 ASP A CA 1
ATOM 1448 C C . ASP A 1 193 ? 55.30349 -18.60867 8.96686 1.000 25.01322 193 ASP A C 1
ATOM 1449 O O . ASP A 1 193 ? 55.56907 -19.79763 8.76413 1.000 31.74393 193 ASP A O 1
ATOM 1454 N N . GLY A 1 194 ? 54.12890 -18.08108 8.67597 1.000 23.53126 194 GLY A N 1
ATOM 1455 C CA . GLY A 1 194 ? 53.03286 -18.90531 8.20215 1.000 22.59104 194 GLY A CA 1
ATOM 1456 C C . GLY A 1 194 ? 51.82212 -18.04124 7.94440 1.000 19.96729 194 GLY A C 1
ATOM 1457 O O . GLY A 1 194 ? 51.85784 -16.80803 8.06309 1.000 19.37673 194 GLY A O 1
ATOM 1458 N N . MET A 1 195 ? 50.71983 -18.70653 7.59581 1.000 20.21875 195 MET A N 1
ATOM 1459 C CA . MET A 1 195 ? 49.51095 -17.96909 7.27624 1.000 17.45763 195 MET A CA 1
ATOM 1460 C C . MET A 1 195 ? 48.94105 -17.22009 8.47705 1.000 16.35903 195 MET A C 1
ATOM 1461 O O . MET A 1 195 ? 48.31127 -16.18443 8.29813 1.000 17.88551 195 MET A O 1
ATOM 1466 N N . ALA A 1 196 ? 49.12892 -17.72943 9.69329 1.000 19.59059 196 ALA A N 1
ATOM 1467 C CA . ALA A 1 196 ? 48.51235 -17.05839 10.83471 1.000 17.77843 196 ALA A CA 1
ATOM 1468 C C . ALA A 1 196 ? 49.06388 -15.65666 11.02741 1.000 18.31640 196 ALA A C 1
ATOM 1469 O O . ALA A 1 196 ? 48.29144 -14.70726 11.16951 1.000 17.92475 196 ALA A O 1
ATOM 1471 N N . ASP A 1 197 ? 50.39616 -15.48570 11.00278 1.000 20.05261 197 ASP A N 1
ATOM 1472 C CA A ASP A 1 197 ? 50.96601 -14.15373 11.21152 0.644 19.53480 197 ASP A CA 1
ATOM 1473 C CA B ASP A 1 197 ? 50.87240 -14.12976 11.25497 0.356 19.56658 197 ASP A CA 1
ATOM 1474 C C . ASP A 1 197 ? 50.65605 -13.21981 10.05235 1.000 16.32685 197 ASP A C 1
ATOM 1475 O O . ASP A 1 197 ? 50.44960 -12.01678 10.23979 1.000 16.32725 197 ASP A O 1
ATOM 1484 N N . TYR A 1 198 ? 50.62622 -13.76030 8.83200 1.000 18.12719 198 TYR A N 1
ATOM 1485 C CA . TYR A 1 198 ? 50.25066 -12.97750 7.65813 1.000 16.61740 198 TYR A CA 1
ATOM 1486 C C . TYR A 1 198 ? 48.81387 -12.46938 7.76226 1.000 15.80090 198 TYR A C 1
ATOM 1487 O O . TYR A 1 198 ? 48.53673 -11.28404 7.56360 1.000 14.79459 198 TYR A O 1
ATOM 1496 N N . HIS A 1 199 ? 47.89784 -13.36812 8.13682 1.000 16.16091 199 HIS A N 1
ATOM 1497 C CA . HIS A 1 199 ? 46.49137 -13.01048 8.33028 1.000 14.69795 199 HIS A CA 1
ATOM 1498 C C . HIS A 1 199 ? 46.33682 -11.96435 9.43446 1.000 15.06985 199 HIS A C 1
ATOM 1499 O O . HIS A 1 199 ? 45.59534 -10.98372 9.27713 1.000 15.45513 199 HIS A O 1
ATOM 1506 N N . LEU A 1 200 ? 47.02819 -12.16777 10.56441 1.000 17.44847 200 LEU A N 1
ATOM 1507 C CA . LEU A 1 200 ? 46.95388 -11.19888 11.66406 1.000 18.21783 200 LEU A CA 1
ATOM 1508 C C . LEU A 1 200 ? 47.43281 -9.83000 11.23218 1.000 17.83937 200 LEU A C 1
ATOM 1509 O O . LEU A 1 200 ? 46.83125 -8.80887 11.60230 1.000 16.66524 200 LEU A O 1
ATOM 1514 N N . ALA A 1 201 ? 48.51546 -9.78160 10.46133 1.000 16.89794 201 ALA A N 1
ATOM 1515 C CA . ALA A 1 201 ? 49.00754 -8.48339 10.00526 1.000 17.03569 201 ALA A CA 1
ATOM 1516 C C . ALA A 1 201 ? 47.94220 -7.78286 9.16739 1.000 15.73752 201 ALA A C 1
ATOM 1517 O O . ALA A 1 201 ? 47.65583 -6.61621 9.37230 1.000 16.28299 201 ALA A O 1
ATOM 1531 N N . HIS A 1 203 ? 44.74334 -8.12544 9.24796 1.000 16.64576 203 HIS A N 1
ATOM 1532 C CA . HIS A 1 203 ? 43.58393 -7.74954 10.05108 1.000 16.07855 203 HIS A CA 1
ATOM 1533 C C . HIS A 1 203 ? 43.84841 -6.57128 10.96645 1.000 17.20198 203 HIS A C 1
ATOM 1534 O O . HIS A 1 203 ? 42.91589 -6.04869 11.56868 1.000 18.15821 203 HIS A O 1
ATOM 1541 N N . ARG A 1 204 ? 45.08781 -6.08499 11.00113 1.000 16.84192 204 ARG A N 1
ATOM 1542 C CA . ARG A 1 204 ? 45.29238 -4.80419 11.67114 1.000 15.15369 204 ARG A CA 1
ATOM 1543 C C . ARG A 1 204 ? 44.57727 -3.67481 10.94295 1.000 16.33693 204 ARG A C 1
ATOM 1544 O O . ARG A 1 204 ? 44.35819 -2.61553 11.55093 1.000 18.02353 204 ARG A O 1
ATOM 1552 N N . ILE A 1 205 ? 44.16640 -3.88198 9.67474 1.000 15.46081 205 ILE A N 1
ATOM 1553 C CA . ILE A 1 205 ? 43.43721 -2.85393 8.93994 1.000 14.46191 205 ILE A CA 1
ATOM 1554 C C . ILE A 1 205 ? 42.09806 -2.56016 9.59519 1.000 15.81781 205 ILE A C 1
ATOM 1555 O O . ILE A 1 205 ? 41.52499 -1.49932 9.37503 1.000 17.34220 205 ILE A O 1
ATOM 1560 N N . PHE A 1 206 ? 41.60976 -3.45867 10.44222 1.000 15.96349 206 PHE A N 1
ATOM 1561 C CA . PHE A 1 206 ? 40.30199 -3.29267 11.05915 1.000 17.43459 206 PHE A CA 1
ATOM 1562 C C . PHE A 1 206 ? 40.35802 -2.59312 12.39778 1.000 17.97463 206 PHE A C 1
ATOM 1563 O O . PHE A 1 206 ? 39.29893 -2.29609 12.96550 1.000 19.33147 206 PHE A O 1
ATOM 1571 N N . ARG A 1 207 ? 41.54498 -2.29022 12.90983 1.000 18.26811 207 ARG A N 1
ATOM 1572 C CA . ARG A 1 207 ? 41.60993 -1.67074 14.22945 1.000 19.67537 207 ARG A CA 1
ATOM 1573 C C . ARG A 1 207 ? 40.98320 -0.28433 14.16958 1.000 19.27876 207 ARG A C 1
ATOM 1574 O O . ARG A 1 207 ? 41.46254 0.59485 13.43968 1.000 19.55002 207 ARG A O 1
ATOM 1582 N N . GLY A 1 208 ? 39.89101 -0.10822 14.90335 1.000 19.91935 208 GLY A N 1
ATOM 1583 C CA . GLY A 1 208 ? 39.16682 1.14444 14.87170 1.000 20.08242 208 GLY A CA 1
ATOM 1584 C C . GLY A 1 208 ? 38.29566 1.37358 13.65355 1.000 20.49099 208 GLY A C 1
ATOM 1585 O O . GLY A 1 208 ? 37.72347 2.45970 13.52371 1.000 20.61789 208 GLY A O 1
ATOM 1586 N N . ALA A 1 209 ? 38.13922 0.38581 12.78010 1.000 18.43951 209 ALA A N 1
ATOM 1587 C CA . ALA A 1 209 ? 37.38357 0.61265 11.55515 1.000 17.07669 209 ALA A CA 1
ATOM 1588 C C . ALA A 1 209 ? 35.92072 0.89116 11.88643 1.000 21.76889 209 ALA A C 1
ATOM 1589 O O . ALA A 1 209 ? 35.32631 0.23906 12.75122 1.000 20.55868 209 ALA A O 1
ATOM 1591 N N . ARG A 1 210 ? 35.33593 1.87640 11.20565 1.000 17.01327 210 ARG A N 1
ATOM 1592 C CA A ARG A 1 210 ? 33.94763 2.23722 11.47480 0.423 16.92964 210 ARG A CA 1
ATOM 1593 C CA B ARG A 1 210 ? 33.95001 2.23573 11.47736 0.577 16.88144 210 ARG A CA 1
ATOM 1594 C C . ARG A 1 210 ? 32.95522 1.44633 10.63017 1.000 16.98550 210 ARG A C 1
ATOM 1595 O O . ARG A 1 210 ? 31.76795 1.39732 10.97717 1.000 19.06608 210 ARG A O 1
ATOM 1610 N N . GLN A 1 211 ? 33.41833 0.83139 9.54416 1.000 17.51689 211 GLN A N 1
ATOM 1611 C CA . GLN A 1 211 ? 32.62691 -0.01356 8.65624 1.000 17.97654 211 GLN A CA 1
ATOM 1612 C C . GLN A 1 211 ? 33.58332 -1.01428 8.04551 1.000 15.86268 211 GLN A C 1
ATOM 1613 O O . GLN A 1 211 ? 34.77846 -0.74628 7.95971 1.000 16.34568 211 GLN A O 1
ATOM 1619 N N . VAL A 1 212 ? 33.06320 -2.16926 7.60096 1.000 16.79514 212 VAL A N 1
ATOM 1620 C CA . VAL A 1 212 ? 33.91926 -3.11477 6.88988 1.000 17.07239 212 VAL A CA 1
ATOM 1621 C C . VAL A 1 212 ? 33.23051 -3.60528 5.62566 1.000 17.16688 212 VAL A C 1
ATOM 1622 O O . VAL A 1 212 ? 32.00367 -3.58547 5.51455 1.000 18.11345 212 VAL A O 1
ATOM 1626 N N . VAL A 1 213 ? 34.05612 -4.02765 4.67147 1.000 14.18264 213 VAL A N 1
ATOM 1627 C CA . VAL A 1 213 ? 33.62550 -4.69430 3.43574 1.000 17.41040 213 VAL A CA 1
ATOM 1628 C C . VAL A 1 213 ? 34.26591 -6.07339 3.43091 1.000 14.41884 213 VAL A C 1
ATOM 1629 O O . VAL A 1 213 ? 35.49232 -6.19509 3.52580 1.000 16.95223 213 VAL A O 1
ATOM 1633 N N . VAL A 1 214 ? 33.43774 -7.11205 3.29182 1.000 16.77280 214 VAL A N 1
ATOM 1634 C CA . VAL A 1 214 ? 33.87518 -8.49748 3.45620 1.000 16.71746 214 VAL A CA 1
ATOM 1635 C C . VAL A 1 214 ? 33.60874 -9.28894 2.17198 1.000 19.21392 214 VAL A C 1
ATOM 1636 O O . VAL A 1 214 ? 32.55744 -9.13743 1.54852 1.000 19.99079 214 VAL A O 1
ATOM 1640 N N . ASN A 1 215 ? 34.54695 -10.16680 1.81056 1.000 14.72743 215 ASN A N 1
ATOM 1641 C CA . ASN A 1 215 ? 34.42720 -11.06613 0.66419 1.000 15.36405 215 ASN A CA 1
ATOM 1642 C C . ASN A 1 215 ? 33.71134 -12.32413 1.13450 1.000 19.11142 215 ASN A C 1
ATOM 1643 O O . ASN A 1 215 ? 34.26556 -13.08221 1.93831 1.000 18.79503 215 ASN A O 1
ATOM 1648 N N . ARG A 1 216 ? 32.48332 -12.55297 0.64640 1.000 20.21467 216 ARG A N 1
ATOM 1649 C CA . ARG A 1 216 ? 31.74373 -13.75717 1.04865 1.000 20.91381 216 ARG A CA 1
ATOM 1650 C C . ARG A 1 216 ? 32.46381 -15.03099 0.64513 1.000 22.08916 216 ARG A C 1
ATOM 1651 O O . ARG A 1 216 ? 32.16045 -16.09961 1.19260 1.000 27.04484 216 ARG A O 1
ATOM 1659 N N . ALA A 1 217 ? 33.38107 -14.95432 -0.31989 1.000 19.71575 217 ALA A N 1
ATOM 1660 C CA . ALA A 1 217 ? 34.05577 -16.12467 -0.85464 1.000 22.66922 217 ALA A CA 1
ATOM 1661 C C . ALA A 1 217 ? 35.40834 -16.36960 -0.20775 1.000 24.17785 217 ALA A C 1
ATOM 1662 O O . ALA A 1 217 ? 36.12289 -17.28723 -0.62261 1.000 23.67517 217 ALA A O 1
ATOM 1664 N N . ASP A 1 218 ? 35.77679 -15.59597 0.81382 1.000 18.73087 218 ASP A N 1
ATOM 1665 C CA . ASP A 1 218 ? 37.09496 -15.75779 1.41974 1.000 16.69477 218 ASP A CA 1
ATOM 1666 C C . ASP A 1 218 ? 36.97395 -15.51358 2.91960 1.000 16.61623 218 ASP A C 1
ATOM 1667 O O . ASP A 1 218 ? 36.84927 -14.37628 3.35727 1.000 16.63789 218 ASP A O 1
ATOM 1672 N N . ALA A 1 219 ? 37.05732 -16.58827 3.69960 1.000 15.63006 219 ALA A N 1
ATOM 1673 C CA . ALA A 1 219 ? 36.84336 -16.48899 5.13740 1.000 15.84552 219 ALA A CA 1
ATOM 1674 C C . ALA A 1 219 ? 37.93499 -15.71331 5.84135 1.000 19.84571 219 ALA A C 1
ATOM 1675 O O . ALA A 1 219 ? 37.69104 -15.20173 6.94291 1.000 19.30282 219 ALA A O 1
ATOM 1677 N N . LEU A 1 220 ? 39.13061 -15.63041 5.25281 1.000 16.56566 220 LEU A N 1
ATOM 1678 C CA . LEU A 1 220 ? 40.21138 -14.88839 5.87286 1.000 15.65076 220 LEU A CA 1
ATOM 1679 C C . LEU A 1 220 ? 40.02702 -13.39664 5.73832 1.000 16.99963 220 LEU A C 1
ATOM 1680 O O . LEU A 1 220 ? 40.89021 -12.64441 6.21439 1.000 17.08716 220 LEU A O 1
ATOM 1685 N N . THR A 1 221 ? 38.91643 -12.94627 5.13491 1.000 17.05082 221 THR A N 1
ATOM 1686 C CA . THR A 1 221 ? 38.59508 -11.52741 5.07965 1.000 15.06544 221 THR A CA 1
ATOM 1687 C C . THR A 1 221 ? 37.55827 -11.10940 6.10966 1.000 16.20514 221 THR A C 1
ATOM 1688 O O . THR A 1 221 ? 37.24740 -9.92096 6.19453 1.000 16.85561 221 THR A O 1
ATOM 1692 N N . ARG A 1 222 ? 37.04626 -12.04343 6.92248 1.000 15.50591 222 ARG A N 1
ATOM 1693 C CA . ARG A 1 222 ? 35.92571 -11.75023 7.80387 1.000 17.38561 222 ARG A CA 1
ATOM 1694 C C . ARG A 1 222 ? 36.46716 -11.30828 9.15821 1.000 15.62894 222 ARG A C 1
ATOM 1695 O O . ARG A 1 222 ? 37.06521 -12.13133 9.87357 1.000 18.71080 222 ARG A O 1
ATOM 1703 N N . PRO A 1 223 ? 36.28037 -10.05726 9.54747 1.000 16.04823 223 PRO A N 1
ATOM 1704 C CA . PRO A 1 223 ? 36.81282 -9.56239 10.82094 1.000 20.30593 223 PRO A CA 1
ATOM 1705 C C . PRO A 1 223 ? 35.82846 -9.74900 11.96286 1.000 20.91029 223 PRO A C 1
ATOM 1706 O O . PRO A 1 223 ? 34.62005 -9.79729 11.76931 1.000 19.41540 223 PRO A O 1
ATOM 1710 N N . LEU A 1 224 ? 36.37509 -9.77731 13.18001 1.000 20.46089 224 LEU A N 1
ATOM 1711 C CA . LEU A 1 224 ? 35.51918 -9.85879 14.35497 1.000 19.91394 224 LEU A CA 1
ATOM 1712 C C . LEU A 1 224 ? 34.51743 -8.70916 14.39635 1.000 19.00610 224 LEU A C 1
ATOM 1713 O O . LEU A 1 224 ? 33.35211 -8.90143 14.77425 1.000 24.46698 224 LEU A O 1
ATOM 1718 N N . ILE A 1 225 ? 34.93263 -7.51101 13.98709 1.000 22.18425 225 ILE A N 1
ATOM 1719 C CA . ILE A 1 225 ? 34.06551 -6.35189 14.17747 1.000 22.47222 225 ILE A CA 1
ATOM 1720 C C . ILE A 1 225 ? 32.91916 -6.31693 13.18642 1.000 22.28043 225 ILE A C 1
ATOM 1721 O O . ILE A 1 225 ? 32.08506 -5.40929 13.25496 1.000 26.00054 225 ILE A O 1
ATOM 1726 N N . ALA A 1 226 ? 32.86934 -7.27244 12.24409 1.000 21.17139 226 ALA A N 1
ATOM 1727 C CA . ALA A 1 226 ? 31.72165 -7.33982 11.34159 1.000 22.32522 226 ALA A CA 1
ATOM 1728 C C . ALA A 1 226 ? 30.39942 -7.51588 12.07395 1.000 27.06931 226 ALA A C 1
ATOM 1729 O O . ALA A 1 226 ? 29.34268 -7.27946 11.47722 1.000 29.46921 226 ALA A O 1
ATOM 1731 N N . ASP A 1 227 ? 30.43373 -7.94751 13.33067 1.000 26.22995 227 ASP A N 1
ATOM 1732 C CA . ASP A 1 227 ? 29.24165 -8.06885 14.16534 1.000 29.12571 227 ASP A CA 1
ATOM 1733 C C . ASP A 1 227 ? 28.86066 -6.77808 14.87334 1.000 31.34739 227 ASP A C 1
ATOM 1734 O O . ASP A 1 227 ? 27.73533 -6.68637 15.38830 1.000 32.67695 227 ASP A O 1
ATOM 1739 N N . THR A 1 228 ? 29.76149 -5.79326 14.93865 1.000 26.50670 228 THR A N 1
ATOM 1740 C CA . THR A 1 228 ? 29.50373 -4.58807 15.71294 1.000 26.70393 228 THR A CA 1
ATOM 1741 C C . THR A 1 228 ? 29.51885 -3.29359 14.90765 1.000 25.23469 228 THR A C 1
ATOM 1742 O O . THR A 1 228 ? 29.09625 -2.25849 15.44571 1.000 30.43187 228 THR A O 1
ATOM 1746 N N . VAL A 1 229 ? 30.00732 -3.29873 13.67190 1.000 22.95413 229 VAL A N 1
ATOM 1747 C CA . VAL A 1 229 ? 29.97787 -2.11238 12.81309 1.000 23.46998 229 VAL A CA 1
ATOM 1748 C C . VAL A 1 229 ? 29.25591 -2.48988 11.52735 1.000 22.48569 229 VAL A C 1
ATOM 1749 O O . VAL A 1 229 ? 29.11247 -3.68743 11.21409 1.000 23.55429 229 VAL A O 1
ATOM 1753 N N . PRO A 1 230 ? 28.80453 -1.50550 10.73438 1.000 20.15390 230 PRO A N 1
ATOM 1754 C CA . PRO A 1 230 ? 28.18438 -1.83172 9.44440 1.000 21.00545 230 PRO A CA 1
ATOM 1755 C C . PRO A 1 230 ? 29.10086 -2.69463 8.59885 1.000 20.77048 230 PRO A C 1
ATOM 1756 O O . PRO A 1 230 ? 30.28516 -2.40202 8.42449 1.000 19.79271 230 PRO A O 1
ATOM 1760 N N . CYS A 1 231 ? 28.53769 -3.77909 8.08144 1.000 20.02819 231 CYS A N 1
ATOM 1761 C CA . CYS A 1 231 ? 29.27901 -4.77273 7.33141 1.000 19.49168 231 CYS A CA 1
ATOM 1762 C C . CYS A 1 231 ? 28.61675 -4.92263 5.97101 1.000 22.78843 231 CYS A C 1
ATOM 1763 O O . CYS A 1 231 ? 27.45839 -5.35332 5.88258 1.000 25.02499 231 CYS A O 1
ATOM 1766 N N . TRP A 1 232 ? 29.35824 -4.60717 4.92246 1.000 19.19278 232 TRP A N 1
ATOM 1767 C CA . TRP A 1 232 ? 28.88599 -4.72493 3.55687 1.000 19.43342 232 TRP A CA 1
ATOM 1768 C C . TRP A 1 232 ? 29.63542 -5.88456 2.91982 1.000 22.07312 232 TRP A C 1
ATOM 1769 O O . TRP A 1 232 ? 30.86501 -5.94460 3.00764 1.000 33.10144 232 TRP A O 1
ATOM 1780 N N . SER A 1 233 ? 28.93474 -6.80220 2.28062 1.000 20.44743 233 SER A N 1
ATOM 1781 C CA . SER A 1 233 ? 29.67617 -7.91365 1.69728 1.000 20.09877 233 SER A CA 1
ATOM 1782 C C . SER A 1 233 ? 29.57940 -7.89662 0.18249 1.000 22.39116 233 SER A C 1
ATOM 1783 O O . SER A 1 233 ? 28.65705 -7.32560 -0.40166 1.000 22.85682 233 SER A O 1
ATOM 1786 N N . PHE A 1 234 ? 30.55885 -8.52772 -0.44888 1.000 17.75230 234 PHE A N 1
ATOM 1787 C CA . PHE A 1 234 ? 30.52606 -8.72613 -1.89085 1.000 18.55346 234 PHE A CA 1
ATOM 1788 C C . PHE A 1 234 ? 30.82247 -10.18855 -2.17558 1.000 21.49116 234 PHE A C 1
ATOM 1789 O O . PHE A 1 234 ? 31.43016 -10.89727 -1.36818 1.000 20.20202 234 PHE A O 1
ATOM 1797 N N . GLY A 1 235 ? 30.39768 -10.61958 -3.35368 1.000 20.71708 235 GLY A N 1
ATOM 1798 C CA . GLY A 1 235 ? 30.54814 -12.00561 -3.77826 1.000 19.18649 235 GLY A CA 1
ATOM 1799 C C . GLY A 1 235 ? 29.88548 -12.13839 -5.12722 1.000 22.75825 235 GLY A C 1
ATOM 1800 O O . GLY A 1 235 ? 29.24691 -11.20245 -5.62265 1.000 23.29410 235 GLY A O 1
ATOM 1801 N N . LEU A 1 236 ? 30.05996 -13.31014 -5.72663 1.000 21.95492 236 LEU A N 1
ATOM 1802 C CA . LEU A 1 236 ? 29.51727 -13.53563 -7.06523 1.000 24.16506 236 LEU A CA 1
ATOM 1803 C C . LEU A 1 236 ? 28.17375 -14.23968 -7.04689 1.000 27.87229 236 LEU A C 1
ATOM 1804 O O . LEU A 1 236 ? 27.55108 -14.37895 -8.10825 1.000 30.73971 236 LEU A O 1
ATOM 1809 N N . ASN A 1 237 ? 27.69518 -14.66715 -5.88154 1.000 27.59843 237 ASN A N 1
ATOM 1810 C CA . ASN A 1 237 ? 26.38066 -15.27015 -5.80775 1.000 29.00283 237 ASN A CA 1
ATOM 1811 C C . ASN A 1 237 ? 25.32110 -14.18549 -5.61186 1.000 24.45087 237 ASN A C 1
ATOM 1812 O O . ASN A 1 237 ? 25.62064 -12.99242 -5.50464 1.000 25.75217 237 ASN A O 1
ATOM 1817 N N . LYS A 1 238 ? 24.06831 -14.61510 -5.57209 1.000 26.48801 238 LYS A N 1
ATOM 1818 C CA . LYS A 1 238 ? 22.94053 -13.69719 -5.44762 1.000 28.29889 238 LYS A CA 1
ATOM 1819 C C . LYS A 1 238 ? 22.97423 -13.01706 -4.08570 1.000 27.07687 238 LYS A C 1
ATOM 1820 O O . LYS A 1 238 ? 23.06236 -13.70199 -3.05766 1.000 30.79454 238 LYS A O 1
ATOM 1826 N N . PRO A 1 239 ? 22.92111 -11.69193 -4.02588 1.000 24.44042 239 PRO A N 1
ATOM 1827 C CA . PRO A 1 239 ? 23.11780 -11.01571 -2.74019 1.000 25.15552 239 PRO A CA 1
ATOM 1828 C C . PRO A 1 239 ? 21.85285 -10.93940 -1.90688 1.000 27.06204 239 PRO A C 1
ATOM 1829 O O . PRO A 1 239 ? 20.73371 -10.93671 -2.41836 1.000 28.17944 239 PRO A O 1
ATOM 1833 N N . ASP A 1 240 ? 22.05748 -10.87579 -0.59621 1.000 25.81870 240 ASP A N 1
ATOM 1834 C CA . ASP A 1 240 ? 20.99168 -10.69424 0.37700 1.000 31.45033 240 ASP A CA 1
ATOM 1835 C C . ASP A 1 240 ? 20.95063 -9.21527 0.78973 1.000 31.05027 240 ASP A C 1
ATOM 1836 O O . ASP A 1 240 ? 21.49538 -8.34621 0.09929 1.000 27.10242 240 ASP A O 1
ATOM 1841 N N . PHE A 1 241 ? 20.32148 -8.91097 1.92227 1.000 35.26372 241 PHE A N 1
ATOM 1842 C CA . PHE A 1 241 ? 20.27755 -7.52237 2.36863 1.000 36.22303 241 PHE A CA 1
ATOM 1843 C C . PHE A 1 241 ? 21.68793 -7.03017 2.67492 1.000 31.50995 241 PHE A C 1
ATOM 1844 O O . PHE A 1 241 ? 22.53063 -7.78927 3.15894 1.000 36.53455 241 PHE A O 1
ATOM 1846 N N . LYS A 1 242 ? 21.96620 -5.76349 2.35197 1.000 36.72344 242 LYS A N 1
ATOM 1847 C CA . LYS A 1 242 ? 23.25177 -5.14929 2.67535 1.000 34.30605 242 LYS A CA 1
ATOM 1848 C C . LYS A 1 242 ? 24.40165 -5.77547 1.89701 1.000 30.29236 242 LYS A C 1
ATOM 1849 O O . LYS A 1 242 ? 25.56342 -5.71932 2.31745 1.000 35.93818 242 LYS A O 1
ATOM 1855 N N . ALA A 1 243 ? 24.11496 -6.40366 0.75972 1.000 27.14063 243 ALA A N 1
ATOM 1856 C CA . ALA A 1 243 ? 25.12118 -7.19991 0.09652 1.000 25.11510 243 ALA A CA 1
ATOM 1857 C C . ALA A 1 243 ? 25.16618 -6.86222 -1.37944 1.000 21.54678 243 ALA A C 1
ATOM 1858 O O . ALA A 1 243 ? 24.15426 -6.49136 -1.98775 1.000 22.17350 243 ALA A O 1
ATOM 1860 N N . PHE A 1 244 ? 26.34908 -7.01542 -1.93772 1.000 19.52068 244 PHE A N 1
ATOM 1861 C CA . PHE A 1 244 ? 26.59162 -6.81953 -3.34996 1.000 19.45203 244 PHE A CA 1
ATOM 1862 C C . PHE A 1 244 ? 26.86430 -8.17647 -3.98604 1.000 21.84866 244 PHE A C 1
ATOM 1863 O O . PHE A 1 244 ? 27.55721 -9.01541 -3.40420 1.000 23.71659 244 PHE A O 1
ATOM 1871 N N . GLY A 1 245 ? 26.32490 -8.40168 -5.17074 1.000 20.66304 245 GLY A N 1
ATOM 1872 C CA . GLY A 1 245 ? 26.50626 -9.69427 -5.79776 1.000 20.62518 245 GLY A CA 1
ATOM 1873 C C . GLY A 1 245 ? 26.06844 -9.66274 -7.24339 1.000 21.54031 245 GLY A C 1
ATOM 1874 O O . GLY A 1 245 ? 26.02774 -8.60352 -7.87229 1.000 21.70672 245 GLY A O 1
ATOM 1875 N N . LEU A 1 246 ? 25.78568 -10.84685 -7.78056 1.000 21.47511 246 LEU A N 1
ATOM 1876 C CA . LEU A 1 246 ? 25.30506 -10.96792 -9.14677 1.000 21.06344 246 LEU A CA 1
ATOM 1877 C C . LEU A 1 246 ? 23.87550 -11.47360 -9.14048 1.000 22.49427 246 LEU A C 1
ATOM 1878 O O . LEU A 1 246 ? 23.55919 -12.44155 -8.43477 1.000 24.58428 246 LEU A O 1
ATOM 1883 N N . ILE A 1 247 ? 23.02482 -10.83873 -9.94929 1.000 21.35021 247 ILE A N 1
ATOM 1884 C CA . ILE A 1 247 ? 21.68888 -11.33853 -10.24361 1.000 22.01461 247 ILE A CA 1
ATOM 1885 C C . ILE A 1 247 ? 21.73043 -11.88927 -11.65754 1.000 25.38746 247 ILE A C 1
ATOM 1886 O O . ILE A 1 247 ? 22.24343 -11.23032 -12.56855 1.000 25.16536 247 ILE A O 1
ATOM 1891 N N . GLU A 1 248 ? 21.24549 -13.11282 -11.83057 1.000 25.01421 248 GLU A N 1
ATOM 1892 C CA . GLU A 1 248 ? 21.29341 -13.78566 -13.11772 1.000 30.10267 248 GLU A CA 1
ATOM 1893 C C . GLU A 1 248 ? 19.87749 -14.08233 -13.57312 1.000 29.39839 248 GLU A C 1
ATOM 1894 O O . GLU A 1 248 ? 19.08139 -14.65246 -12.81778 1.000 28.11593 248 GLU A O 1
ATOM 1900 N N . GLU A 1 249 ? 19.55936 -13.69993 -14.80696 1.000 27.50530 249 GLU A N 1
ATOM 1901 C CA . GLU A 1 249 ? 18.23602 -13.94660 -15.36131 1.000 27.19891 249 GLU A CA 1
ATOM 1902 C C . GLU A 1 249 ? 18.39649 -14.36599 -16.81136 1.000 31.92637 249 GLU A C 1
ATOM 1903 O O . GLU A 1 249 ? 18.98104 -13.61967 -17.60344 1.000 28.92224 249 GLU A O 1
ATOM 1909 N N . ASP A 1 250 ? 17.89149 -15.55813 -17.13901 1.000 28.58889 250 ASP A N 1
ATOM 1910 C CA . ASP A 1 250 ? 18.02061 -16.14100 -18.47910 1.000 29.75088 250 ASP A CA 1
ATOM 1911 C C . ASP A 1 250 ? 19.47782 -16.09760 -18.92269 1.000 30.52125 250 ASP A C 1
ATOM 1912 O O . ASP A 1 250 ? 19.79589 -15.74717 -20.05649 1.000 32.90940 250 ASP A O 1
ATOM 1917 N N . GLY A 1 251 ? 20.37631 -16.41986 -17.99390 1.000 31.78407 251 GLY A N 1
ATOM 1918 C CA . GLY A 1 251 ? 21.78265 -16.48138 -18.30980 1.000 33.31199 251 GLY A CA 1
ATOM 1919 C C . GLY A 1 251 ? 22.48369 -15.14665 -18.43412 1.000 37.69380 251 GLY A C 1
ATOM 1920 O O . GLY A 1 251 ? 23.69529 -15.13248 -18.68962 1.000 40.34923 251 GLY A O 1
ATOM 1921 N N . GLN A 1 252 ? 21.76512 -14.03047 -18.28137 1.000 27.07460 252 GLN A N 1
ATOM 1922 C CA . GLN A 1 252 ? 22.37042 -12.69939 -18.26641 1.000 28.54019 252 GLN A CA 1
ATOM 1923 C C . GLN A 1 252 ? 22.65246 -12.27087 -16.83061 1.000 26.55153 252 GLN A C 1
ATOM 1924 O O . GLN A 1 252 ? 21.77790 -12.37208 -15.97596 1.000 27.96517 252 GLN A O 1
ATOM 1930 N N . LYS A 1 253 ? 23.87225 -11.79936 -16.57587 1.000 25.69587 253 LYS A N 1
ATOM 1931 C CA . LYS A 1 253 ? 24.32281 -11.43247 -15.23767 1.000 25.96388 253 LYS A CA 1
ATOM 1932 C C . LYS A 1 253 ? 24.34104 -9.92110 -15.05299 1.000 30.71085 253 LYS A C 1
ATOM 1933 O O . LYS A 1 253 ? 24.71750 -9.16817 -15.95994 1.000 27.96051 253 LYS A O 1
ATOM 1939 N N . TRP A 1 254 ? 23.94813 -9.49218 -13.85550 1.000 24.25618 254 TRP A N 1
ATOM 1940 C CA . TRP A 1 254 ? 23.92137 -8.09219 -13.46017 1.000 22.35590 254 TRP A CA 1
ATOM 1941 C C . TRP A 1 254 ? 24.69678 -7.92014 -12.17081 1.000 21.89616 254 TRP A C 1
ATOM 1942 O O . TRP A 1 254 ? 24.49079 -8.68510 -11.22523 1.000 22.54206 254 TRP A O 1
ATOM 1953 N N . LEU A 1 255 ? 25.55137 -6.90146 -12.10956 1.000 21.15107 255 LEU A N 1
ATOM 1954 C CA . LEU A 1 255 ? 25.97960 -6.39974 -10.80883 1.000 20.02867 255 LEU A CA 1
ATOM 1955 C C . LEU A 1 255 ? 24.74848 -5.93355 -10.05237 1.000 20.14159 255 LEU A C 1
ATOM 1956 O O . LEU A 1 255 ? 23.83615 -5.34663 -10.63964 1.000 20.51868 255 LEU A O 1
ATOM 1961 N N . ALA A 1 256 ? 24.70587 -6.21774 -8.75163 1.000 18.79489 256 ALA A N 1
ATOM 1962 C CA . ALA A 1 256 ? 23.46883 -6.03366 -8.00877 1.000 21.26685 256 ALA A CA 1
ATOM 1963 C C . ALA A 1 256 ? 23.78048 -5.62142 -6.58138 1.000 20.87850 256 ALA A C 1
ATOM 1964 O O . ALA A 1 256 ? 24.79714 -6.01761 -6.01101 1.000 21.47659 256 ALA A O 1
ATOM 1966 N N . PHE A 1 257 ? 22.87353 -4.82763 -6.00907 1.000 20.07734 257 PHE A N 1
ATOM 1967 C CA . PHE A 1 257 ? 22.88255 -4.49838 -4.59387 1.000 20.94350 257 PHE A CA 1
ATOM 1968 C C . PHE A 1 257 ? 21.53837 -4.94625 -4.04516 1.000 23.97456 257 PHE A C 1
ATOM 1969 O O . PHE A 1 257 ? 20.49629 -4.45275 -4.48952 1.000 23.89646 257 PHE A O 1
ATOM 1977 N N . GLN A 1 258 ? 21.55985 -5.89121 -3.10336 1.000 25.12897 258 GLN A N 1
ATOM 1978 C CA . GLN A 1 258 ? 20.32689 -6.49932 -2.60654 1.000 25.66897 258 GLN A CA 1
ATOM 1979 C C . GLN A 1 258 ? 19.48573 -6.99886 -3.78558 1.000 26.82192 258 GLN A C 1
ATOM 1980 O O . GLN A 1 258 ? 19.98147 -7.77850 -4.59973 1.000 28.92781 258 GLN A O 1
ATOM 1986 N N . PHE A 1 259 ? 18.23742 -6.56294 -3.92894 1.000 28.89975 259 PHE A N 1
ATOM 1987 C CA . PHE A 1 259 ? 17.40758 -7.06164 -5.02057 1.000 28.37900 259 PHE A CA 1
ATOM 1988 C C . PHE A 1 259 ? 17.39545 -6.14255 -6.23013 1.000 32.12441 259 PHE A C 1
ATOM 1989 O O . PHE A 1 259 ? 16.59165 -6.34751 -7.14579 1.000 31.84091 259 PHE A O 1
ATOM 1997 N N . ASP A 1 260 ? 18.26382 -5.14683 -6.26082 1.000 26.45656 260 ASP A N 1
ATOM 1998 C CA . ASP A 1 260 ? 18.29419 -4.16471 -7.33026 1.000 29.57450 260 ASP A CA 1
ATOM 1999 C C . ASP A 1 260 ? 19.39397 -4.51462 -8.31499 1.000 25.81702 260 ASP A C 1
ATOM 2000 O O . ASP A 1 260 ? 20.57160 -4.59299 -7.94315 1.000 24.09909 260 ASP A O 1
ATOM 2005 N N . LYS A 1 261 ? 19.00485 -4.72050 -9.56682 1.000 27.24155 261 LYS A N 1
ATOM 2006 C CA . LYS A 1 261 ? 19.98491 -4.83214 -10.63179 1.000 28.24942 261 LYS A CA 1
ATOM 2007 C C . LYS A 1 261 ? 20.62125 -3.47253 -10.85565 1.000 30.16135 261 LYS A C 1
ATOM 2008 O O . LYS A 1 261 ? 19.92577 -2.45486 -10.95346 1.000 31.84921 261 LYS A O 1
ATOM 2014 N N . LEU A 1 262 ? 21.94528 -3.43702 -10.89654 1.000 23.43837 262 LEU A N 1
ATOM 2015 C CA . LEU A 1 262 ? 22.63500 -2.16819 -11.07731 1.000 21.12456 262 LEU A CA 1
ATOM 2016 C C . LEU A 1 262 ? 23.11344 -1.97231 -12.50703 1.000 26.44575 262 LEU A C 1
ATOM 2017 O O . LEU A 1 262 ? 22.94584 -0.88795 -13.06808 1.000 28.17060 262 LEU A O 1
ATOM 2022 N N . LEU A 1 263 ? 23.69023 -2.99974 -13.09617 1.000 21.76111 263 LEU A N 1
ATOM 2023 C CA . LEU A 1 263 ? 24.37563 -2.88278 -14.38214 1.000 23.01992 263 LEU A CA 1
ATOM 2024 C C . LEU A 1 263 ? 24.65433 -4.26742 -14.94759 1.000 23.69057 263 LEU A C 1
ATOM 2025 O O . LEU A 1 263 ? 25.15727 -5.13126 -14.22614 1.000 24.56112 263 LEU A O 1
ATOM 2030 N N . PRO A 1 264 ? 24.36054 -4.51707 -16.22709 1.000 25.25828 264 PRO A N 1
ATOM 2031 C CA . PRO A 1 264 ? 24.73826 -5.80195 -16.82121 1.000 27.48311 264 PRO A CA 1
ATOM 2032 C C . PRO A 1 264 ? 26.25455 -5.90910 -16.87817 1.000 28.62734 264 PRO A C 1
ATOM 2033 O O . PRO A 1 264 ? 26.94234 -4.92712 -17.16181 1.000 26.47087 264 PRO A O 1
ATOM 2037 N N . VAL A 1 265 ? 26.78319 -7.10138 -16.58460 1.000 26.49193 265 VAL A N 1
ATOM 2038 C CA . VAL A 1 265 ? 28.23778 -7.23360 -16.52173 1.000 27.31035 265 VAL A CA 1
ATOM 2039 C C . VAL A 1 265 ? 28.83580 -6.98670 -17.89093 1.000 26.60744 265 VAL A C 1
ATOM 2040 O O . VAL A 1 265 ? 29.99373 -6.56534 -17.99567 1.000 29.30739 265 VAL A O 1
ATOM 2044 N N . GLY A 1 266 ? 28.05310 -7.20756 -18.94678 1.000 27.97424 266 GLY A N 1
ATOM 2045 C CA . GLY A 1 266 ? 28.52043 -6.93873 -20.29338 1.000 32.27058 266 GLY A CA 1
ATOM 2046 C C . GLY A 1 266 ? 28.85292 -5.48589 -20.55862 1.000 31.99563 266 GLY A C 1
ATOM 2047 O O . GLY A 1 266 ? 29.59084 -5.19713 -21.50412 1.000 31.76659 266 GLY A O 1
ATOM 2048 N N . GLU A 1 267 ? 28.35603 -4.55990 -19.73339 1.000 30.06965 267 GLU A N 1
ATOM 2049 C CA A GLU A 1 267 ? 28.63290 -3.13632 -19.90505 0.499 29.05980 267 GLU A CA 1
ATOM 2050 C CA B GLU A 1 267 ? 28.65509 -3.14848 -19.94239 0.501 29.06927 267 GLU A CA 1
ATOM 2051 C C . GLU A 1 267 ? 29.95122 -2.70824 -19.26878 1.000 29.89752 267 GLU A C 1
ATOM 2052 O O . GLU A 1 267 ? 30.35749 -1.55168 -19.42836 1.000 35.08914 267 GLU A O 1
ATOM 2063 N N . LEU A 1 268 ? 30.61491 -3.59669 -18.54260 1.000 27.73167 268 LEU A N 1
ATOM 2064 C CA . LEU A 1 268 ? 31.96497 -3.34325 -18.05837 1.000 25.32873 268 LEU A CA 1
ATOM 2065 C C . LEU A 1 268 ? 32.95113 -3.54811 -19.20488 1.000 26.39725 268 LEU A C 1
ATOM 2066 O O . LEU A 1 268 ? 32.70204 -4.33854 -20.11534 1.000 29.95706 268 LEU A O 1
ATOM 2071 N N . LYS A 1 269 ? 34.07557 -2.82453 -19.16077 1.000 26.35113 269 LYS A N 1
ATOM 2072 C CA . LYS A 1 269 ? 35.18572 -3.10876 -20.07399 1.000 23.27071 269 LYS A CA 1
ATOM 2073 C C . LYS A 1 269 ? 36.00589 -4.29362 -19.59293 1.000 29.65357 269 LYS A C 1
ATOM 2074 O O . LYS A 1 269 ? 36.48569 -5.08462 -20.41467 1.000 38.00476 269 LYS A O 1
ATOM 2080 N N . ILE A 1 270 ? 36.21653 -4.38441 -18.27758 1.000 28.39410 270 ILE A N 1
ATOM 2081 C CA . ILE A 1 270 ? 36.94524 -5.49109 -17.66354 1.000 34.37448 270 ILE A CA 1
ATOM 2082 C C . ILE A 1 270 ? 36.05427 -6.72929 -17.68152 1.000 34.19038 270 ILE A C 1
ATOM 2083 O O . ILE A 1 270 ? 34.82519 -6.63127 -17.69432 1.000 36.45407 270 ILE A O 1
ATOM 2088 N N . ARG A 1 271 ? 36.66815 -7.90918 -17.69928 1.000 34.46123 271 ARG A N 1
ATOM 2089 C CA . ARG A 1 271 ? 35.92320 -9.13607 -17.92088 1.000 34.16623 271 ARG A CA 1
ATOM 2090 C C . ARG A 1 271 ? 36.32381 -10.19515 -16.90962 1.000 27.74701 271 ARG A C 1
ATOM 2091 O O . ARG A 1 271 ? 37.39988 -10.14068 -16.30783 1.000 31.43729 271 ARG A O 1
ATOM 2099 N N . GLY A 1 272 ? 35.43325 -11.16449 -16.73114 1.000 29.23888 272 GLY A N 1
ATOM 2100 C CA . GLY A 1 272 ? 35.75277 -12.34117 -15.95352 1.000 30.76203 272 GLY A CA 1
ATOM 2101 C C . GLY A 1 272 ? 35.38958 -12.19403 -14.48749 1.000 28.44549 272 GLY A C 1
ATOM 2102 O O . GLY A 1 272 ? 35.21361 -11.09675 -13.96256 1.000 27.35740 272 GLY A O 1
ATOM 2103 N N . ALA A 1 273 ? 35.30673 -13.34961 -13.81872 1.000 25.55400 273 ALA A N 1
ATOM 2104 C CA . ALA A 1 273 ? 34.78083 -13.40887 -12.45767 1.000 23.01812 273 ALA A CA 1
ATOM 2105 C C . ALA A 1 273 ? 35.60192 -12.57398 -11.48403 1.000 25.75238 273 ALA A C 1
ATOM 2106 O O . ALA A 1 273 ? 35.03779 -11.92686 -10.59367 1.000 24.10933 273 ALA A O 1
ATOM 2108 N N . HIS A 1 274 ? 36.93238 -12.58141 -11.60987 1.000 26.00040 274 HIS A N 1
ATOM 2109 C CA . HIS A 1 274 ? 37.72119 -11.79647 -10.65481 1.000 26.78357 274 HIS A CA 1
ATOM 2110 C C . HIS A 1 274 ? 37.45859 -10.30454 -10.82145 1.000 22.27951 274 HIS A C 1
ATOM 2111 O O . HIS A 1 274 ? 37.40687 -9.56132 -9.83031 1.000 23.85224 274 HIS A O 1
ATOM 2118 N N . ASN A 1 275 ? 37.27155 -9.84505 -12.06275 1.000 23.15813 275 ASN A N 1
ATOM 2119 C CA . ASN A 1 275 ? 36.97861 -8.42664 -12.25690 1.000 23.85159 275 ASN A CA 1
ATOM 2120 C C . ASN A 1 275 ? 35.55723 -8.06707 -11.82149 1.000 22.92046 275 ASN A C 1
ATOM 2121 O O . ASN A 1 275 ? 35.32733 -6.95011 -11.34589 1.000 19.88818 275 ASN A O 1
ATOM 2126 N N . TYR A 1 276 ? 34.59427 -8.97927 -11.96445 1.000 21.41366 276 TYR A N 1
ATOM 2127 C CA . TYR A 1 276 ? 33.26448 -8.71620 -11.41231 1.000 20.84872 276 TYR A CA 1
ATOM 2128 C C . TYR A 1 276 ? 33.34426 -8.58041 -9.90395 1.000 20.67551 276 TYR A C 1
ATOM 2129 O O . TYR A 1 276 ? 32.70684 -7.70254 -9.31412 1.000 19.05879 276 TYR A O 1
ATOM 2138 N N . SER A 1 277 ? 34.11267 -9.45945 -9.26566 1.000 20.01105 277 SER A N 1
ATOM 2139 C CA . SER A 1 277 ? 34.27800 -9.36550 -7.82286 1.000 19.99863 277 SER A CA 1
ATOM 2140 C C . SER A 1 277 ? 34.90276 -8.03304 -7.43299 1.000 18.68604 277 SER A C 1
ATOM 2141 O O . SER A 1 277 ? 34.46237 -7.38774 -6.46129 1.000 19.58584 277 SER A O 1
ATOM 2144 N N . ASN A 1 278 ? 35.90840 -7.59072 -8.19525 1.000 16.63797 278 ASN A N 1
ATOM 2145 C CA . ASN A 1 278 ? 36.55218 -6.30904 -7.90895 1.000 18.64362 278 ASN A CA 1
ATOM 2146 C C . ASN A 1 278 ? 35.56807 -5.16356 -8.04759 1.000 18.16195 278 ASN A C 1
ATOM 2147 O O . ASN A 1 278 ? 35.58349 -4.21692 -7.25129 1.000 16.59122 278 ASN A O 1
ATOM 2152 N N . ALA A 1 279 ? 34.72428 -5.22513 -9.07614 1.000 16.92663 279 ALA A N 1
ATOM 2153 C CA . ALA A 1 279 ? 33.72576 -4.18541 -9.27896 1.000 15.09639 279 ALA A CA 1
ATOM 2154 C C . ALA A 1 279 ? 32.77295 -4.11855 -8.10919 1.000 17.01427 279 ALA A C 1
ATOM 2155 O O . ALA A 1 279 ? 32.43795 -3.02243 -7.63699 1.000 17.30925 279 ALA A O 1
ATOM 2157 N N . LEU A 1 280 ? 32.32311 -5.28653 -7.62799 1.000 17.51678 280 LEU A N 1
ATOM 2158 C CA . LEU A 1 280 ? 31.39151 -5.32385 -6.50156 1.000 16.04869 280 LEU A CA 1
ATOM 2159 C C . LEU A 1 280 ? 32.06461 -4.85964 -5.20662 1.000 14.96532 280 LEU A C 1
ATOM 2160 O O . LEU A 1 280 ? 31.45294 -4.12997 -4.41127 1.000 15.32923 280 LEU A O 1
ATOM 2165 N N . ALA A 1 281 ? 33.33525 -5.21766 -4.99940 1.000 15.47377 281 ALA A N 1
ATOM 2166 C CA . ALA A 1 281 ? 34.05527 -4.71876 -3.82953 1.000 15.77155 281 ALA A CA 1
ATOM 2167 C C . ALA A 1 281 ? 34.17661 -3.20054 -3.86379 1.000 15.77222 281 ALA A C 1
ATOM 2168 O O . ALA A 1 281 ? 33.97712 -2.52399 -2.84611 1.000 15.56341 281 ALA A O 1
ATOM 2170 N N . ALA A 1 282 ? 34.50430 -2.64512 -5.03511 1.000 16.26431 282 ALA A N 1
ATOM 2171 C CA . ALA A 1 282 ? 34.60855 -1.19988 -5.15237 1.000 14.93836 282 ALA A CA 1
ATOM 2172 C C . ALA A 1 282 ? 33.26352 -0.52361 -4.90300 1.000 17.07226 282 ALA A C 1
ATOM 2173 O O . ALA A 1 282 ? 33.20495 0.51391 -4.24210 1.000 16.14408 282 ALA A O 1
ATOM 2175 N N . LEU A 1 283 ? 32.17358 -1.08814 -5.43847 1.000 16.60530 283 LEU A N 1
ATOM 2176 C CA . LEU A 1 283 ? 30.83744 -0.54501 -5.17924 1.000 14.82613 283 LEU A CA 1
ATOM 2177 C C . LEU A 1 283 ? 30.52142 -0.53963 -3.68892 1.000 15.21144 283 LEU A C 1
ATOM 2178 O O . LEU A 1 283 ? 29.93245 0.41592 -3.17690 1.000 15.84768 283 LEU A O 1
ATOM 2183 N N . ALA A 1 284 ? 30.87000 -1.61774 -2.99279 1.000 14.99475 284 ALA A N 1
ATOM 2184 C CA . ALA A 1 284 ? 30.61729 -1.69708 -1.55517 1.000 13.55601 284 ALA A CA 1
ATOM 2185 C C . ALA A 1 284 ? 31.40570 -0.64514 -0.79820 1.000 15.54237 284 ALA A C 1
ATOM 2186 O O . ALA A 1 284 ? 30.86604 0.02181 0.09827 1.000 17.12911 284 ALA A O 1
ATOM 2188 N N . LEU A 1 285 ? 32.68604 -0.48545 -1.14552 1.000 14.20013 285 LEU A N 1
ATOM 2189 C CA . LEU A 1 285 ? 33.51244 0.51094 -0.49570 1.000 15.34124 285 LEU A CA 1
ATOM 2190 C C . LEU A 1 285 ? 32.99880 1.90483 -0.76947 1.000 14.95965 285 LEU A C 1
ATOM 2191 O O . LEU A 1 285 ? 32.88010 2.71668 0.14553 1.000 15.20522 285 LEU A O 1
ATOM 2196 N N . GLY A 1 286 ? 32.63920 2.18234 -2.01570 1.000 15.41049 286 GLY A N 1
ATOM 2197 C CA . GLY A 1 286 ? 32.13781 3.50365 -2.34879 1.000 16.31592 286 GLY A CA 1
ATOM 2198 C C . GLY A 1 286 ? 30.79645 3.77818 -1.70623 1.000 16.46742 286 GLY A C 1
ATOM 2199 O O . GLY A 1 286 ? 30.55797 4.88123 -1.21232 1.000 18.33700 286 GLY A O 1
ATOM 2200 N N . HIS A 1 287 ? 29.89897 2.78319 -1.70747 1.000 15.76417 287 HIS A N 1
ATOM 2201 C CA . HIS A 1 287 ? 28.59419 2.97533 -1.06815 1.000 16.80239 287 HIS A CA 1
ATOM 2202 C C . HIS A 1 287 ? 28.76036 3.28265 0.42324 1.000 16.90549 287 HIS A C 1
ATOM 2203 O O . HIS A 1 287 ? 28.02377 4.11520 0.98693 1.000 19.13374 287 HIS A O 1
ATOM 2210 N N . ALA A 1 288 ? 29.75561 2.65404 1.06466 1.000 16.18645 288 ALA A N 1
ATOM 2211 C CA . ALA A 1 288 ? 29.99253 2.85995 2.49211 1.000 17.13075 288 ALA A CA 1
ATOM 2212 C C . ALA A 1 288 ? 30.35720 4.30854 2.80558 1.000 19.21154 288 ALA A C 1
ATOM 2213 O O . ALA A 1 288 ? 30.02077 4.81262 3.88891 1.000 20.00260 288 ALA A O 1
ATOM 2215 N N . VAL A 1 289 ? 31.03470 4.99713 1.88855 1.000 17.21246 289 VAL A N 1
ATOM 2216 C CA . VAL A 1 289 ? 31.43635 6.38800 2.11982 1.000 19.26371 289 VAL A CA 1
ATOM 2217 C C . VAL A 1 289 ? 30.55652 7.36989 1.33327 1.000 19.90879 289 VAL A C 1
ATOM 2218 O O . VAL A 1 289 ? 30.89071 8.55191 1.22214 1.000 23.16047 289 VAL A O 1
ATOM 2222 N N . GLY A 1 290 ? 29.40293 6.91971 0.84259 1.000 17.32385 290 GLY A N 1
ATOM 2223 C CA . GLY A 1 290 ? 28.40817 7.85058 0.33441 1.000 18.86555 290 GLY A CA 1
ATOM 2224 C C . GLY A 1 290 ? 28.56550 8.23257 -1.11770 1.000 19.47644 290 GLY A C 1
ATOM 2225 O O . GLY A 1 290 ? 28.02896 9.27065 -1.52863 1.000 22.42520 290 GLY A O 1
ATOM 2226 N N . LEU A 1 291 ? 29.30531 7.45747 -1.90090 1.000 18.17679 291 LEU A N 1
ATOM 2227 C CA . LEU A 1 291 ? 29.38799 7.78732 -3.30954 1.000 16.89703 291 LEU A CA 1
ATOM 2228 C C . LEU A 1 291 ? 28.09956 7.36233 -3.99907 1.000 19.93324 291 LEU A C 1
ATOM 2229 O O . LEU A 1 291 ? 27.63429 6.23986 -3.78807 1.000 20.85339 291 LEU A O 1
ATOM 2234 N N . PRO A 1 292 ? 27.49827 8.22330 -4.81636 1.000 17.81735 292 PRO A N 1
ATOM 2235 C CA . PRO A 1 292 ? 26.22702 7.87340 -5.44570 1.000 17.74361 292 PRO A CA 1
ATOM 2236 C C . PRO A 1 292 ? 26.40466 6.71559 -6.41479 1.000 21.69733 292 PRO A C 1
ATOM 2237 O O . PRO A 1 292 ? 27.41130 6.62496 -7.12082 1.000 18.97554 292 PRO A O 1
ATOM 2241 N N . PHE A 1 293 ? 25.37493 5.86504 -6.49516 1.000 20.77275 293 PHE A N 1
ATOM 2242 C CA . PHE A 1 293 ? 25.44403 4.71926 -7.40323 1.000 21.88867 293 PHE A CA 1
ATOM 2243 C C . PHE A 1 293 ? 25.67116 5.14585 -8.84110 1.000 19.77224 293 PHE A C 1
ATOM 2244 O O . PHE A 1 293 ? 26.46232 4.51897 -9.55626 1.000 19.69772 293 PHE A O 1
ATOM 2252 N N . ASP A 1 294 ? 24.99899 6.21053 -9.29194 1.000 20.37168 294 ASP A N 1
ATOM 2253 C CA . ASP A 1 294 ? 25.15430 6.55602 -10.70032 1.000 21.99482 294 ASP A CA 1
ATOM 2254 C C . ASP A 1 294 ? 26.58419 7.00792 -10.98912 1.000 20.67528 294 ASP A C 1
ATOM 2255 O O . ASP A 1 294 ? 27.13829 6.65364 -12.03229 1.000 24.03882 294 ASP A O 1
ATOM 2260 N N . ALA A 1 295 ? 27.22001 7.71320 -10.04829 1.000 18.71395 295 ALA A N 1
ATOM 2261 C CA . ALA A 1 295 ? 28.61751 8.08051 -10.23365 1.000 19.34038 295 ALA A CA 1
ATOM 2262 C C . ALA A 1 295 ? 29.51870 6.84946 -10.21683 1.000 20.71151 295 ALA A C 1
ATOM 2263 O O . ALA A 1 295 ? 30.43354 6.71889 -11.04974 1.000 20.15475 295 ALA A O 1
ATOM 2265 N N . MET A 1 296 ? 29.27533 5.93215 -9.28371 1.000 18.14565 296 MET A N 1
ATOM 2266 C CA . MET A 1 296 ? 30.11198 4.73982 -9.21027 1.000 18.96169 296 MET A CA 1
ATOM 2267 C C . MET A 1 296 ? 29.97599 3.91157 -10.46788 1.000 19.75383 296 MET A C 1
ATOM 2268 O O . MET A 1 296 ? 30.96790 3.37114 -10.97387 1.000 19.47202 296 MET A O 1
ATOM 2273 N N . LEU A 1 297 ? 28.74971 3.74489 -10.95223 1.000 18.07572 297 LEU A N 1
ATOM 2274 C CA . LEU A 1 297 ? 28.56594 2.91584 -12.13933 1.000 16.11398 297 LEU A CA 1
ATOM 2275 C C . LEU A 1 297 ? 29.16502 3.57610 -13.37762 1.000 19.46477 297 LEU A C 1
ATOM 2276 O O . LEU A 1 297 ? 29.70236 2.88513 -14.24372 1.000 19.69103 297 LEU A O 1
ATOM 2281 N N . GLY A 1 298 ? 29.08304 4.89684 -13.48890 1.000 18.75103 298 GLY A N 1
ATOM 2282 C CA . GLY A 1 298 ? 29.74912 5.56212 -14.59544 1.000 21.28179 298 GLY A CA 1
ATOM 2283 C C . GLY A 1 298 ? 31.24589 5.31153 -14.58951 1.000 22.22661 298 GLY A C 1
ATOM 2284 O O . GLY A 1 298 ? 31.84806 5.04498 -15.63195 1.000 23.77245 298 GLY A O 1
ATOM 2285 N N . ALA A 1 299 ? 31.87006 5.40703 -13.42191 1.000 19.69131 299 ALA A N 1
ATOM 2286 C CA . ALA A 1 299 ? 33.29889 5.13376 -13.36259 1.000 18.34663 299 ALA A CA 1
ATOM 2287 C C . ALA A 1 299 ? 33.59393 3.67122 -13.67746 1.000 21.69693 299 ALA A C 1
ATOM 2288 O O . ALA A 1 299 ? 34.61013 3.37036 -14.30850 1.000 18.50177 299 ALA A O 1
ATOM 2290 N N . LEU A 1 300 ? 32.75062 2.75079 -13.21049 1.000 18.30815 300 LEU A N 1
ATOM 2291 C CA . LEU A 1 300 ? 32.94221 1.34058 -13.53479 1.000 21.49836 300 LEU A CA 1
ATOM 2292 C C . LEU A 1 300 ? 32.89634 1.10153 -15.03837 1.000 21.88407 300 LEU A C 1
ATOM 2293 O O . LEU A 1 300 ? 33.71757 0.35532 -15.58025 1.000 25.30654 300 LEU A O 1
ATOM 2298 N N . LYS A 1 301 ? 31.92772 1.70475 -15.72430 1.000 20.32539 301 LYS A N 1
ATOM 2299 C CA . LYS A 1 301 ? 31.83861 1.51961 -17.16812 1.000 19.25194 301 LYS A CA 1
ATOM 2300 C C . LYS A 1 301 ? 33.08697 2.01926 -17.86960 1.000 24.69234 301 LYS A C 1
ATOM 2301 O O . LYS A 1 301 ? 33.48078 1.46277 -18.90012 1.000 25.44279 301 LYS A O 1
ATOM 2307 N N . ALA A 1 302 ? 33.69455 3.08679 -17.35611 1.000 21.62490 302 ALA A N 1
ATOM 2308 C CA . ALA A 1 302 ? 34.85444 3.68984 -18.00594 1.000 22.59562 302 ALA A CA 1
ATOM 2309 C C . ALA A 1 302 ? 36.15986 2.98340 -17.65723 1.000 21.76841 302 ALA A C 1
ATOM 2310 O O . ALA A 1 302 ? 37.15615 3.16386 -18.37216 1.000 23.37980 302 ALA A O 1
ATOM 2312 N N . PHE A 1 303 ? 36.17298 2.18005 -16.59142 1.000 21.61855 303 PHE A N 1
ATOM 2313 C CA . PHE A 1 303 ? 37.42078 1.66082 -16.05105 1.000 22.40389 303 PHE A CA 1
ATOM 2314 C C . PHE A 1 303 ? 38.05316 0.65816 -16.99394 1.000 22.91827 303 PHE A C 1
ATOM 2315 O O . PHE A 1 303 ? 37.41256 -0.31122 -17.39708 1.000 21.53505 303 PHE A O 1
ATOM 2323 N N . SER A 1 304 ? 39.32742 0.86775 -17.32221 1.000 25.10517 304 SER A N 1
ATOM 2324 C CA A SER A 1 304 ? 39.99357 0.04140 -18.31558 0.463 26.98250 304 SER A CA 1
ATOM 2325 C CA B SER A 1 304 ? 40.00786 0.05504 -18.31735 0.425 26.98948 304 SER A CA 1
ATOM 2326 C CA C SER A 1 304 ? 40.00385 0.05250 -18.31915 0.111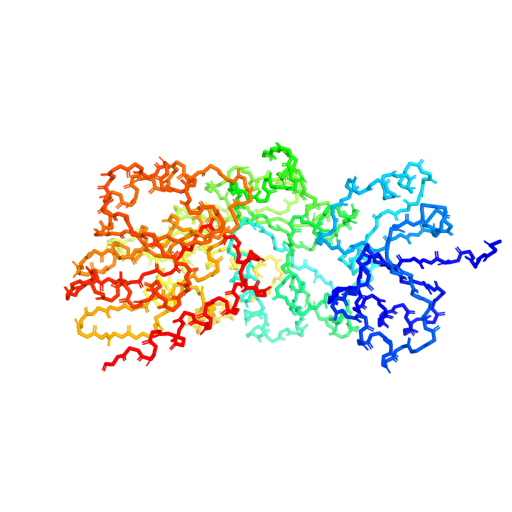 27.01940 304 SER A CA 1
ATOM 2327 C C . SER A 1 304 ? 40.98184 -0.95183 -17.72548 1.000 27.73413 304 SER A C 1
ATOM 2328 O O . SER A 1 304 ? 41.48303 -1.81231 -18.46492 1.000 35.18386 304 SER A O 1
ATOM 2335 N N . GLY A 1 305 ? 41.26247 -0.87323 -16.44292 1.000 28.68073 305 GLY A N 1
ATOM 2336 C CA . GLY A 1 305 ? 42.22006 -1.76994 -15.83903 1.000 29.14558 305 GLY A CA 1
ATOM 2337 C C . GLY A 1 305 ? 43.59825 -1.14232 -15.81802 1.000 27.56021 305 GLY A C 1
ATOM 2338 O O . GLY A 1 305 ? 43.87125 -0.13049 -16.46750 1.000 30.96231 305 GLY A O 1
ATOM 2339 N N . LEU A 1 306 ? 44.48585 -1.77609 -15.07554 1.000 18.34745 306 LEU A N 1
ATOM 2340 C CA A LEU A 1 306 ? 45.81319 -1.25014 -14.80732 0.431 17.87815 306 LEU A CA 1
ATOM 2341 C CA B LEU A 1 306 ? 45.81201 -1.24303 -14.81291 0.569 17.84217 306 LEU A CA 1
ATOM 2342 C C . LEU A 1 306 ? 46.84015 -1.88450 -15.73124 1.000 17.94886 306 LEU A C 1
ATOM 2343 O O . LEU A 1 306 ? 46.66311 -3.00347 -16.22610 1.000 19.04065 306 LEU A O 1
ATOM 2352 N N . ALA A 1 307 ? 47.92703 -1.15246 -15.95283 1.000 20.41922 307 ALA A N 1
ATOM 2353 C CA . ALA A 1 307 ? 49.01016 -1.70163 -16.74772 1.000 22.04767 307 ALA A CA 1
ATOM 2354 C C . ALA A 1 307 ? 49.55559 -2.94206 -16.04383 1.000 17.06146 307 ALA A C 1
ATOM 2355 O O . ALA A 1 307 ? 49.57423 -3.01794 -14.81312 1.000 17.65717 307 ALA A O 1
ATOM 2357 N N . HIS A 1 308 ? 50.00394 -3.92128 -16.85099 1.000 19.53980 308 HIS A N 1
ATOM 2358 C CA . HIS A 1 308 ? 50.60266 -5.16947 -16.35845 1.000 19.94830 308 HIS A CA 1
ATOM 2359 C C . HIS A 1 308 ? 49.58809 -6.07792 -15.65829 1.000 19.43861 308 HIS A C 1
ATOM 2360 O O . HIS A 1 308 ? 49.99327 -6.99501 -14.93791 1.000 17.39921 308 HIS A O 1
ATOM 2367 N N . ARG A 1 309 ? 48.28786 -5.86406 -15.86616 1.000 21.99329 309 ARG A N 1
ATOM 2368 C CA . ARG A 1 309 ? 47.21907 -6.75107 -15.36795 1.000 19.11570 309 ARG A CA 1
ATOM 2369 C C . ARG A 1 309 ? 46.62604 -7.42751 -16.58753 1.000 20.16777 309 ARG A C 1
ATOM 2370 O O . ARG A 1 309 ? 45.76212 -6.85511 -17.27188 1.000 20.85538 309 ARG A O 1
ATOM 2378 N N . CYS A 1 310 ? 47.12240 -8.64072 -16.88648 1.000 18.96316 310 CYS A N 1
ATOM 2379 C CA A CYS A 1 310 ? 46.77371 -9.38658 -18.08803 0.713 19.17167 310 CYS A CA 1
ATOM 2380 C CA B CYS A 1 310 ? 46.74366 -9.38091 -18.08170 0.287 19.21061 310 CYS A CA 1
ATOM 2381 C C . CYS A 1 310 ? 46.56259 -8.44351 -19.26804 1.000 20.80489 310 CYS A C 1
ATOM 2382 O O . CYS A 1 310 ? 45.53776 -8.45366 -19.94843 1.000 23.94647 310 CYS A O 1
ATOM 2387 N N . GLN A 1 311 ? 47.59587 -7.65677 -19.53449 1.000 17.65044 311 GLN A N 1
ATOM 2388 C CA . GLN A 1 311 ? 47.48436 -6.54755 -20.48030 1.000 17.99083 311 GLN A CA 1
ATOM 2389 C C . GLN A 1 311 ? 47.94905 -7.00146 -21.86188 1.000 17.72261 311 GLN A C 1
ATOM 2390 O O . GLN A 1 311 ? 49.09264 -7.43431 -22.02664 1.000 18.33800 311 GLN A O 1
ATOM 2396 N N . TRP A 1 312 ? 47.06646 -6.88713 -22.84921 1.000 21.37333 312 TRP A N 1
ATOM 2397 C CA . TRP A 1 312 ? 47.41461 -7.26642 -24.22467 1.000 19.70710 312 TRP A CA 1
ATOM 2398 C C . TRP A 1 312 ? 48.51169 -6.35842 -24.76809 1.000 20.77119 312 TRP A C 1
ATOM 2399 O O . TRP A 1 312 ? 48.42745 -5.12916 -24.64927 1.000 25.79330 312 TRP A O 1
ATOM 2410 N N . VAL A 1 313 ? 49.54918 -6.96308 -25.35980 1.000 17.97517 313 VAL A N 1
ATOM 2411 C CA . VAL A 1 313 ? 50.71099 -6.23795 -25.89293 1.000 17.66722 313 VAL A CA 1
ATOM 2412 C C . VAL A 1 313 ? 50.73235 -6.26501 -27.40987 1.000 18.27663 313 VAL A C 1
ATOM 2413 O O . VAL A 1 313 ? 50.96664 -5.24081 -28.06184 1.000 23.25964 313 VAL A O 1
ATOM 2417 N N . ARG A 1 314 ? 50.52082 -7.44165 -27.98823 1.000 18.72511 314 ARG A N 1
ATOM 2418 C CA . ARG A 1 314 ? 50.77843 -7.66508 -29.40456 1.000 21.07447 314 ARG A CA 1
ATOM 2419 C C . ARG A 1 314 ? 50.11279 -8.96872 -29.79816 1.000 19.60467 314 ARG A C 1
ATOM 2420 O O . ARG A 1 314 ? 49.97223 -9.86789 -28.97431 1.000 19.75854 314 ARG A O 1
ATOM 2428 N N . GLU A 1 315 ? 49.69420 -9.05782 -31.05323 1.000 19.31794 315 GLU A N 1
ATOM 2429 C CA . GLU A 1 315 ? 49.40047 -10.34792 -31.65361 1.000 21.24708 315 GLU A CA 1
ATOM 2430 C C . GLU A 1 315 ? 50.27683 -10.47075 -32.89063 1.000 19.79376 315 GLU A C 1
ATOM 2431 O O . GLU A 1 315 ? 50.29312 -9.57627 -33.73645 1.000 20.70918 315 GLU A O 1
ATOM 2437 N N . ARG A 1 316 ? 51.02292 -11.58100 -32.97122 1.000 19.04929 316 ARG A N 1
ATOM 2438 C CA . ARG A 1 316 ? 51.99653 -11.79680 -34.03244 1.000 18.75624 316 ARG A CA 1
ATOM 2439 C C . ARG A 1 316 ? 51.86171 -13.23919 -34.48365 1.000 18.94433 316 ARG A C 1
ATOM 2440 O O . ARG A 1 316 ? 51.92304 -14.14787 -33.65696 1.000 20.14598 316 ARG A O 1
ATOM 2448 N N . GLN A 1 317 ? 51.66174 -13.43635 -35.78586 1.000 19.47986 317 GLN A N 1
ATOM 2449 C CA . GLN A 1 317 ? 51.47140 -14.77297 -36.37479 1.000 20.75440 317 GLN A CA 1
ATOM 2450 C C . GLN A 1 317 ? 50.34896 -15.51789 -35.65456 1.000 22.62727 317 GLN A C 1
ATOM 2451 O O . GLN A 1 317 ? 50.41903 -16.72829 -35.40975 1.000 22.41935 317 GLN A O 1
ATOM 2457 N N . GLY A 1 318 ? 49.29757 -14.77556 -35.31150 1.000 21.66495 318 GLY A N 1
ATOM 2458 C CA . GLY A 1 318 ? 48.15146 -15.35577 -34.62784 1.000 19.42176 318 GLY A CA 1
ATOM 2459 C C . GLY A 1 318 ? 48.34887 -15.71777 -33.17761 1.000 20.26830 318 GLY A C 1
ATOM 2460 O O . GLY A 1 318 ? 47.47508 -16.37329 -32.59669 1.000 21.44298 318 GLY A O 1
ATOM 2461 N N . VAL A 1 319 ? 49.45747 -15.30403 -32.57585 1.000 17.41863 319 VAL A N 1
ATOM 2462 C CA . VAL A 1 319 ? 49.76969 -15.56230 -31.17096 1.000 17.71781 319 VAL A CA 1
ATOM 2463 C C . VAL A 1 319 ? 49.67159 -14.23000 -30.44111 1.000 18.58462 319 VAL A C 1
ATOM 2464 O O . VAL A 1 319 ? 50.34746 -13.26831 -30.81356 1.000 18.57965 319 VAL A O 1
ATOM 2468 N N . SER A 1 320 ? 48.85859 -14.17248 -29.39181 1.000 17.76117 320 SER A N 1
ATOM 2469 C CA A SER A 1 320 ? 48.69509 -12.94396 -28.62644 0.359 18.95900 320 SER A CA 1
ATOM 2470 C CA B SER A 1 320 ? 48.67836 -12.94869 -28.61733 0.641 18.93675 320 SER A CA 1
ATOM 2471 C C . SER A 1 320 ? 49.61172 -12.97557 -27.41115 1.000 20.74821 320 SER A C 1
ATOM 2472 O O . SER A 1 320 ? 49.91143 -14.03283 -26.87524 1.000 23.09644 320 SER A O 1
ATOM 2477 N N . TYR A 1 321 ? 50.10088 -11.79754 -27.00826 1.000 16.46486 321 TYR A N 1
ATOM 2478 C CA . TYR A 1 321 ? 51.06970 -11.68344 -25.91122 1.000 16.21196 321 TYR A CA 1
ATOM 2479 C C . TYR A 1 321 ? 50.46439 -10.83631 -24.80302 1.000 16.31587 321 TYR A C 1
ATOM 2480 O O . TYR A 1 321 ? 50.01016 -9.72103 -25.06335 1.000 17.46171 321 TYR A O 1
ATOM 2489 N N . TYR A 1 322 ? 50.47795 -11.34618 -23.56718 1.000 15.20181 322 TYR A N 1
ATOM 2490 C CA . TYR A 1 322 ? 49.85200 -10.66274 -22.43473 1.000 16.19953 322 TYR A CA 1
ATOM 2491 C C . TYR A 1 322 ? 50.85808 -10.44690 -21.30927 1.000 15.99938 322 TYR A C 1
ATOM 2492 O O . TYR A 1 322 ? 51.54476 -11.38736 -20.89502 1.000 17.13524 322 TYR A O 1
ATOM 2501 N N . ASP A 1 323 ? 50.95191 -9.20348 -20.84926 1.000 17.04212 323 ASP A N 1
ATOM 2502 C CA . ASP A 1 323 ? 51.78367 -8.79624 -19.70959 1.000 15.99632 323 ASP A CA 1
ATOM 2503 C C . ASP A 1 323 ? 50.93324 -8.85588 -18.44600 1.000 15.94661 323 ASP A C 1
ATOM 2504 O O . ASP A 1 323 ? 50.14033 -7.94307 -18.16781 1.000 16.49165 323 ASP A O 1
ATOM 2509 N N . ASP A 1 324 ? 51.08722 -9.93174 -17.68201 1.000 14.69920 324 ASP A N 1
ATOM 2510 C CA . ASP A 1 324 ? 50.53459 -10.01332 -16.32927 1.000 16.72734 324 ASP A CA 1
ATOM 2511 C C . ASP A 1 324 ? 51.63829 -9.97897 -15.27465 1.000 15.41700 324 ASP A C 1
ATOM 2512 O O . ASP A 1 324 ? 51.62091 -10.73499 -14.29705 1.000 16.36343 324 ASP A O 1
ATOM 2517 N N . SER A 1 325 ? 52.60231 -9.06944 -15.44252 1.000 15.82424 325 SER A N 1
ATOM 2518 C CA . SER A 1 325 ? 53.72902 -9.00838 -14.51229 1.000 16.10236 325 SER A CA 1
ATOM 2519 C C . SER A 1 325 ? 53.30227 -8.71965 -13.07399 1.000 17.07279 325 SER A C 1
ATOM 2520 O O . SER A 1 325 ? 54.06711 -9.00703 -12.14068 1.000 18.66137 325 SER A O 1
ATOM 2523 N N . LYS A 1 326 ? 52.12813 -8.13986 -12.86389 1.000 16.42053 326 LYS A N 1
ATOM 2524 C CA A LYS A 1 326 ? 51.66092 -7.90483 -11.50489 0.478 13.44034 326 LYS A CA 1
ATOM 2525 C CA B LYS A 1 326 ? 51.65083 -7.90684 -11.50631 0.522 13.43931 326 LYS A CA 1
ATOM 2526 C C . LYS A 1 326 ? 51.47155 -9.20462 -10.72649 1.000 16.02010 326 LYS A C 1
ATOM 2527 O O . LYS A 1 326 ? 51.39445 -9.16127 -9.49173 1.000 17.26254 326 LYS A O 1
ATOM 2538 N N . ALA A 1 327 ? 51.39709 -10.35262 -11.40407 1.000 17.05503 327 ALA A N 1
ATOM 2539 C CA . ALA A 1 327 ? 51.23073 -11.63465 -10.70638 1.000 14.99605 327 ALA A CA 1
ATOM 2540 C C . ALA A 1 327 ? 52.52175 -12.01136 -10.00997 1.000 17.62036 327 ALA A C 1
ATOM 2541 O O . ALA A 1 327 ? 53.41618 -12.62516 -10.60573 1.000 18.61406 327 ALA A O 1
ATOM 2543 N N . THR A 1 328 ? 52.60871 -11.67343 -8.73365 1.000 15.97220 328 THR A N 1
ATOM 2544 C CA . THR A 1 328 ? 53.78099 -11.97622 -7.94823 1.000 17.92713 328 THR A CA 1
ATOM 2545 C C . THR A 1 328 ? 53.50782 -13.05605 -6.91491 1.000 14.77492 328 THR A C 1
ATOM 2546 O O . THR A 1 328 ? 54.34445 -13.29325 -6.04545 1.000 16.84406 328 THR A O 1
ATOM 2550 N N . ASN A 1 329 ? 52.34073 -13.69993 -6.96709 1.000 15.67766 329 ASN A N 1
ATOM 2551 C CA . ASN A 1 329 ? 52.08332 -14.83277 -6.08762 1.000 16.05694 329 ASN A CA 1
ATOM 2552 C C . ASN A 1 329 ? 51.29745 -15.85449 -6.88879 1.000 16.72925 329 ASN A C 1
ATOM 2553 O O . ASN A 1 329 ? 50.87690 -15.58765 -8.02160 1.000 15.41044 329 ASN A O 1
ATOM 2558 N N . VAL A 1 330 ? 51.13228 -17.04456 -6.30134 1.000 15.29946 330 VAL A N 1
ATOM 2559 C CA . VAL A 1 330 ? 50.53811 -18.15866 -7.02970 1.000 15.61532 330 VAL A CA 1
ATOM 2560 C C . VAL A 1 330 ? 49.06961 -17.90235 -7.29064 1.000 18.31799 330 VAL A C 1
ATOM 2561 O O . VAL A 1 330 ? 48.56151 -18.21179 -8.37462 1.000 17.95214 330 VAL A O 1
ATOM 2565 N N . GLY A 1 331 ? 48.37366 -17.30833 -6.32503 1.000 16.48583 331 GLY A N 1
ATOM 2566 C CA . GLY A 1 331 ? 46.96951 -17.00946 -6.52143 1.000 16.98207 331 GLY A CA 1
ATOM 2567 C C . GLY A 1 331 ? 46.73435 -16.15018 -7.74725 1.000 18.65189 331 GLY A C 1
ATOM 2568 O O . GLY A 1 331 ? 45.76478 -16.35482 -8.47785 1.000 18.25147 331 GLY A O 1
ATOM 2569 N N . ALA A 1 332 ? 47.60088 -15.15773 -7.97021 1.000 15.76711 332 ALA A N 1
ATOM 2570 C CA . ALA A 1 332 ? 47.44447 -14.30107 -9.14661 1.000 16.06888 332 ALA A CA 1
ATOM 2571 C C . ALA A 1 332 ? 47.69139 -15.06450 -10.43990 1.000 16.83283 332 ALA A C 1
ATOM 2572 O O . ALA A 1 332 ? 46.92423 -14.93855 -11.40375 1.000 17.95054 332 ALA A O 1
ATOM 2574 N N . ALA A 1 333 ? 48.75904 -15.85568 -10.48376 1.000 14.09819 333 ALA A N 1
ATOM 2575 C CA . ALA A 1 333 ? 49.03211 -16.61173 -11.69845 1.000 15.99853 333 ALA A CA 1
ATOM 2576 C C . ALA A 1 333 ? 47.91300 -17.60696 -11.98937 1.000 16.32844 333 ALA A C 1
ATOM 2577 O O . ALA A 1 333 ? 47.51501 -17.76847 -13.15164 1.000 16.99110 333 ALA A O 1
ATOM 2579 N N . LEU A 1 334 ? 47.38768 -18.27402 -10.94712 1.000 16.82498 334 LEU A N 1
ATOM 2580 C CA A LEU A 1 334 ? 46.25642 -19.18004 -11.12060 0.542 17.06465 334 LEU A CA 1
ATOM 2581 C CA B LEU A 1 334 ? 46.25410 -19.17898 -11.12757 0.458 17.07603 334 LEU A CA 1
ATOM 2582 C C . LEU A 1 334 ? 45.09515 -18.48454 -11.82212 1.000 20.74267 334 LEU A C 1
ATOM 2583 O O . LEU A 1 334 ? 44.51894 -19.01690 -12.77840 1.000 19.29342 334 LEU A O 1
ATOM 2592 N N . ALA A 1 335 ? 44.72843 -17.28952 -11.34518 1.000 17.73755 335 ALA A N 1
ATOM 2593 C CA . ALA A 1 335 ? 43.61396 -16.55038 -11.92806 1.000 19.40060 335 ALA A CA 1
ATOM 2594 C C . ALA A 1 335 ? 43.87438 -16.22104 -13.39251 1.000 17.13768 335 ALA A C 1
ATOM 2595 O O . ALA A 1 335 ? 42.95747 -16.28231 -14.23228 1.000 20.93628 335 ALA A O 1
ATOM 2597 N N . ALA A 1 336 ? 45.11157 -15.84919 -13.71494 1.000 16.80814 336 ALA A N 1
ATOM 2598 C CA . ALA A 1 336 ? 45.39365 -15.45745 -15.09546 1.000 16.29743 336 ALA A CA 1
ATOM 2599 C C . ALA A 1 336 ? 45.41182 -16.66774 -16.01327 1.000 16.93393 336 ALA A C 1
ATOM 2600 O O . ALA A 1 336 ? 44.89682 -16.61215 -17.14704 1.000 17.65132 336 ALA A O 1
ATOM 2602 N N . ILE A 1 337 ? 46.02034 -17.76975 -15.55977 1.000 15.89687 337 ILE A N 1
ATOM 2603 C CA . ILE A 1 337 ? 46.04949 -18.98530 -16.37795 1.000 16.30172 337 ILE A CA 1
ATOM 2604 C C . ILE A 1 337 ? 44.63463 -19.46014 -16.66119 1.000 17.99148 337 ILE A C 1
ATOM 2605 O O . ILE A 1 337 ? 44.26504 -19.72824 -17.81086 1.000 18.91560 337 ILE A O 1
ATOM 2610 N N . GLU A 1 338 ? 43.81177 -19.56344 -15.61604 1.000 17.56574 338 GLU A N 1
ATOM 2611 C CA . GLU A 1 338 ? 42.42217 -19.97630 -15.78531 1.000 22.27997 338 GLU A CA 1
ATOM 2612 C C . GLU A 1 338 ? 41.63454 -18.99668 -16.63988 1.000 25.50999 338 GLU A C 1
ATOM 2613 O O . GLU A 1 338 ? 40.83830 -19.41486 -17.48930 1.000 24.35392 338 GLU A O 1
ATOM 2619 N N . GLY A 1 339 ? 41.81309 -17.69159 -16.39837 1.000 19.50398 339 GLY A N 1
ATOM 2620 C CA . GLY A 1 339 ? 40.99381 -16.70515 -17.08517 1.000 19.64703 339 GLY A CA 1
ATOM 2621 C C . GLY A 1 339 ? 41.36203 -16.57361 -18.54804 1.000 18.10861 339 GLY A C 1
ATOM 2622 O O . GLY A 1 339 ? 40.49555 -16.61985 -19.42781 1.000 21.87320 339 GLY A O 1
ATOM 2623 N N . LEU A 1 340 ? 42.65290 -16.40235 -18.82940 1.000 17.14666 340 LEU A N 1
ATOM 2624 C CA . LEU A 1 340 ? 43.04811 -16.27618 -20.22000 1.000 16.47375 340 LEU A CA 1
ATOM 2625 C C . LEU A 1 340 ? 42.98873 -17.62337 -20.92068 1.000 21.02525 340 LEU A C 1
ATOM 2626 O O . LEU A 1 340 ? 42.60836 -17.70025 -22.09106 1.000 18.58890 340 LEU A O 1
ATOM 2631 N N . GLY A 1 341 ? 43.33605 -18.70005 -20.21786 1.000 18.31320 341 GLY A N 1
ATOM 2632 C CA . GLY A 1 341 ? 43.23821 -20.00854 -20.84159 1.000 20.59685 341 GLY A CA 1
ATOM 2633 C C . GLY A 1 341 ? 41.83698 -20.33838 -21.31979 1.000 19.84743 341 GLY A C 1
ATOM 2634 O O . GLY A 1 341 ? 41.66567 -21.02997 -22.33664 1.000 19.98176 341 GLY A O 1
ATOM 2635 N N . ALA A 1 342 ? 40.80993 -19.88545 -20.58608 1.000 19.34837 342 ALA A N 1
ATOM 2636 C CA . ALA A 1 342 ? 39.42898 -20.14382 -20.94578 1.000 19.94914 342 ALA A CA 1
ATOM 2637 C C . ALA A 1 342 ? 38.91373 -19.20809 -22.03739 1.000 23.76071 342 ALA A C 1
ATOM 2638 O O . ALA A 1 342 ? 37.86131 -19.49378 -22.61673 1.000 25.74246 342 ALA A O 1
ATOM 2640 N N . ASP A 1 343 ? 39.64062 -18.12295 -22.32555 1.000 22.86485 343 ASP A N 1
ATOM 2641 C CA . ASP A 1 343 ? 39.21968 -17.08956 -23.27774 1.000 22.29748 343 ASP A CA 1
ATOM 2642 C C . ASP A 1 343 ? 39.73286 -17.33919 -24.68446 1.000 24.65351 343 ASP A C 1
ATOM 2643 O O . ASP A 1 343 ? 39.06558 -16.96850 -25.65727 1.000 28.49770 343 ASP A O 1
ATOM 2648 N N . ILE A 1 344 ? 40.85976 -17.98783 -24.82061 1.000 21.66942 344 ILE A N 1
ATOM 2649 C CA . ILE A 1 344 ? 41.54691 -18.00664 -26.10613 1.000 23.05319 344 ILE A CA 1
ATOM 2650 C C . ILE A 1 344 ? 41.15463 -19.23025 -26.91557 1.000 25.76289 344 ILE A C 1
ATOM 2651 O O . ILE A 1 344 ? 40.65360 -20.23035 -26.39061 1.000 27.81352 344 ILE A O 1
ATOM 2656 N N A ASP A 1 345 ? 41.38692 -19.11402 -28.22471 0.565 29.86345 345 ASP A N 1
ATOM 2657 N N B ASP A 1 345 ? 41.40552 -19.16535 -28.22529 0.435 29.86600 345 ASP A N 1
ATOM 2658 C CA A ASP A 1 345 ? 41.22766 -20.18560 -29.20747 0.565 31.55635 345 ASP A CA 1
ATOM 2659 C CA B ASP A 1 345 ? 41.12964 -20.31413 -29.08093 0.435 31.59637 345 ASP A CA 1
ATOM 2660 C C A ASP A 1 345 ? 42.57574 -20.86956 -29.44558 0.565 29.12110 345 ASP A C 1
ATOM 2661 C C B ASP A 1 345 ? 42.11067 -21.45483 -28.82426 0.435 30.31162 345 ASP A C 1
ATOM 2662 O O A ASP A 1 345 ? 43.14509 -20.83990 -30.53859 0.565 24.97925 345 ASP A O 1
ATOM 2663 O O B ASP A 1 345 ? 41.73252 -22.62752 -28.90898 0.435 32.32700 345 ASP A O 1
ATOM 2672 N N A GLY A 1 346 ? 43.08916 -21.47535 -28.37705 0.565 24.33737 346 GLY A N 1
ATOM 2673 N N B GLY A 1 346 ? 43.36057 -21.13679 -28.49507 0.435 24.73150 346 GLY A N 1
ATOM 2674 C CA A GLY A 1 346 ? 44.41941 -22.05757 -28.39562 0.565 23.64982 346 GLY A CA 1
ATOM 2675 C CA B GLY A 1 346 ? 44.39550 -22.14724 -28.40588 0.435 23.67208 346 GLY A CA 1
ATOM 2676 C C A GLY A 1 346 ? 44.84291 -22.43925 -26.98579 0.565 24.00946 346 GLY A C 1
ATOM 2677 C C B GLY A 1 346 ? 44.84612 -22.44107 -26.98800 0.435 24.01059 346 GLY A C 1
ATOM 2678 O O A GLY A 1 346 ? 44.00109 -22.62030 -26.10628 0.565 25.02422 346 GLY A O 1
ATOM 2679 O O B GLY A 1 346 ? 44.01813 -22.55883 -26.08087 0.435 25.01976 346 GLY A O 1
ATOM 2680 N N . LYS A 1 347 ? 46.15607 -22.56077 -26.78973 1.000 19.46264 347 LYS A N 1
ATOM 2681 C CA . LYS A 1 347 ? 46.74966 -22.90989 -25.50241 1.000 18.13442 347 LYS A CA 1
ATOM 2682 C C . LYS A 1 347 ? 47.67675 -21.79906 -25.04026 1.000 19.44897 347 LYS A C 1
ATOM 2683 O O . LYS A 1 347 ? 48.03515 -20.91626 -25.81117 1.000 18.74424 347 LYS A O 1
ATOM 2689 N N . LEU A 1 348 ? 48.07287 -21.83228 -23.75683 1.000 17.26459 348 LEU A N 1
ATOM 2690 C CA . LEU A 1 348 ? 48.97663 -20.82033 -23.21614 1.000 14.83211 348 LEU A CA 1
ATOM 2691 C C . LEU A 1 348 ? 50.43383 -21.26689 -23.30359 1.000 15.71269 348 LEU A C 1
ATOM 2692 O O . LEU A 1 348 ? 50.75629 -22.43992 -23.12395 1.000 17.83925 348 LEU A O 1
ATOM 2697 N N . VAL A 1 349 ? 51.32020 -20.31861 -23.55309 1.000 15.14825 349 VAL A N 1
ATOM 2698 C CA . VAL A 1 349 ? 52.74675 -20.49320 -23.25560 1.000 13.93927 349 VAL A CA 1
ATOM 2699 C C . VAL A 1 349 ? 53.02392 -19.55235 -22.09848 1.000 14.97407 349 VAL A C 1
ATOM 2700 O O . VAL A 1 349 ? 53.02788 -18.33004 -22.26624 1.000 15.43240 349 VAL A O 1
ATOM 2704 N N . LEU A 1 350 ? 53.21343 -20.11877 -20.91012 1.000 15.93120 350 LEU A N 1
ATOM 2705 C CA . LEU A 1 350 ? 53.33921 -19.33706 -19.68604 1.000 14.38428 350 LEU A CA 1
ATOM 2706 C C . LEU A 1 350 ? 54.80456 -19.02608 -19.44109 1.000 14.33912 350 LEU A C 1
ATOM 2707 O O . LEU A 1 350 ? 55.65243 -19.91224 -19.56007 1.000 16.28814 350 LEU A O 1
ATOM 2712 N N . LEU A 1 351 ? 55.08476 -17.78820 -19.04291 1.000 14.25993 351 LEU A N 1
ATOM 2713 C CA . LEU A 1 351 ? 56.41366 -17.36649 -18.60432 1.000 14.45456 351 LEU A CA 1
ATOM 2714 C C . LEU A 1 351 ? 56.33161 -17.13232 -17.10884 1.000 16.41713 351 LEU A C 1
ATOM 2715 O O . LEU A 1 351 ? 55.47863 -16.36121 -16.64236 1.000 16.39740 351 LEU A O 1
ATOM 2720 N N . ALA A 1 352 ? 57.16780 -17.82697 -16.35365 1.000 15.91159 352 ALA A N 1
ATOM 2721 C CA . ALA A 1 352 ? 57.06934 -17.68927 -14.90784 1.000 16.87850 352 ALA A CA 1
ATOM 2722 C C . ALA A 1 352 ? 58.43301 -17.84537 -14.25753 1.000 17.38951 352 ALA A C 1
ATOM 2723 O O . ALA A 1 352 ? 59.42469 -18.20158 -14.90631 1.000 17.61593 352 ALA A O 1
ATOM 2725 N N . GLY A 1 353 ? 58.47011 -17.53725 -12.95672 1.000 15.99257 353 GLY A N 1
ATOM 2726 C CA . GLY A 1 353 ? 59.69468 -17.58949 -12.18019 1.000 17.12856 353 GLY A CA 1
ATOM 2727 C C . GLY A 1 353 ? 60.11277 -16.23412 -11.64960 1.000 19.27315 353 GLY A C 1
ATOM 2728 O O . GLY A 1 353 ? 59.46023 -15.21113 -11.86793 1.000 20.06512 353 GLY A O 1
ATOM 2729 N N . GLY A 1 354 ? 61.21445 -16.26152 -10.89174 1.000 17.25065 354 GLY A N 1
ATOM 2730 C CA . GLY A 1 354 ? 61.71042 -15.09574 -10.17398 1.000 18.03404 354 GLY A CA 1
ATOM 2731 C C . GLY A 1 354 ? 61.94084 -15.45442 -8.71624 1.000 21.10652 354 GLY A C 1
ATOM 2732 O O . GLY A 1 354 ? 62.39114 -16.56711 -8.41294 1.000 21.09934 354 GLY A O 1
ATOM 2733 N N . ASP A 1 355 ? 61.68410 -14.49851 -7.81930 1.000 17.77318 355 ASP A N 1
ATOM 2734 C CA . ASP A 1 355 ? 61.82454 -14.67751 -6.37343 1.000 19.87271 355 ASP A CA 1
ATOM 2735 C C . ASP A 1 355 ? 60.50507 -15.22441 -5.84376 1.000 17.98961 355 ASP A C 1
ATOM 2736 O O . ASP A 1 355 ? 59.52513 -14.47861 -5.72093 1.000 17.84163 355 ASP A O 1
ATOM 2741 N N . GLY A 1 356 ? 60.47923 -16.51219 -5.51978 1.000 20.70283 356 GLY A N 1
ATOM 2742 C CA . GLY A 1 356 ? 59.23104 -17.16440 -5.13624 1.000 17.75962 356 GLY A CA 1
ATOM 2743 C C . GLY A 1 356 ? 58.79347 -16.95381 -3.70176 1.000 20.00539 356 GLY A C 1
ATOM 2744 O O . GLY A 1 356 ? 57.70536 -17.39762 -3.31496 1.000 18.48829 356 GLY A O 1
ATOM 2745 N N . LYS A 1 357 ? 59.60727 -16.28229 -2.90361 1.000 19.35032 357 LYS A N 1
ATOM 2746 C CA . LYS A 1 357 ? 59.22798 -15.88152 -1.54014 1.000 21.82562 357 LYS A CA 1
ATOM 2747 C C . LYS A 1 357 ? 58.80263 -17.06374 -0.68360 1.000 21.49635 357 LYS A C 1
ATOM 2748 O O . LYS A 1 357 ? 57.96072 -16.91187 0.21779 1.000 21.80233 357 LYS A O 1
ATOM 2754 N N . GLY A 1 358 ? 59.37078 -18.23282 -0.95990 1.000 24.05047 358 GLY A N 1
ATOM 2755 C CA . GLY A 1 358 ? 59.07286 -19.42361 -0.19263 1.000 25.63123 358 GLY A CA 1
ATOM 2756 C C . GLY A 1 358 ? 57.70823 -20.02096 -0.43790 1.000 23.09757 358 GLY A C 1
ATOM 2757 O O . GLY A 1 358 ? 57.28473 -20.88662 0.34198 1.000 24.85104 358 GLY A O 1
ATOM 2758 N N . ALA A 1 359 ? 57.04460 -19.62030 -1.51826 1.000 20.33246 359 ALA A N 1
ATOM 2759 C CA . ALA A 1 359 ? 55.69933 -20.08286 -1.82175 1.000 20.66458 359 ALA A CA 1
ATOM 2760 C C . ALA A 1 359 ? 55.66723 -21.56046 -2.19825 1.000 21.62192 359 ALA A C 1
ATOM 2761 O O . ALA A 1 359 ? 56.62727 -22.10569 -2.74793 1.000 22.14610 359 ALA A O 1
ATOM 2763 N N . ASP A 1 360 ? 54.53407 -22.20124 -1.89304 1.000 19.33125 360 ASP A N 1
ATOM 2764 C CA . ASP A 1 360 ? 54.18967 -23.51071 -2.44273 1.000 20.06424 360 ASP A CA 1
ATOM 2765 C C . ASP A 1 360 ? 53.65656 -23.31429 -3.85393 1.000 20.49572 360 ASP A C 1
ATOM 2766 O O . ASP A 1 360 ? 52.64357 -22.62921 -4.03216 1.000 19.36564 360 ASP A O 1
ATOM 2771 N N . PHE A 1 361 ? 54.29054 -23.94885 -4.84680 1.000 18.42718 361 PHE A N 1
ATOM 2772 C CA . PHE A 1 361 ? 53.84325 -23.81401 -6.23306 1.000 17.82329 361 PHE A CA 1
ATOM 2773 C C . PHE A 1 361 ? 52.93876 -24.95780 -6.69219 1.000 20.05477 361 PHE A C 1
ATOM 2774 O O . PHE A 1 361 ? 52.54783 -24.97474 -7.86076 1.000 18.89742 361 PHE A O 1
ATOM 2782 N N . HIS A 1 362 ? 52.57601 -25.88971 -5.80384 1.000 21.61776 362 HIS A N 1
ATOM 2783 C CA . HIS A 1 362 ? 51.82637 -27.07325 -6.22368 1.000 20.27643 362 HIS A CA 1
ATOM 2784 C C . HIS A 1 362 ? 50.51712 -26.71718 -6.92033 1.000 24.28129 362 HIS A C 1
ATOM 2785 O O . HIS A 1 362 ? 50.09598 -27.43297 -7.83729 1.000 22.92720 362 HIS A O 1
ATOM 2792 N N . ASP A 1 363 ? 49.85464 -25.63016 -6.50322 1.000 20.30243 363 ASP A N 1
ATOM 2793 C CA . ASP A 1 363 ? 48.55887 -25.29441 -7.10073 1.000 20.20324 363 ASP A CA 1
ATOM 2794 C C . ASP A 1 363 ? 48.66611 -24.92065 -8.57452 1.000 21.45409 363 ASP A C 1
ATOM 2795 O O . ASP A 1 363 ? 47.63320 -24.86801 -9.25511 1.000 21.92151 363 ASP A O 1
ATOM 2800 N N . LEU A 1 364 ? 49.87214 -24.61697 -9.07900 1.000 17.68507 364 LEU A N 1
ATOM 2801 C CA . LEU A 1 364 ? 49.99873 -24.30727 -10.49298 1.000 17.06945 364 LEU A CA 1
ATOM 2802 C C . LEU A 1 364 ? 49.87734 -25.54545 -11.37704 1.000 21.45173 364 LEU A C 1
ATOM 2803 O O . LEU A 1 364 ? 49.61318 -25.39789 -12.56998 1.000 18.17701 364 LEU A O 1
ATOM 2808 N N . ARG A 1 365 ? 50.09996 -26.74847 -10.84475 1.000 20.28196 365 ARG A N 1
ATOM 2809 C CA . ARG A 1 365 ? 50.30693 -27.90426 -11.72200 1.000 20.81021 365 ARG A CA 1
ATOM 2810 C C . ARG A 1 365 ? 49.06743 -28.22937 -12.55706 1.000 23.56871 365 ARG A C 1
ATOM 2811 O O . ARG A 1 365 ? 49.15424 -28.39138 -13.77775 1.000 21.69249 365 ARG A O 1
ATOM 2819 N N . GLU A 1 366 ? 47.90566 -28.34854 -11.92205 1.000 21.94852 366 GLU A N 1
ATOM 2820 C CA . GLU A 1 366 ? 46.71657 -28.75242 -12.67153 1.000 24.39900 366 GLU A CA 1
ATOM 2821 C C . GLU A 1 366 ? 46.30943 -27.69723 -13.69439 1.000 20.26985 366 GLU A C 1
ATOM 2822 O O . GLU A 1 366 ? 45.97831 -28.06063 -14.82899 1.000 22.41272 366 GLU A O 1
ATOM 2828 N N . PRO A 1 367 ? 46.29255 -26.40396 -13.35406 1.000 19.00861 367 PRO A N 1
ATOM 2829 C CA . PRO A 1 367 ? 45.95391 -25.40236 -14.37188 1.000 18.33383 367 PRO A CA 1
ATOM 2830 C C . PRO A 1 367 ? 46.94032 -25.40105 -15.52214 1.000 16.68514 367 PRO A C 1
ATOM 2831 O O . PRO A 1 367 ? 46.55302 -25.25135 -16.69580 1.000 18.68128 367 PRO A O 1
ATOM 2835 N N . VAL A 1 368 ? 48.22468 -25.55818 -15.21723 1.000 16.68982 368 VAL A N 1
ATOM 2836 C CA . VAL A 1 368 ? 49.21534 -25.62645 -16.30093 1.000 17.45549 368 VAL A CA 1
ATOM 2837 C C . VAL A 1 368 ? 48.93930 -26.83479 -17.18847 1.000 17.91398 368 VAL A C 1
ATOM 2838 O O . VAL A 1 368 ? 48.95922 -26.73984 -18.42319 1.000 17.87635 368 VAL A O 1
ATOM 2842 N N . ALA A 1 369 ? 48.65266 -27.98858 -16.58355 1.000 17.45262 369 ALA A N 1
ATOM 2843 C CA . ALA A 1 369 ? 48.33965 -29.17011 -17.37093 1.000 18.73015 369 ALA A CA 1
ATOM 2844 C C . ALA A 1 369 ? 47.09840 -28.97992 -18.24163 1.000 20.92277 369 ALA A C 1
ATOM 2845 O O . ALA A 1 369 ? 47.02443 -29.53227 -19.35116 1.000 23.59599 369 ALA A O 1
ATOM 2847 N N . ARG A 1 370 ? 46.11508 -28.20865 -17.76428 1.000 20.90782 370 ARG A N 1
ATOM 2848 C CA . ARG A 1 370 ? 44.86591 -28.03197 -18.50637 1.000 22.84133 370 ARG A CA 1
ATOM 2849 C C . ARG A 1 370 ? 45.00142 -27.01161 -19.63207 1.000 18.75182 370 ARG A C 1
ATOM 2850 O O . ARG A 1 370 ? 44.37075 -27.17757 -20.69604 1.000 23.61096 370 ARG A O 1
ATOM 2858 N N . PHE A 1 371 ? 45.79989 -25.95706 -19.42930 1.000 17.83381 371 PHE A N 1
ATOM 2859 C CA . PHE A 1 371 ? 45.77838 -24.81309 -20.32372 1.000 18.50687 371 PHE A CA 1
ATOM 2860 C C . PHE A 1 371 ? 47.06899 -24.54775 -21.07603 1.000 20.63116 371 PHE A C 1
ATOM 2861 O O . PHE A 1 371 ? 47.02155 -23.84235 -22.08729 1.000 20.37194 371 PHE A O 1
ATOM 2869 N N . CYS A 1 372 ? 48.20072 -25.09279 -20.65585 1.000 18.06019 372 CYS A N 1
ATOM 2870 C CA . CYS A 1 372 ? 49.46836 -24.69782 -21.25635 1.000 18.87059 372 CYS A CA 1
ATOM 2871 C C . CYS A 1 372 ? 49.94399 -25.69045 -22.30836 1.000 20.26517 372 CYS A C 1
ATOM 2872 O O . CYS A 1 372 ? 49.81889 -26.91057 -22.14904 1.000 21.71778 372 CYS A O 1
ATOM 2875 N N . ARG A 1 373 ? 50.51448 -25.13717 -23.38285 1.000 17.07375 373 ARG A N 1
ATOM 2876 C CA . ARG A 1 373 ? 51.29965 -25.91617 -24.32679 1.000 18.35280 373 ARG A CA 1
ATOM 2877 C C . ARG A 1 373 ? 52.71682 -26.13162 -23.82236 1.000 16.86241 373 ARG A C 1
ATOM 2878 O O . ARG A 1 373 ? 53.33609 -27.15281 -24.14903 1.000 21.39076 373 ARG A O 1
ATOM 2886 N N . ALA A 1 374 ? 53.24625 -25.17043 -23.07642 1.000 16.51900 374 ALA A N 1
ATOM 2887 C CA . ALA A 1 374 ? 54.61367 -25.19707 -22.58046 1.000 18.40475 374 ALA A CA 1
ATOM 2888 C C . ALA A 1 374 ? 54.72703 -24.12262 -21.51288 1.000 16.64052 374 ALA A C 1
ATOM 2889 O O . ALA A 1 374 ? 53.88766 -23.21425 -21.43943 1.000 16.50941 374 ALA A O 1
ATOM 2891 N N . VAL A 1 375 ? 55.76847 -24.22302 -20.69193 1.000 16.93967 375 VAL A N 1
ATOM 2892 C CA . VAL A 1 375 ? 56.09310 -23.18484 -19.71344 1.000 15.84772 375 VAL A CA 1
ATOM 2893 C C . VAL A 1 375 ? 57.55181 -22.80819 -19.89538 1.000 17.32207 375 VAL A C 1
ATOM 2894 O O . VAL A 1 375 ? 58.41556 -23.69021 -19.97454 1.000 18.88761 375 VAL A O 1
ATOM 2898 N N . VAL A 1 376 ? 57.83081 -21.50663 -19.91587 1.000 15.89740 376 VAL A N 1
ATOM 2899 C CA . VAL A 1 376 ? 59.19407 -20.98838 -19.96581 1.000 17.34502 376 VAL A CA 1
ATOM 2900 C C . VAL A 1 376 ? 59.51469 -20.42728 -18.59612 1.000 15.66770 376 VAL A C 1
ATOM 2901 O O . VAL A 1 376 ? 58.74820 -19.61164 -18.07058 1.000 16.32541 376 VAL A O 1
ATOM 2905 N N . LEU A 1 377 ? 60.61113 -20.89710 -17.99301 1.000 16.40206 377 LEU A N 1
ATOM 2906 C CA . LEU A 1 377 ? 60.91305 -20.56345 -16.59383 1.000 17.94607 377 LEU A CA 1
ATOM 2907 C C . LEU A 1 377 ? 62.24434 -19.83768 -16.48286 1.000 17.42573 377 LEU A C 1
ATOM 2908 O O . LEU A 1 377 ? 63.26340 -20.29479 -17.01549 1.000 19.27349 377 LEU A O 1
ATOM 2913 N N . LEU A 1 378 ? 62.25900 -18.75713 -15.70378 1.000 18.46105 378 LEU A N 1
ATOM 2914 C CA . LEU A 1 378 ? 63.49006 -18.01379 -15.48174 1.000 18.42347 378 LEU A CA 1
ATOM 2915 C C . LEU A 1 378 ? 63.59626 -17.66606 -14.00186 1.000 21.05867 378 LEU A C 1
ATOM 2916 O O . LEU A 1 378 ? 62.68177 -17.92189 -13.21718 1.000 20.25782 378 LEU A O 1
ATOM 2921 N N . GLY A 1 379 ? 64.70091 -17.04585 -13.63257 1.000 21.74502 379 GLY A N 1
ATOM 2922 C CA . GLY A 1 379 ? 64.76661 -16.44316 -12.30886 1.000 18.54260 379 GLY A CA 1
ATOM 2923 C C . GLY A 1 379 ? 65.21318 -17.41700 -11.25038 1.000 24.30122 379 GLY A C 1
ATOM 2924 O O . GLY A 1 379 ? 65.43546 -18.60958 -11.49513 1.000 21.81210 379 GLY A O 1
ATOM 2925 N N . ARG A 1 380 ? 65.34056 -16.87509 -10.02488 1.000 20.10242 380 ARG A N 1
ATOM 2926 C CA A ARG A 1 380 ? 66.01318 -17.60430 -8.95430 0.471 23.36783 380 ARG A CA 1
ATOM 2927 C CA B ARG A 1 380 ? 66.01068 -17.60373 -8.95199 0.529 23.36157 380 ARG A CA 1
ATOM 2928 C C . ARG A 1 380 ? 65.33738 -18.94002 -8.66874 1.000 21.14903 380 ARG A C 1
ATOM 2929 O O . ARG A 1 380 ? 66.01548 -19.96078 -8.48784 1.000 23.36371 380 ARG A O 1
ATOM 2944 N N . ASP A 1 381 ? 64.00669 -18.95765 -8.61927 1.000 20.80369 381 ASP A N 1
ATOM 2945 C CA . ASP A 1 381 ? 63.29770 -20.15294 -8.19292 1.000 19.50628 381 ASP A CA 1
ATOM 2946 C C . ASP A 1 381 ? 62.65246 -20.91838 -9.33758 1.000 20.68639 381 ASP A C 1
ATOM 2947 O O . ASP A 1 381 ? 61.70972 -21.68245 -9.10136 1.000 20.24641 381 ASP A O 1
ATOM 2952 N N . ALA A 1 382 ? 63.15631 -20.74545 -10.56592 1.000 20.73958 382 ALA A N 1
ATOM 2953 C CA . ALA A 1 382 ? 62.67996 -21.54757 -11.69099 1.000 18.86941 382 ALA A CA 1
ATOM 2954 C C . ALA A 1 382 ? 62.70487 -23.03927 -11.37571 1.000 20.57420 382 ALA A C 1
ATOM 2955 O O . ALA A 1 382 ? 61.77824 -23.77124 -11.74083 1.000 20.77989 382 ALA A O 1
ATOM 2957 N N . GLY A 1 383 ? 63.74466 -23.51066 -10.69016 1.000 19.81805 383 GLY A N 1
ATOM 2958 C CA . GLY A 1 383 ? 63.83836 -24.93855 -10.42632 1.000 21.02499 383 GLY A CA 1
ATOM 2959 C C . GLY A 1 383 ? 62.75977 -25.43515 -9.47427 1.000 26.31744 383 GLY A C 1
ATOM 2960 O O . GLY A 1 383 ? 62.28221 -26.56913 -9.60429 1.000 23.34212 383 GLY A O 1
ATOM 2961 N N . LEU A 1 384 ? 62.38866 -24.61203 -8.48462 1.000 22.18986 384 LEU A N 1
ATOM 2962 C CA . LEU A 1 384 ? 61.32095 -24.99266 -7.55914 1.000 24.37436 384 LEU A CA 1
ATOM 2963 C C . LEU A 1 384 ? 59.98840 -25.07857 -8.28879 1.000 21.41911 384 LEU A C 1
ATOM 2964 O O . LEU A 1 384 ? 59.18313 -25.98258 -8.02628 1.000 22.16678 384 LEU A O 1
ATOM 2969 N N . ILE A 1 385 ? 59.75371 -24.15908 -9.22113 1.000 20.05999 385 ILE A N 1
ATOM 2970 C CA . ILE A 1 385 ? 58.52452 -24.21606 -10.00619 1.000 17.06235 385 ILE A CA 1
ATOM 2971 C C . ILE A 1 385 ? 58.53110 -25.43883 -10.90325 1.000 20.93265 385 ILE A C 1
ATOM 2972 O O . ILE A 1 385 ? 57.52400 -26.14315 -11.01361 1.000 20.66569 385 ILE A O 1
ATOM 2977 N N . ALA A 1 386 ? 59.67180 -25.73597 -11.52908 1.000 18.30025 386 ALA A N 1
ATOM 2978 C CA . ALA A 1 386 ? 59.71736 -26.90284 -12.39643 1.000 19.05971 386 ALA A CA 1
ATOM 2979 C C . ALA A 1 386 ? 59.42487 -28.17229 -11.61356 1.000 23.13186 386 ALA A C 1
ATOM 2980 O O . ALA A 1 386 ? 58.72431 -29.07013 -12.10836 1.000 24.88358 386 ALA A O 1
ATOM 2982 N N . GLN A 1 387 ? 59.95052 -28.26865 -10.38470 1.000 22.17663 387 GLN A N 1
ATOM 2983 C CA A GLN A 1 387 ? 59.69195 -29.44509 -9.56232 0.554 24.72641 387 GLN A CA 1
ATOM 2984 C CA B GLN A 1 387 ? 59.68964 -29.45202 -9.57276 0.446 24.75093 387 GLN A CA 1
ATOM 2985 C C . GLN A 1 387 ? 58.20336 -29.58583 -9.27334 1.000 24.72199 387 GLN A C 1
ATOM 2986 O O . GLN A 1 387 ? 57.65353 -30.69247 -9.31935 1.000 28.54327 387 GLN A O 1
ATOM 2997 N N . ALA A 1 388 ? 57.53369 -28.46926 -8.98418 1.000 23.50290 388 ALA A N 1
ATOM 2998 C CA . ALA A 1 388 ? 56.10622 -28.53053 -8.69600 1.000 22.26562 388 ALA A CA 1
ATOM 2999 C C . ALA A 1 388 ? 55.28626 -28.90663 -9.91846 1.000 23.87109 388 ALA A C 1
ATOM 3000 O O . ALA A 1 388 ? 54.25543 -29.57453 -9.78218 1.000 25.17931 388 ALA A O 1
ATOM 3002 N N . LEU A 1 389 ? 55.71374 -28.48416 -11.11220 1.000 21.08007 389 LEU A N 1
ATOM 3003 C CA . LEU A 1 389 ? 54.94159 -28.75412 -12.32359 1.000 23.81798 389 LEU A CA 1
ATOM 3004 C C . LEU A 1 389 ? 55.14833 -30.16472 -12.82958 1.000 26.98065 389 LEU A C 1
ATOM 3005 O O . LEU A 1 389 ? 54.28888 -30.68696 -13.55413 1.000 28.40434 389 LEU A O 1
ATOM 3010 N N . GLY A 1 390 ? 56.27903 -30.77702 -12.49366 1.000 27.30974 390 GLY A N 1
ATOM 3011 C CA . GLY A 1 390 ? 56.57947 -32.09615 -13.00971 1.000 36.59576 390 GLY A CA 1
ATOM 3012 C C . GLY A 1 390 ? 56.62669 -32.12766 -14.52766 1.000 33.02077 390 GLY A C 1
ATOM 3013 O O . GLY A 1 390 ? 57.04477 -31.17122 -15.20023 1.000 38.71195 390 GLY A O 1
ATOM 3014 N N . ASN A 1 391 ? 56.16966 -33.24959 -15.07837 1.000 30.40529 391 ASN A N 1
ATOM 3015 C CA . ASN A 1 391 ? 56.12240 -33.47061 -16.51797 1.000 31.37170 391 ASN A CA 1
ATOM 3016 C C . ASN A 1 391 ? 54.76711 -33.12969 -17.12283 1.000 26.01648 391 ASN A C 1
ATOM 3017 O O . ASN A 1 391 ? 54.37551 -33.74493 -18.11580 1.000 32.43083 391 ASN A O 1
ATOM 3022 N N . ALA A 1 392 ? 54.04171 -32.16335 -16.55092 1.000 24.81764 392 ALA A N 1
ATOM 3023 C CA . ALA A 1 392 ? 52.73021 -31.82157 -17.09221 1.000 31.43926 392 ALA A CA 1
ATOM 3024 C C . ALA A 1 392 ? 52.84111 -31.42940 -18.55808 1.000 26.94117 392 ALA A C 1
ATOM 3025 O O . ALA A 1 392 ? 52.15199 -31.97838 -19.42456 1.000 30.95738 392 ALA A O 1
ATOM 3027 N N . VAL A 1 393 ? 53.74740 -30.50805 -18.84794 1.000 23.56754 393 VAL A N 1
ATOM 3028 C CA . VAL A 1 393 ? 53.93928 -29.95694 -20.18808 1.000 22.25442 393 VAL A CA 1
ATOM 3029 C C . VAL A 1 393 ? 55.42699 -29.72036 -20.37516 1.000 22.80739 393 VAL A C 1
ATOM 3030 O O . VAL A 1 393 ? 56.18604 -29.69656 -19.39681 1.000 22.31086 393 VAL A O 1
ATOM 3034 N N . PRO A 1 394 ? 55.88243 -29.54774 -21.62095 1.000 18.73884 394 PRO A N 1
ATOM 3035 C CA . PRO A 1 394 ? 57.30177 -29.19226 -21.81232 1.000 19.67165 394 PRO A CA 1
ATOM 3036 C C . PRO A 1 394 ? 57.68243 -27.91463 -21.07276 1.000 17.69410 394 PRO A C 1
ATOM 3037 O O . PRO A 1 394 ? 56.96187 -26.91658 -21.07450 1.000 17.70630 394 PRO A O 1
ATOM 3041 N N . LEU A 1 395 ? 58.84515 -27.95743 -20.42109 1.000 20.36918 395 LEU A N 1
ATOM 3042 C CA . LEU A 1 395 ? 59.39074 -26.83705 -19.67545 1.000 20.42949 395 LEU A CA 1
ATOM 3043 C C . LEU A 1 395 ? 60.68923 -26.42160 -20.33908 1.000 19.04033 395 LEU A C 1
ATOM 3044 O O . LEU A 1 395 ? 61.55177 -27.27216 -20.60240 1.000 22.08876 395 LEU A O 1
ATOM 3049 N N . VAL A 1 396 ? 60.84615 -25.11889 -20.57081 1.000 18.66622 396 VAL A N 1
ATOM 3050 C CA . VAL A 1 396 ? 62.05363 -24.58205 -21.18315 1.000 18.70927 396 VAL A CA 1
ATOM 3051 C C . VAL A 1 396 ? 62.67585 -23.61160 -20.18813 1.000 18.26781 396 VAL A C 1
ATOM 3052 O O . VAL A 1 396 ? 62.01807 -22.65823 -19.74125 1.000 19.76873 396 VAL A O 1
ATOM 3056 N N . ARG A 1 397 ? 63.93551 -23.85680 -19.82906 1.000 19.80218 397 ARG A N 1
ATOM 3057 C CA . ARG A 1 397 ? 64.63068 -23.01004 -18.86351 1.000 18.79990 397 ARG A CA 1
ATOM 3058 C C . ARG A 1 397 ? 65.44650 -21.96217 -19.60819 1.000 19.11954 397 ARG A C 1
ATOM 3059 O O . ARG A 1 397 ? 66.20316 -22.30031 -20.52323 1.000 22.41611 397 ARG A O 1
ATOM 3067 N N . VAL A 1 398 ? 65.29154 -20.69128 -19.22812 1.000 18.68062 398 VAL A N 1
ATOM 3068 C CA . VAL A 1 398 ? 66.03890 -19.61015 -19.86732 1.000 22.37193 398 VAL A CA 1
ATOM 3069 C C . VAL A 1 398 ? 66.63604 -18.71281 -18.79560 1.000 24.86947 398 VAL A C 1
ATOM 3070 O O . VAL A 1 398 ? 66.24232 -18.74763 -17.62880 1.000 22.85116 398 VAL A O 1
ATOM 3074 N N . ALA A 1 399 ? 67.57465 -17.87256 -19.23303 1.000 24.18721 399 ALA A N 1
ATOM 3075 C CA . ALA A 1 399 ? 68.37264 -17.03285 -18.34951 1.000 26.74475 399 ALA A CA 1
ATOM 3076 C C . ALA A 1 399 ? 67.81342 -15.63050 -18.20068 1.000 31.36348 399 ALA A C 1
ATOM 3077 O O . ALA A 1 399 ? 67.90721 -15.03585 -17.11742 1.000 30.25853 399 ALA A O 1
ATOM 3079 N N . THR A 1 400 ? 67.25278 -15.08915 -19.27078 1.000 24.73273 400 THR A N 1
ATOM 3080 C CA . THR A 1 400 ? 66.85265 -13.69195 -19.33672 1.000 23.37889 400 THR A CA 1
ATOM 3081 C C . THR A 1 400 ? 65.43508 -13.58756 -19.86266 1.000 23.43707 400 THR A C 1
ATOM 3082 O O . THR A 1 400 ? 64.90815 -14.49319 -20.51749 1.000 21.75862 400 THR A O 1
ATOM 3086 N N . LEU A 1 401 ? 64.83558 -12.43225 -19.60197 1.000 22.60803 401 LEU A N 1
ATOM 3087 C CA . LEU A 1 401 ? 63.47587 -12.20533 -20.06257 1.000 20.25652 401 LEU A CA 1
ATOM 3088 C C . LEU A 1 401 ? 63.42055 -12.08978 -21.58114 1.000 22.18867 401 LEU A C 1
ATOM 3089 O O . LEU A 1 401 ? 62.45080 -12.54431 -22.19931 1.000 22.22627 401 LEU A O 1
ATOM 3094 N N . ASP A 1 402 ? 64.43829 -11.47986 -22.19595 1.000 22.79754 402 ASP A N 1
ATOM 3095 C CA . ASP A 1 402 ? 64.44994 -11.38279 -23.64884 1.000 22.10164 402 ASP A CA 1
ATOM 3096 C C . ASP A 1 402 ? 64.50434 -12.77080 -24.26969 1.000 24.48226 402 ASP A C 1
ATOM 3097 O O . ASP A 1 402 ? 63.76344 -13.06405 -25.21364 1.000 22.27976 402 ASP A O 1
ATOM 3102 N N . GLU A 1 403 ? 65.36158 -13.64175 -23.73767 1.000 23.12223 403 GLU A N 1
ATOM 3103 C CA . GLU A 1 403 ? 65.38701 -15.02206 -24.21614 1.000 22.22000 403 GLU A CA 1
ATOM 3104 C C . GLU A 1 403 ? 64.04654 -15.70908 -23.98302 1.000 19.40588 403 GLU A C 1
ATOM 3105 O O . GLU A 1 403 ? 63.57262 -16.46155 -24.84472 1.000 21.18515 403 GLU A O 1
ATOM 3111 N N . ALA A 1 404 ? 63.42803 -15.47812 -22.81936 1.000 19.34639 404 ALA A N 1
ATOM 3112 C CA . ALA A 1 404 ? 62.14168 -16.11069 -22.53514 1.000 17.19835 404 ALA A CA 1
ATOM 3113 C C . ALA A 1 404 ? 61.10075 -15.74682 -23.58422 1.000 17.94262 404 ALA A C 1
ATOM 3114 O O . ALA A 1 404 ? 60.34315 -16.60674 -24.04391 1.000 17.81525 404 ALA A O 1
ATOM 3116 N N . VAL A 1 405 ? 61.07054 -14.47870 -23.99125 1.000 17.11228 405 VAL A N 1
ATOM 3117 C CA . VAL A 1 405 ? 60.12545 -14.03722 -25.02394 1.000 18.14806 405 VAL A CA 1
ATOM 3118 C C . VAL A 1 405 ? 60.44962 -14.67136 -26.37464 1.000 18.56332 405 VAL A C 1
ATOM 3119 O O . VAL A 1 405 ? 59.55162 -15.16921 -27.07031 1.000 19.01649 405 VAL A O 1
ATOM 3123 N N . ARG A 1 406 ? 61.72672 -14.65613 -26.77276 1.000 18.22088 406 ARG A N 1
ATOM 3124 C CA A ARG A 1 406 ? 62.08954 -15.26149 -28.05024 0.524 21.14760 406 ARG A CA 1
ATOM 3125 C CA B ARG A 1 406 ? 62.11166 -15.26887 -28.04303 0.476 21.15587 406 ARG A CA 1
ATOM 3126 C C . ARG A 1 406 ? 61.72318 -16.73913 -28.08013 1.000 23.15247 406 ARG A C 1
ATOM 3127 O O . ARG A 1 406 ? 61.22166 -17.23491 -29.10252 1.000 21.57903 406 ARG A O 1
ATOM 3142 N N . GLN A 1 407 ? 61.97451 -17.45942 -26.97712 1.000 20.32502 407 GLN A N 1
ATOM 3143 C CA A GLN A 1 407 ? 61.66357 -18.89168 -26.94948 0.546 19.71974 407 GLN A CA 1
ATOM 3144 C CA B GLN A 1 407 ? 61.66521 -18.88826 -26.96440 0.454 19.72895 407 GLN A CA 1
ATOM 3145 C C . GLN A 1 407 ? 60.16074 -19.12376 -26.92137 1.000 18.03440 407 GLN A C 1
ATOM 3146 O O . GLN A 1 407 ? 59.64094 -20.01734 -27.61402 1.000 19.04577 407 GLN A O 1
ATOM 3157 N N . ALA A 1 408 ? 59.43655 -18.31311 -26.15145 1.000 18.52610 408 ALA A N 1
ATOM 3158 C CA . ALA A 1 408 ? 57.98774 -18.45439 -26.10837 1.000 18.19422 408 ALA A CA 1
ATOM 3159 C C . ALA A 1 408 ? 57.37650 -18.26864 -27.49120 1.000 18.86503 408 ALA A C 1
ATOM 3160 O O . ALA A 1 408 ? 56.44382 -18.99259 -27.85983 1.000 19.68097 408 ALA A O 1
ATOM 3162 N N . ALA A 1 409 ? 57.88823 -17.31309 -28.27730 1.000 18.75010 409 ALA A N 1
ATOM 3163 C CA . ALA A 1 409 ? 57.36472 -17.14028 -29.63057 1.000 18.68604 409 ALA A CA 1
ATOM 3164 C C . ALA A 1 409 ? 57.53314 -18.40680 -30.44881 1.000 24.80332 409 ALA A C 1
ATOM 3165 O O . ALA A 1 409 ? 56.66398 -18.74100 -31.26408 1.000 24.46162 409 ALA A O 1
ATOM 3167 N N . GLU A 1 410 ? 58.62646 -19.13247 -30.22649 1.000 19.73124 410 GLU A N 1
ATOM 3168 C CA . GLU A 1 410 ? 58.86971 -20.33299 -31.01209 1.000 21.27683 410 GLU A CA 1
ATOM 3169 C C . GLU A 1 410 ? 57.98544 -21.49165 -30.55911 1.000 20.87777 410 GLU A C 1
ATOM 3170 O O . GLU A 1 410 ? 57.70921 -22.40727 -31.35709 1.000 25.20418 410 GLU A O 1
ATOM 3176 N N . LEU A 1 411 ? 57.59775 -21.50187 -29.28850 1.000 18.66396 411 LEU A N 1
ATOM 3177 C CA . LEU A 1 411 ? 56.77076 -22.57480 -28.75302 1.000 20.20488 411 LEU A CA 1
ATOM 3178 C C . LEU A 1 411 ? 55.32299 -22.42418 -29.16386 1.000 23.17343 411 LEU A C 1
ATOM 3179 O O . LEU A 1 411 ? 54.58489 -23.41762 -29.21696 1.000 24.72954 411 LEU A O 1
ATOM 3184 N N . ALA A 1 412 ? 54.90011 -21.19144 -29.42202 1.000 21.83509 412 ALA A N 1
ATOM 3185 C CA . ALA A 1 412 ? 53.49127 -20.91886 -29.61692 1.000 18.66020 412 ALA A CA 1
ATOM 3186 C C . ALA A 1 412 ? 53.05035 -21.24058 -31.03007 1.000 21.95300 412 ALA A C 1
ATOM 3187 O O . ALA A 1 412 ? 53.82430 -21.15950 -31.98719 1.000 24.55319 412 ALA A O 1
ATOM 3189 N N . ARG A 1 413 ? 51.78217 -21.61719 -31.14687 1.000 19.51766 413 ARG A N 1
ATOM 3190 C CA . ARG A 1 413 ? 51.12968 -21.88055 -32.41529 1.000 20.13042 413 ARG A CA 1
ATOM 3191 C C . ARG A 1 413 ? 49.97294 -20.90189 -32.58764 1.000 19.18283 413 ARG A C 1
ATOM 3192 O O . ARG A 1 413 ? 49.42887 -20.38028 -31.61744 1.000 20.25256 413 ARG A O 1
ATOM 3200 N N . GLU A 1 414 ? 49.59484 -20.67123 -33.84115 1.000 22.58262 414 GLU A N 1
ATOM 3201 C CA . GLU A 1 414 ? 48.47262 -19.79949 -34.15760 1.000 22.51023 414 GLU A CA 1
ATOM 3202 C C . GLU A 1 414 ? 47.26551 -20.07195 -33.25951 1.000 21.90629 414 GLU A C 1
ATOM 3203 O O . GLU A 1 414 ? 46.80632 -21.21302 -33.13722 1.000 25.14045 414 GLU A O 1
ATOM 3209 N N . GLY A 1 415 ? 46.76436 -19.01493 -32.61831 1.000 20.36378 415 GLY A N 1
ATOM 3210 C CA . GLY A 1 415 ? 45.65458 -19.12354 -31.69318 1.000 22.36178 415 GLY A CA 1
ATOM 3211 C C . GLY A 1 415 ? 46.06391 -19.18917 -30.24132 1.000 23.52719 415 GLY A C 1
ATOM 3212 O O . GLY A 1 415 ? 45.21629 -18.97006 -29.36353 1.000 24.65729 415 GLY A O 1
ATOM 3213 N N . ASP A 1 416 ? 47.33376 -19.46840 -29.96855 1.000 17.66027 416 ASP A N 1
ATOM 3214 C CA . ASP A 1 416 ? 47.84748 -19.49833 -28.60332 1.000 18.70729 416 ASP A CA 1
ATOM 3215 C C . ASP A 1 416 ? 48.01037 -18.08290 -28.03969 1.000 20.73964 416 ASP A C 1
ATOM 3216 O O . ASP A 1 416 ? 47.94750 -17.07023 -28.75807 1.000 18.73889 416 ASP A O 1
ATOM 3221 N N . ALA A 1 417 ? 48.27911 -18.01716 -26.73613 1.000 17.40635 417 ALA A N 1
ATOM 3222 C CA . ALA A 1 417 ? 48.65785 -16.77086 -26.10432 1.000 17.12860 417 ALA A CA 1
ATOM 3223 C C . ALA A 1 417 ? 49.90411 -17.00491 -25.27654 1.000 18.03343 417 ALA A C 1
ATOM 3224 O O . ALA A 1 417 ? 50.03546 -18.01872 -24.58244 1.000 19.28667 417 ALA A O 1
ATOM 3226 N N . VAL A 1 418 ? 50.82051 -16.06806 -25.36706 1.000 15.64403 418 VAL A N 1
ATOM 3227 C CA . VAL A 1 418 ? 52.00510 -16.04996 -24.51144 1.000 15.09295 418 VAL A CA 1
ATOM 3228 C C . VAL A 1 418 ? 51.68812 -15.16166 -23.32367 1.000 14.87452 418 VAL A C 1
ATOM 3229 O O . VAL A 1 418 ? 51.29627 -14.00771 -23.49726 1.000 16.26917 418 VAL A O 1
ATOM 3233 N N . LEU A 1 419 ? 51.80912 -15.71734 -22.11447 1.000 14.63709 419 LEU A N 1
ATOM 3234 C CA . LEU A 1 419 ? 51.35702 -15.06549 -20.88758 1.000 14.34653 419 LEU A CA 1
ATOM 3235 C C . LEU A 1 419 ? 52.51666 -14.94423 -19.91374 1.000 13.80023 419 LEU A C 1
ATOM 3236 O O . LEU A 1 419 ? 53.01925 -15.96264 -19.42735 1.000 15.79041 419 LEU A O 1
ATOM 3241 N N . LEU A 1 420 ? 52.91182 -13.70993 -19.60232 1.000 14.72194 420 LEU A N 1
ATOM 3242 C CA . LEU A 1 4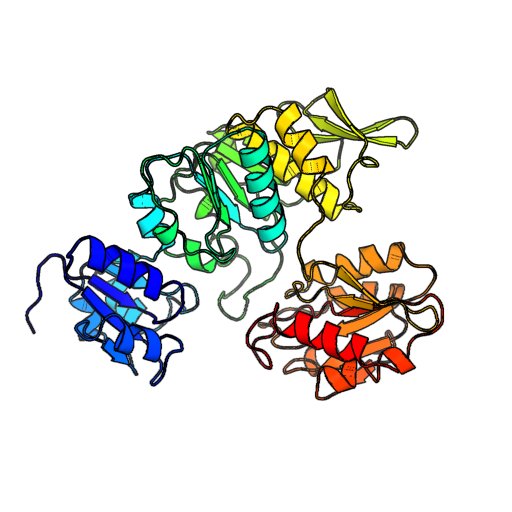20 ? 53.85458 -13.45329 -18.49797 1.000 14.69876 420 LEU A CA 1
ATOM 3243 C C . LEU A 1 420 ? 53.02545 -13.30467 -17.22451 1.000 14.94368 420 LEU A C 1
ATOM 3244 O O . LEU A 1 420 ? 52.45412 -12.24402 -16.96759 1.000 15.19088 420 LEU A O 1
ATOM 3249 N N . SER A 1 421 ? 52.97323 -14.34105 -16.40107 1.000 14.64462 421 SER A N 1
ATOM 3250 C CA . SER A 1 421 ? 52.21462 -14.28856 -15.14351 1.000 15.36167 421 SER A CA 1
ATOM 3251 C C . SER A 1 421 ? 53.06729 -15.05872 -14.14958 1.000 15.68564 421 SER A C 1
ATOM 3252 O O . SER A 1 421 ? 52.88658 -16.26462 -13.95148 1.000 15.44509 421 SER A O 1
ATOM 3255 N N . PRO A 1 422 ? 54.06915 -14.39953 -13.55371 1.000 15.19349 422 PRO A N 1
ATOM 3256 C CA . PRO A 1 422 ? 55.25545 -15.15180 -13.08272 1.000 17.26943 422 PRO A CA 1
ATOM 3257 C C . PRO A 1 422 ? 55.10495 -15.87983 -11.75632 1.000 15.90495 422 PRO A C 1
ATOM 3258 O O . PRO A 1 422 ? 55.91390 -16.78207 -11.47331 1.000 14.92635 422 PRO A O 1
ATOM 3262 N N . ALA A 1 423 ? 54.08081 -15.55534 -10.96164 1.000 14.30517 423 ALA A N 1
ATOM 3263 C CA . ALA A 1 423 ? 53.79801 -16.12643 -9.64228 1.000 16.69121 423 ALA A CA 1
ATOM 3264 C C . ALA A 1 423 ? 54.87930 -15.81517 -8.61658 1.000 17.77710 423 ALA A C 1
ATOM 3265 O O . ALA A 1 423 ? 54.87644 -16.40272 -7.53462 1.000 17.28986 423 ALA A O 1
ATOM 3267 N N . CYS A 1 424 ? 55.75737 -14.85373 -8.90344 1.000 16.84828 424 CYS A N 1
ATOM 3268 C CA . CYS A 1 424 ? 56.96147 -14.57387 -8.12819 1.000 15.75670 424 CYS A CA 1
ATOM 3269 C C . CYS A 1 424 ? 57.23360 -13.08961 -8.15582 1.000 19.91899 424 CYS A C 1
ATOM 3270 O O . CYS A 1 424 ? 56.86510 -12.40645 -9.11323 1.000 17.96464 424 CYS A O 1
ATOM 3273 N N . ALA A 1 425 ? 57.91509 -12.60989 -7.11710 1.000 16.67574 425 ALA A N 1
ATOM 3274 C CA A ALA A 1 425 ? 58.43867 -11.25294 -7.13348 0.500 19.26104 425 ALA A CA 1
ATOM 3275 C CA B ALA A 1 425 ? 58.43867 -11.25294 -7.13348 0.500 19.26104 425 ALA A CA 1
ATOM 3276 C C . ALA A 1 425 ? 59.50379 -11.12928 -8.21685 1.000 20.34926 425 ALA A C 1
ATOM 3277 O O . ALA A 1 425 ? 60.14703 -12.11158 -8.61805 1.000 18.82340 425 ALA A O 1
ATOM 3280 N N . SER A 1 426 ? 59.67952 -9.91168 -8.69361 1.000 18.54960 426 SER A N 1
ATOM 3281 C CA . SER A 1 426 ? 60.62103 -9.63854 -9.75947 1.000 20.97772 426 SER A CA 1
ATOM 3282 C C . SER A 1 426 ? 62.00040 -9.27505 -9.24712 1.000 21.64336 426 SER A C 1
ATOM 3283 O O . SER A 1 426 ? 62.91986 -9.11202 -10.06658 1.000 21.09184 426 SER A O 1
ATOM 3286 N N . LEU A 1 427 ? 62.18202 -9.21189 -7.91741 1.000 18.33565 427 LEU A N 1
ATOM 3287 C CA . LEU A 1 427 ? 63.28092 -8.48969 -7.30349 1.000 21.52741 427 LEU A CA 1
ATOM 3288 C C . LEU A 1 427 ? 64.61984 -9.19659 -7.43814 1.000 22.00929 427 LEU A C 1
ATOM 3289 O O . LEU A 1 427 ? 65.64832 -8.57808 -7.14484 1.000 26.83000 427 LEU A O 1
ATOM 3294 N N . ASP A 1 428 ? 64.63912 -10.45334 -7.88368 1.000 23.73625 428 ASP A N 1
ATOM 3295 C CA . ASP A 1 428 ? 65.92168 -11.10533 -8.07642 1.000 23.24224 428 ASP A CA 1
ATOM 3296 C C . ASP A 1 428 ? 66.61670 -10.60032 -9.32733 1.000 23.34817 428 ASP A C 1
ATOM 3297 O O . ASP A 1 428 ? 67.84668 -10.62403 -9.38464 1.000 26.62240 428 ASP A O 1
ATOM 3302 N N . MET A 1 429 ? 65.85451 -10.09407 -10.29442 1.000 24.00910 429 MET A N 1
ATOM 3303 C CA . MET A 1 429 ? 66.39670 -9.67880 -11.58553 1.000 23.50138 429 MET A CA 1
ATOM 3304 C C . MET A 1 429 ? 65.98436 -8.27976 -12.02095 1.000 27.83700 429 MET A C 1
ATOM 3305 O O . MET A 1 429 ? 66.60757 -7.73989 -12.94735 1.000 28.48751 429 MET A O 1
ATOM 3310 N N . PHE A 1 430 ? 64.95635 -7.68366 -11.41737 1.000 22.86268 430 PHE A N 1
ATOM 3311 C CA . PHE A 1 430 ? 64.40648 -6.42279 -11.89359 1.000 23.71752 430 PHE A CA 1
ATOM 3312 C C . PHE A 1 430 ? 64.22093 -5.47041 -10.72628 1.000 24.11593 430 PHE A C 1
ATOM 3313 O O . PHE A 1 430 ? 64.20613 -5.87585 -9.56426 1.000 26.16469 430 PHE A O 1
ATOM 3321 N N . LYS A 1 431 ? 64.06668 -4.19360 -11.05970 1.000 24.15189 431 LYS A N 1
ATOM 3322 C CA . LYS A 1 431 ? 63.79815 -3.18174 -10.03843 1.000 24.87873 431 LYS A CA 1
ATOM 3323 C C . LYS A 1 431 ? 62.45034 -3.41526 -9.35920 1.000 25.45224 431 LYS A C 1
ATOM 3324 O O . LYS A 1 431 ? 62.32101 -3.23168 -8.13478 1.000 25.64991 431 LYS A O 1
ATOM 3330 N N . ASN A 1 432 ? 61.43887 -3.79117 -10.13493 1.000 22.24739 432 ASN A N 1
ATOM 3331 C CA . ASN A 1 432 ? 60.07537 -3.99720 -9.64969 1.000 23.48725 432 ASN A CA 1
ATOM 3332 C C . ASN A 1 432 ? 59.28264 -4.66932 -10.76323 1.000 22.25489 432 ASN A C 1
ATOM 3333 O O . ASN A 1 432 ? 59.78229 -4.87970 -11.87567 1.000 21.89769 432 ASN A O 1
ATOM 3338 N N . PHE A 1 433 ? 58.03413 -5.03397 -10.45613 1.000 18.91064 433 PHE A N 1
ATOM 3339 C CA . PHE A 1 433 ? 57.27492 -5.79118 -11.43956 1.000 19.80754 433 PHE A CA 1
ATOM 3340 C C . PHE A 1 433 ? 56.84729 -4.92973 -12.62219 1.000 18.29959 433 PHE A C 1
ATOM 3341 O O . PHE A 1 433 ? 56.55623 -5.48180 -13.69376 1.000 18.23253 433 PHE A O 1
ATOM 3349 N N . GLU A 1 434 ? 56.79650 -3.60813 -12.46482 1.000 23.11278 434 GLU A N 1
ATOM 3350 C CA A GLU A 1 434 ? 56.48960 -2.75831 -13.60833 0.601 22.67084 434 GLU A CA 1
ATOM 3351 C CA B GLU A 1 434 ? 56.49150 -2.75956 -13.61356 0.399 22.69537 434 GLU A CA 1
ATOM 3352 C C . GLU A 1 434 ? 57.63317 -2.77824 -14.61569 1.000 23.85068 434 GLU A C 1
ATOM 3353 O O . GLU A 1 434 ? 57.40165 -2.91025 -15.82735 1.000 23.25008 434 GLU A O 1
ATOM 3364 N N . GLU A 1 435 ? 58.87154 -2.69000 -14.13084 1.000 22.63348 435 GLU A N 1
ATOM 3365 C CA . GLU A 1 435 ? 60.01778 -2.80698 -15.03919 1.000 21.93547 435 GLU A CA 1
ATOM 3366 C C . GLU A 1 435 ? 60.02165 -4.16330 -15.72802 1.000 20.50798 435 GLU A C 1
ATOM 3367 O O . GLU A 1 435 ? 60.32346 -4.26531 -16.93003 1.000 22.37520 435 GLU A O 1
ATOM 3373 N N . ARG A 1 436 ? 59.72791 -5.22541 -14.97503 1.000 18.76566 436 ARG A N 1
ATOM 3374 C CA . ARG A 1 436 ? 59.64389 -6.55358 -15.57379 1.000 18.79232 436 ARG A CA 1
ATOM 3375 C C . ARG A 1 436 ? 58.62697 -6.57447 -16.71152 1.000 20.75053 436 ARG A C 1
ATOM 3376 O O . ARG A 1 436 ? 58.89661 -7.09904 -17.80011 1.000 19.70923 436 ARG A O 1
ATOM 3384 N N . GLY A 1 437 ? 57.45656 -5.98443 -16.48216 1.000 19.79062 437 GLY A N 1
ATOM 3385 C CA . GLY A 1 437 ? 56.44558 -5.96299 -17.52180 1.000 18.86406 437 GLY A CA 1
ATOM 3386 C C . GLY A 1 437 ? 56.84875 -5.08922 -18.69001 1.000 20.84505 437 GLY A C 1
ATOM 3387 O O . GLY A 1 437 ? 56.67178 -5.48573 -19.84354 1.000 19.92290 437 GLY A O 1
ATOM 3388 N N . ARG A 1 438 ? 57.46133 -3.93625 -18.41066 1.000 20.11671 438 ARG A N 1
ATOM 3389 C CA . ARG A 1 438 ? 57.90548 -3.05987 -19.50684 1.000 19.87842 438 ARG A CA 1
ATOM 3390 C C . ARG A 1 438 ? 58.96960 -3.75363 -20.34941 1.000 23.03024 438 ARG A C 1
ATOM 3391 O O . ARG A 1 438 ? 58.99771 -3.60533 -21.58207 1.000 23.79338 438 ARG A O 1
ATOM 3399 N N . LEU A 1 439 ? 59.85209 -4.52058 -19.71350 1.000 21.99058 439 LEU A N 1
ATOM 3400 C CA . LEU A 1 439 ? 60.90809 -5.17411 -20.48794 1.000 23.33621 439 LEU A CA 1
ATOM 3401 C C . LEU A 1 439 ? 60.36861 -6.37936 -21.24088 1.000 22.36162 439 LEU A C 1
ATOM 3402 O O . LEU A 1 439 ? 60.86606 -6.69104 -22.33867 1.000 22.80859 439 LEU A O 1
ATOM 3407 N N . PHE A 1 440 ? 59.34787 -7.04286 -20.68928 1.000 18.96868 440 PHE A N 1
ATOM 3408 C CA . PHE A 1 440 ? 58.63812 -8.07115 -21.43899 1.000 16.40226 440 PHE A CA 1
ATOM 3409 C C . PHE A 1 440 ? 58.00086 -7.46981 -22.68019 1.000 18.90760 440 PHE A C 1
ATOM 3410 O O . PHE A 1 440 ? 58.19093 -7.97237 -23.79597 1.000 18.85875 440 PHE A O 1
ATOM 3418 N N . ALA A 1 441 ? 57.27623 -6.35769 -22.50929 1.000 19.78403 441 ALA A N 1
ATOM 3419 C CA . ALA A 1 441 ? 56.61365 -5.73044 -23.64949 1.000 20.57773 441 ALA A CA 1
ATOM 3420 C C . ALA A 1 441 ? 57.62977 -5.26168 -24.67701 1.000 21.90731 441 ALA A C 1
ATOM 3421 O O . ALA A 1 441 ? 57.38858 -5.36731 -25.88555 1.000 21.37972 441 ALA A O 1
ATOM 3423 N N . LYS A 1 442 ? 58.78159 -4.75016 -24.22349 1.000 22.42670 442 LYS A N 1
ATOM 3424 C CA . LYS A 1 442 ? 59.82635 -4.34489 -25.16320 1.000 25.62484 442 LYS A CA 1
ATOM 3425 C C . LYS A 1 442 ? 60.34488 -5.53550 -25.97204 1.000 24.86339 442 LYS A C 1
ATOM 3426 O O . LYS A 1 442 ? 60.52471 -5.43615 -27.19660 1.000 26.43886 442 LYS A O 1
ATOM 3432 N N . ALA A 1 443 ? 60.62471 -6.65865 -25.30350 1.000 22.70618 443 ALA A N 1
ATOM 3433 C CA . ALA A 1 443 ? 61.07682 -7.84597 -26.03287 1.000 24.81253 443 ALA A CA 1
ATOM 3434 C C . ALA A 1 443 ? 60.00951 -8.34128 -27.00714 1.000 20.58506 443 ALA A C 1
ATOM 3435 O O . ALA A 1 443 ? 60.32822 -8.73048 -28.14528 1.000 24.09508 443 ALA A O 1
ATOM 3437 N N . VAL A 1 444 ? 58.74172 -8.31938 -26.59002 1.000 21.24673 444 VAL A N 1
ATOM 3438 C CA . VAL A 1 444 ? 57.65426 -8.71668 -27.48897 1.000 19.36072 444 VAL A CA 1
ATOM 3439 C C . VAL A 1 444 ? 57.61931 -7.81486 -28.71212 1.000 23.92172 444 VAL A C 1
ATOM 3440 O O . VAL A 1 444 ? 57.48522 -8.27549 -29.86137 1.000 21.75385 444 VAL A O 1
ATOM 3444 N N . GLU A 1 445 ? 57.74530 -6.50766 -28.49184 1.000 22.21700 445 GLU A N 1
ATOM 3445 C CA . GLU A 1 445 ? 57.73948 -5.57704 -29.61182 1.000 24.56586 445 GLU A CA 1
ATOM 3446 C C . GLU A 1 445 ? 58.95444 -5.73502 -30.51709 1.000 26.60877 445 GLU A C 1
ATOM 3447 O O . GLU A 1 445 ? 58.88507 -5.35990 -31.68860 1.000 30.97517 445 GLU A O 1
ATOM 3453 N N . GLU A 1 446 ? 60.05661 -6.28672 -30.00818 1.000 25.26064 446 GLU A N 1
ATOM 3454 C CA . GLU A 1 446 ? 61.23819 -6.47706 -30.83403 1.000 29.17207 446 GLU A CA 1
ATOM 3455 C C . GLU A 1 446 ? 61.18891 -7.74608 -31.68249 1.000 26.45669 446 GLU A C 1
ATOM 3456 O O . GLU A 1 446 ? 62.03839 -7.89587 -32.56912 1.000 27.20841 446 GLU A O 1
ATOM 3462 N N . LEU A 1 447 ? 60.21952 -8.63844 -31.45718 1.000 24.03000 447 LEU A N 1
ATOM 3463 C CA . LEU A 1 447 ? 60.08391 -9.82166 -32.30569 1.000 22.88144 447 LEU A CA 1
ATOM 3464 C C . LEU A 1 447 ? 59.80283 -9.40786 -33.74483 1.000 26.47003 447 LEU A C 1
ATOM 3465 O O . LEU A 1 447 ? 59.01964 -8.49137 -33.99159 1.000 26.91219 447 LEU A O 1
ATOM 3470 N N . ALA A 1 448 ? 60.44696 -10.07112 -34.70715 1.000 24.62635 448 ALA A N 1
ATOM 3471 C CA . ALA A 1 448 ? 60.35265 -9.57742 -36.07831 1.000 26.13268 448 ALA A CA 1
ATOM 3472 C C . ALA A 1 448 ? 59.07601 -10.02352 -36.77904 1.000 32.27185 448 ALA A C 1
ATOM 3473 O O . ALA A 1 448 ? 58.59545 -9.32147 -37.67016 1.000 42.01057 448 ALA A O 1
#

B-factor: mean 25.91, std 9.65, range [12.07, 70.05]

Organism: Pseudomonas aeruginosa (strain ATCC 15692 / DSM 22644 / CIP 104116 / JCM 14847 / LMG 12228 / 1C / PRS 101 / PAO1) (NCBI:txid208964)

Solvent-accessible surface area: 18802 Å² total

=== Feature glossary ===
Legend for the data blocks above and below:

— What the protein is —

The amino-acid sequence is the protein's primary structure: the linear order of residues from the N-terminus to the C-terminus, written in one-letter code. Everything else here — the 3D coordinates, the secondary structure, the domain annotations — is ultimately a consequence of this string.

Database cross-references. InterPro integrates a dozen domain/family signature databases into unified entries with residue-range hits. GO terms attach function/process/location labels with evidence codes. CATH codes position the fold in a four-level structural taxonomy. Organism is the NCBI-taxonomy species name.

— Where its atoms are —

The mmCIF block holds the 3D Cartesian coordinates of each backbone atom (N, Cα, C, O) in ångströms. mmCIF is the PDB's canonical archive format — a tagged-loop text representation of the atomic model.

The six renders are orthographic views along the three Cartesian axes in both directions. Representation (cartoon, sticks, or surface) and color scheme (sequence-rainbow or by-chain) vary across proteins so the training set covers all the common visualization conventions.

— Local backbone conformation —

Secondary structure is the local, repeating backbone conformation. DSSP classifies it into eight states by reading the hydrogen-bond network: three helix types (H, G, I), two β types (E, B), two non-regular types (T, S), and unstructured coil (-).

SS3 is a coarse helix/strand/coil call (letters a/b/c) made by the P-SEA algorithm from inter-Cα distances and dihedrals. It is less detailed than DSSP but needs only Cα positions.

Backbone dihedral angles. Every residue except chain termini has a φ (preceding-C → N → Cα → C) and a ψ (N → Cα → C → next-N). They are reported in degrees following the IUPAC sign convention. Secondary structure is essentially a statement about which (φ, ψ) basin each residue occupies.

— Global shape and packing —

The geometric summary reports three shape descriptors. Rg (radius of gyration) measures how spread out the Cα atoms are about their centre of mass; compact globular proteins have small Rg, elongated or unfolded ones large. Cα contacts (<8 Å, |i−j|>4) count long-range residue pairs in spatial proximity — high for tightly packed folds, near zero for rods or random coil. The bounding-box extents give the protein's footprint along x, y, z in Å.

Solvent accessibility: the surface area of each residue that a 1.4 Å water probe can touch, in Å². When only backbone atoms are present the absolute values are lower than full-atom SASA (side chains contribute most of the area) and are flagged as backbone-only.

Plot images: a contact map (which residues are close in 3D, as an N×N binary image), a Ramachandran scatter (backbone torsion angles, revealing secondary-structure composition at a glance), and — for AlphaFold structures — a PAE heatmap (pairwise prediction confidence).

— Structural neighborhood —

Foldseek's 3Di representation compresses backbone geometry into a per-residue letter drawn from a learned twenty-state alphabet. It captures the tertiary interaction pattern around each residue — which residues are packed against it in space, regardless of where they are in sequence.

Structural nearest neighbors (via Foldseek easy-search vs the PDB). Reported 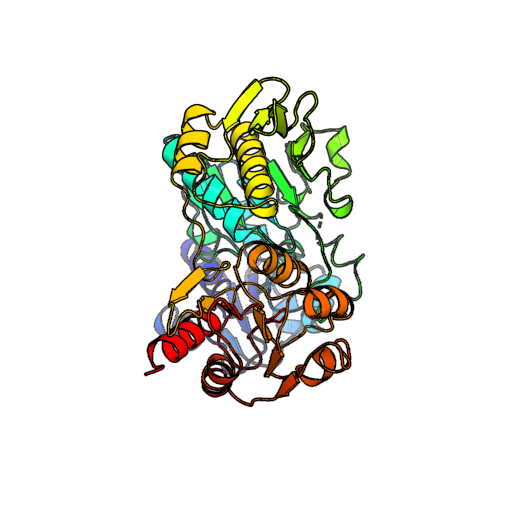per hit: target PDB id, E-value, and alignment TM-score. A TM-score above ~0.5 is the conventional threshold for 'same fold'.

— Confidence and disorder —

pLDDT (predicted Local Distance Difference Test) is AlphaFold's per-residue confidence score, ranging from 0 to 100. Values above 90 indicate high confidence (typically well-packed cores); 70–90 is confident; 50–70 low confidence; below 50 usually means the region is disordered or the prediction is unreliable there. AlphaFold stores pLDDT in the mmCIF B-factor column.

For experimental (PDB) structures, the B-factor (temperature factor) quantifies the positional spread of each atom in the crystal — a combination of thermal vibration and static disorder — in units of Å². High B-factors mark flexible loops or poorly resolved regions; low B-factors mark the rigid, well-ordered core.

Predicted Aligned Error (PAE) is an AlphaFold confidence matrix: entry (i, j) is the expected error in the position of residue j, in ångströms, when the prediction is superimposed on the true structure at residue i. Low PAE within a block of residues means that block is internally rigid and well-predicted; high PAE between two blocks means their relative placement is uncertain even if each block individually is confident.